Protein 8WW0 (pdb70)

Secondary structure (DSSP, 8-state):
--SSSSEEEEEEEESTTS-EEEEEEEE--TT-

B-factor: mean 1.14, std 0.85, range [0.27, 4.89]

Sequence (32 aa):
SCPGECNCHWELFCEEGRLCTGYRHCVCPPSCSCPGECNCHWELFCEEGRLCTGYRHCVCPPSCSCPGECNCHWELFCEEGRLCTGYRHCVCPPSCSCPGECNCHWELFCEEGRLCTGYRHCVCPPSCSCPGECNCHWELFCEEGRLCTGYRHCVCPPSCSCPGECNCHWELFCEEGRLCTGYRHCVCPPSCSCPGECNCHWELFCEEGRLCTGYRHCVCPPSCSCPGECNCHWELFCEEGRLCTGYRHCVCPPSCSCPGECNCHWELFCEEGRLCTGYRHCVCPPSCSCPGECNCHWELFCEEGRLCTGYRHCVCPPSCSCPGECNCHWELFCEEGRLCTGYRHCVCPPSCSCPGECNCHWELFCEEGRLCTGYRHCVCPPSCSCPGECNCHWELFCEEGRLCTGYRHCVCPPSCSCPGECNCHWELFCEEGRLCTGYRHCVCPPSCSCPGECNCHWELFCEEGRLCTGYRHCVCPPSC

Radius of gyration: 12.52 Å; Cα contacts (8 Å, |Δi|>4): 42; chains: 1; bounding box: 36×13×9 Å

Nearest PDB structures (foldseek):
  8ww0-assembly1_A  TM=8.756E-01  e=5.572E-04  synthetic construct
  8ww0-assembly1_A  TM=8.059E-01  e=1.958E-04  synthetic construct
  2ivq-assembly1_D  TM=5.013E-01  e=7.683E+00  Escherichia coli
  2iu7-assembly1_I  TM=4.912E-01  e=8.215E+00  Escherichia coli
  8ww0-assembly1_A  TM=8.739E-01  e=7.885E-04  synthetic construct

Structure (mmCIF, N/CA/C/O backbone):
data_8WW0
#
_entry.id   8WW0
#
loop_
_atom_site.group_PDB
_atom_site.id
_atom_site.type_symbol
_atom_site.label_atom_id
_atom_site.label_alt_id
_atom_site.label_comp_id
_atom_site.label_asym_id
_atom_site.label_entity_id
_atom_site.label_seq_id
_atom_site.pdbx_PDB_ins_code
_atom_site.Cartn_x
_atom_site.Cartn_y
_atom_site.Cartn_z
_atom_site.occupancy
_atom_site.B_iso_or_equiv
_atom_site.auth_seq_id
_atom_site.auth_comp_id
_atom_site.auth_asym_id
_atom_site.auth_atom_id
_atom_site.pdbx_PDB_model_num
ATOM 1 N N . SER A 1 1 ? -17.179 2.407 4.814 1.00 2.56 1 SER A N 1
ATOM 2 C CA . SER A 1 1 ? -16.175 1.605 5.543 1.00 1.77 1 SER A CA 1
ATOM 3 C C . SER A 1 1 ? -14.815 1.647 4.842 1.00 1.47 1 SER A C 1
ATOM 4 O O . SER A 1 1 ? -13.796 1.260 5.416 1.00 2.09 1 SER A O 1
ATOM 14 N N . CYS A 1 2 ? -14.797 2.120 3.602 1.00 1.18 2 CYS A N 1
ATOM 15 C CA . CYS A 1 2 ? -13.566 2.170 2.827 1.00 0.90 2 CYS A CA 1
ATOM 16 C C . CYS A 1 2 ? -13.150 3.620 2.573 1.00 0.90 2 CYS A C 1
ATOM 17 O O . CYS A 1 2 ? -14.011 4.498 2.480 1.00 1.08 2 CYS A O 1
ATOM 24 N N . PRO A 1 3 ? -11.835 3.903 2.490 1.00 0.83 3 PRO A N 1
ATOM 25 C CA . PRO A 1 3 ? -11.338 5.249 2.184 1.00 0.91 3 PRO A CA 1
ATOM 26 C C . PRO A 1 3 ? -11.935 5.774 0.881 1.00 0.87 3 PRO A C 1
ATOM 27 O O . PRO A 1 3 ? -12.540 6.851 0.843 1.00 1.04 3 PRO A O 1
ATOM 38 N N . GLY A 1 4 ? -11.767 4.995 -0.177 1.00 0.76 4 GLY A N 1
ATOM 39 C CA . GLY A 1 4 ? -12.429 5.271 -1.431 1.00 0.91 4 GLY A CA 1
ATOM 40 C C . GLY A 1 4 ? -13.377 4.149 -1.777 1.00 0.98 4 GLY A C 1
ATOM 41 O O . GLY A 1 4 ? -13.993 3.567 -0.885 1.00 1.87 4 GLY A O 1
ATOM 45 N N . GLU A 1 5 ? -13.494 3.824 -3.051 1.00 0.85 5 GLU A N 1
ATOM 46 C CA . GLU A 1 5 ? -14.290 2.678 -3.458 1.00 0.78 5 GLU A CA 1
ATOM 47 C C . GLU A 1 5 ? -13.570 1.403 -3.051 1.00 0.60 5 GLU A C 1
ATOM 48 O O . GLU A 1 5 ? -14.173 0.450 -2.559 1.00 0.58 5 GLU A O 1
ATOM 60 N N . CYS A 1 6 ? -12.269 1.403 -3.268 1.00 0.51 6 CYS A N 1
ATOM 61 C CA . CYS A 1 6 ? -11.414 0.313 -2.846 1.00 0.37 6 CYS A CA 1
ATOM 62 C C . CYS A 1 6 ? -10.686 0.692 -1.561 1.00 0.33 6 CYS A C 1
ATOM 63 O O . CYS A 1 6 ? -10.714 1.852 -1.139 1.00 0.43 6 CYS A O 1
ATOM 70 N N . ASN A 1 7 ? -10.038 -0.280 -0.944 1.00 0.28 7 ASN A N 1
ATOM 71 C CA . ASN A 1 7 ? -9.230 -0.016 0.240 1.00 0.29 7 ASN A CA 1
ATOM 72 C C . ASN A 1 7 ? -7.802 0.252 -0.178 1.00 0.27 7 ASN A C 1
ATOM 73 O O . ASN A 1 7 ? -7.126 -0.635 -0.694 1.00 0.32 7 ASN A O 1
ATOM 84 N N . CYS A 1 8 ? -7.333 1.461 0.036 1.00 0.28 8 CYS A N 1
ATOM 85 C CA . CYS A 1 8 ? -5.982 1.795 -0.356 1.00 0.32 8 CYS A CA 1
ATOM 86 C C . CYS A 1 8 ? -5.146 2.140 0.855 1.00 0.33 8 CYS A C 1
ATOM 87 O O . CYS A 1 8 ? -5.631 2.736 1.817 1.00 0.36 8 CYS A O 1
ATOM 94 N N . HIS A 1 9 ? -3.893 1.739 0.801 1.00 0.38 9 HIS A N 1
ATOM 95 C CA . HIS A 1 9 ? -2.982 1.894 1.921 1.00 0.50 9 HIS A CA 1
ATOM 96 C C . HIS A 1 9 ? -1.609 2.322 1.426 1.00 0.42 9 HIS A C 1
ATOM 97 O O . HIS A 1 9 ? -1.232 2.042 0.284 1.00 0.39 9 HIS A O 1
ATOM 112 N N . TRP A 1 10 ? -0.871 3.003 2.283 1.00 0.47 10 TRP A N 1
ATOM 113 C CA . TRP A 1 10 ? 0.485 3.403 1.965 1.00 0.46 10 TRP A CA 1
ATOM 114 C C . TRP A 1 10 ? 1.437 2.323 2.430 1.00 0.48 10 TRP A C 1
ATOM 115 O O . TRP A 1 10 ? 1.569 2.072 3.630 1.00 0.55 10 TRP A O 1
ATOM 136 N N . GLU A 1 11 ? 2.092 1.683 1.487 1.00 0.46 11 GLU A N 1
ATOM 137 C CA . GLU A 1 11 ? 2.981 0.587 1.807 1.00 0.51 11 GLU A CA 1
ATOM 138 C C . GLU A 1 11 ? 4.419 1.074 1.859 1.00 0.41 11 GLU A C 1
ATOM 139 O O . GLU A 1 11 ? 4.973 1.510 0.849 1.00 0.47 11 GLU A O 1
ATOM 151 N N . LEU A 1 12 ? 5.005 1.015 3.042 1.00 0.37 12 LEU A N 1
ATOM 152 C CA . LEU A 1 12 ? 6.399 1.372 3.222 1.00 0.38 12 LEU A CA 1
ATOM 153 C C . LEU A 1 12 ? 7.247 0.135 2.976 1.00 0.42 12 LEU A C 1
ATOM 154 O O . LEU A 1 12 ? 7.120 -0.867 3.680 1.00 0.58 12 LEU A O 1
ATOM 170 N N . PHE A 1 13 ? 8.089 0.201 1.969 1.00 0.38 13 PHE A N 1
ATOM 171 C CA . PHE A 1 13 ? 8.886 -0.941 1.563 1.00 0.47 13 PHE A CA 1
ATOM 172 C C . PHE A 1 13 ? 10.368 -0.610 1.658 1.00 0.38 13 PHE A C 1
ATOM 173 O O . PHE A 1 13 ? 10.792 0.466 1.246 1.00 0.33 13 PHE A O 1
ATOM 190 N N . CYS A 1 14 ? 11.149 -1.528 2.203 1.00 0.48 14 CYS A N 1
ATOM 191 C CA . CYS A 1 14 ? 12.581 -1.321 2.333 1.00 0.44 14 CYS A CA 1
ATOM 192 C C . CYS A 1 14 ? 13.347 -2.389 1.565 1.00 0.60 14 CYS A C 1
ATOM 193 O O . CYS A 1 14 ? 12.986 -3.564 1.587 1.00 0.80 14 CYS A O 1
ATOM 200 N N . GLU A 1 15 ? 14.402 -1.969 0.882 1.00 0.64 15 GLU A N 1
ATOM 201 C CA . GLU A 1 15 ? 15.184 -2.868 0.043 1.00 0.90 15 GLU A CA 1
ATOM 202 C C . GLU A 1 15 ? 16.204 -3.667 0.855 1.00 0.98 15 GLU A C 1
ATOM 203 O O . GLU A 1 15 ? 17.411 -3.544 0.645 1.00 1.00 15 GLU A O 1
ATOM 215 N N . GLU A 1 16 ? 15.705 -4.483 1.781 1.00 1.13 16 GLU A N 1
ATOM 216 C CA . GLU A 1 16 ? 16.547 -5.380 2.575 1.00 1.35 16 GLU A CA 1
ATOM 217 C C . GLU A 1 16 ? 17.630 -4.600 3.328 1.00 1.23 16 GLU A C 1
ATOM 218 O O . GLU A 1 16 ? 18.827 -4.843 3.157 1.00 1.32 16 GLU A O 1
ATOM 230 N N . GLY A 1 17 ? 17.202 -3.636 4.131 1.00 1.12 17 GLY A N 1
ATOM 231 C CA . GLY A 1 17 ? 18.132 -2.844 4.916 1.00 1.14 17 GLY A CA 1
ATOM 232 C C . GLY A 1 17 ? 18.635 -1.623 4.173 1.00 0.96 17 GLY A C 1
ATOM 233 O O . GLY A 1 17 ? 19.231 -0.725 4.768 1.00 1.07 17 GLY A O 1
ATOM 237 N N . ARG A 1 18 ? 18.378 -1.585 2.873 1.00 0.79 18 ARG A N 1
ATOM 238 C CA . ARG A 1 18 ? 18.723 -0.434 2.051 1.00 0.74 18 ARG A CA 1
ATOM 239 C C . ARG A 1 18 ? 17.627 0.620 2.147 1.00 0.69 18 ARG A C 1
ATOM 240 O O . ARG A 1 18 ? 16.726 0.504 2.982 1.00 0.70 18 ARG A O 1
ATOM 261 N N . LEU A 1 19 ? 17.697 1.635 1.298 1.00 0.76 19 LEU A N 1
ATOM 262 C CA . LEU A 1 19 ? 16.773 2.755 1.367 1.00 0.81 19 LEU A CA 1
ATOM 263 C C . LEU A 1 19 ? 15.343 2.283 1.141 1.00 0.61 19 LEU A C 1
ATOM 264 O O . LEU A 1 19 ? 15.095 1.297 0.441 1.00 0.54 19 LEU A O 1
ATOM 280 N N . CYS A 1 20 ? 14.413 2.983 1.758 1.00 0.61 20 CYS A N 1
ATOM 281 C CA . CYS A 1 20 ? 13.018 2.588 1.732 1.00 0.47 20 CYS A CA 1
ATOM 282 C C . CYS A 1 20 ? 12.213 3.508 0.824 1.00 0.49 20 CYS A C 1
ATOM 283 O O . CYS A 1 20 ? 12.618 4.638 0.546 1.00 0.77 20 CYS A O 1
ATOM 290 N N . THR A 1 21 ? 11.082 3.013 0.355 1.00 0.31 21 THR A N 1
ATOM 291 C CA . THR A 1 21 ? 10.219 3.769 -0.529 1.00 0.39 21 THR A CA 1
ATOM 292 C C . THR A 1 21 ? 8.758 3.475 -0.199 1.00 0.36 21 THR A C 1
ATOM 293 O O . THR A 1 21 ? 8.454 2.499 0.490 1.00 0.31 21 THR A O 1
ATOM 304 N N . GLY A 1 22 ? 7.864 4.326 -0.673 1.00 0.49 22 GLY A N 1
ATOM 305 C CA . GLY A 1 22 ? 6.453 4.135 -0.426 1.00 0.47 22 GLY A CA 1
ATOM 306 C C . GLY A 1 22 ? 5.633 4.343 -1.676 1.00 0.45 22 GLY A C 1
ATOM 307 O O . GLY A 1 22 ? 5.964 5.189 -2.510 1.00 0.51 22 GLY A O 1
ATOM 311 N N . TYR A 1 23 ? 4.562 3.583 -1.812 1.00 0.41 23 TYR A N 1
ATOM 312 C CA . TYR A 1 23 ? 3.703 3.687 -2.980 1.00 0.43 23 TYR A CA 1
ATOM 313 C C . TYR A 1 23 ? 2.252 3.488 -2.580 1.00 0.41 23 TYR A C 1
ATOM 314 O O . TYR A 1 23 ? 1.961 2.995 -1.485 1.00 0.40 23 TYR A O 1
ATOM 332 N N . ARG A 1 24 ? 1.351 3.875 -3.466 1.00 0.47 24 ARG A N 1
ATOM 333 C CA . ARG A 1 24 ? -0.070 3.791 -3.193 1.00 0.48 24 ARG A CA 1
ATOM 334 C C . ARG A 1 24 ? -0.586 2.428 -3.619 1.00 0.46 24 ARG A C 1
ATOM 335 O O . ARG A 1 24 ? -0.706 2.145 -4.812 1.00 0.56 24 ARG A O 1
ATOM 356 N N . HIS A 1 25 ? -0.864 1.579 -2.648 1.00 0.42 25 HIS A N 1
ATOM 357 C CA . HIS A 1 25 ? -1.337 0.240 -2.935 1.00 0.45 25 HIS A CA 1
ATOM 358 C C . HIS A 1 25 ? -2.814 0.125 -2.591 1.00 0.39 25 HIS A C 1
ATOM 359 O O . HIS A 1 25 ? -3.192 0.077 -1.419 1.00 0.41 25 HIS A O 1
ATOM 374 N N . CYS A 1 26 ? -3.644 0.083 -3.619 1.00 0.43 26 CYS A N 1
ATOM 375 C CA . CYS A 1 26 ? -5.082 0.055 -3.435 1.00 0.39 26 CYS A CA 1
ATOM 376 C C . CYS A 1 26 ? -5.652 -1.302 -3.836 1.00 0.47 26 CYS A C 1
ATOM 377 O O . CYS A 1 26 ? -5.458 -1.761 -4.961 1.00 0.61 26 CYS A O 1
ATOM 384 N N . VAL A 1 27 ? -6.343 -1.941 -2.905 1.00 0.43 27 VAL A N 1
ATOM 385 C CA . VAL A 1 27 ? -6.964 -3.234 -3.150 1.00 0.53 27 VAL A CA 1
ATOM 386 C C . VAL A 1 27 ? -8.472 -3.112 -2.984 1.00 0.42 27 VAL A C 1
ATOM 387 O O . VAL A 1 27 ? -8.947 -2.514 -2.021 1.00 0.34 27 VAL A O 1
ATOM 400 N N . CYS A 1 28 ? -9.224 -3.658 -3.920 1.00 0.50 28 CYS A N 1
ATOM 401 C CA . CYS A 1 28 ? -10.671 -3.549 -3.876 1.00 0.46 28 CYS A CA 1
ATOM 402 C C . CYS A 1 28 ? -11.286 -4.810 -3.276 1.00 0.51 28 CYS A C 1
ATOM 403 O O . CYS A 1 28 ? -11.236 -5.881 -3.881 1.00 0.62 28 CYS A O 1
ATOM 410 N N . PRO A 1 29 ? -11.853 -4.703 -2.068 1.00 0.49 29 PRO A N 1
ATOM 411 C CA . PRO A 1 29 ? -12.498 -5.828 -1.402 1.00 0.60 29 PRO A CA 1
ATOM 412 C C . PRO A 1 29 ? -13.944 -6.013 -1.860 1.00 0.64 29 PRO A C 1
ATOM 413 O O . PRO A 1 29 ? -14.677 -5.038 -2.044 1.00 0.66 29 PRO A O 1
ATOM 424 N N . PRO A 1 30 ? -14.377 -7.269 -2.047 1.00 0.79 30 PRO A N 1
ATOM 425 C CA . PRO A 1 30 ? -15.723 -7.582 -2.543 1.00 0.94 30 PRO A CA 1
ATOM 426 C C . PRO A 1 30 ? -16.820 -7.265 -1.529 1.00 0.98 30 PRO A C 1
ATOM 427 O O . PRO A 1 30 ? -18.004 -7.293 -1.858 1.00 1.14 30 PRO A O 1
ATOM 438 N N . SER A 1 31 ? -16.428 -6.967 -0.297 1.00 0.97 31 SER A N 1
ATOM 439 C CA . SER A 1 31 ? -17.388 -6.629 0.744 1.00 1.14 31 SER A CA 1
ATOM 440 C C . SER A 1 31 ? -17.539 -5.110 0.856 1.00 1.04 31 SER A C 1
ATOM 441 O O . SER A 1 31 ? -18.093 -4.597 1.828 1.00 1.09 31 SER A O 1
ATOM 449 N N . CYS A 1 32 ? -17.055 -4.399 -0.152 1.00 0.99 32 CYS A N 1
ATOM 450 C CA . CYS A 1 32 ? -17.118 -2.946 -0.167 1.00 0.99 32 CYS A CA 1
ATOM 451 C C . CYS A 1 32 ? -17.804 -2.469 -1.442 1.00 1.20 32 CYS A C 1
ATOM 452 O O . CYS A 1 32 ? -18.959 -1.998 -1.363 1.00 1.94 32 CYS A O 1
ATOM 460 N N . SER A 1 1 ? -13.303 0.119 5.745 1.00 2.56 1 SER A N 2
ATOM 461 C CA . SER A 1 1 ? -12.532 1.337 5.438 1.00 1.77 1 SER A CA 2
ATOM 462 C C . SER A 1 1 ? -12.059 1.333 3.988 1.00 1.47 1 SER A C 2
ATOM 463 O O . SER A 1 1 ? -11.237 0.506 3.595 1.00 2.09 1 SER A O 2
ATOM 473 N N . CYS A 1 2 ? -12.597 2.246 3.193 1.00 1.18 2 CYS A N 2
ATOM 474 C CA . CYS A 1 2 ? -12.200 2.394 1.800 1.00 0.90 2 CYS A CA 2
ATOM 475 C C . CYS A 1 2 ? -12.172 3.876 1.427 1.00 0.90 2 CYS A C 2
ATOM 476 O O . CYS A 1 2 ? -13.223 4.498 1.294 1.00 1.08 2 CYS A O 2
ATOM 483 N N . PRO A 1 3 ? -10.970 4.470 1.281 1.00 0.83 3 PRO A N 2
ATOM 484 C CA . PRO A 1 3 ? -10.824 5.887 0.915 1.00 0.91 3 PRO A CA 2
ATOM 485 C C . PRO A 1 3 ? -11.465 6.203 -0.432 1.00 0.87 3 PRO A C 2
ATOM 486 O O . PRO A 1 3 ? -11.979 7.301 -0.650 1.00 1.04 3 PRO A O 2
ATOM 497 N N . GLY A 1 4 ? -11.419 5.239 -1.337 1.00 0.76 4 GLY A N 2
ATOM 498 C CA . GLY A 1 4 ? -12.121 5.368 -2.595 1.00 0.91 4 GLY A CA 2
ATOM 499 C C . GLY A 1 4 ? -13.211 4.329 -2.715 1.00 0.98 4 GLY A C 2
ATOM 500 O O . GLY A 1 4 ? -13.979 4.117 -1.775 1.00 1.87 4 GLY A O 2
ATOM 504 N N . GLU A 1 5 ? -13.288 3.679 -3.863 1.00 0.85 5 GLU A N 2
ATOM 505 C CA . GLU A 1 5 ? -14.199 2.560 -4.040 1.00 0.78 5 GLU A CA 2
ATOM 506 C C . GLU A 1 5 ? -13.510 1.296 -3.558 1.00 0.60 5 GLU A C 2
ATOM 507 O O . GLU A 1 5 ? -14.110 0.439 -2.910 1.00 0.58 5 GLU A O 2
ATOM 519 N N . CYS A 1 6 ? -12.235 1.206 -3.886 1.00 0.51 6 CYS A N 2
ATOM 520 C CA . CYS A 1 6 ? -11.372 0.162 -3.383 1.00 0.37 6 CYS A CA 2
ATOM 521 C C . CYS A 1 6 ? -10.556 0.722 -2.229 1.00 0.33 6 CYS A C 2
ATOM 522 O O . CYS A 1 6 ? -10.564 1.932 -1.986 1.00 0.43 6 CYS A O 2
ATOM 529 N N . ASN A 1 7 ? -9.862 -0.137 -1.509 1.00 0.28 7 ASN A N 2
ATOM 530 C CA . ASN A 1 7 ? -9.122 0.310 -0.338 1.00 0.29 7 ASN A CA 2
ATOM 531 C C . ASN A 1 7 ? -7.658 0.534 -0.667 1.00 0.27 7 ASN A C 2
ATOM 532 O O . ASN A 1 7 ? -6.998 -0.322 -1.251 1.00 0.32 7 ASN A O 2
ATOM 543 N N . CYS A 1 8 ? -7.165 1.685 -0.276 1.00 0.28 8 CYS A N 2
ATOM 544 C CA . CYS A 1 8 ? -5.764 2.023 -0.456 1.00 0.32 8 CYS A CA 2
ATOM 545 C C . CYS A 1 8 ? -5.099 2.210 0.898 1.00 0.33 8 CYS A C 2
ATOM 546 O O . CYS A 1 8 ? -5.684 2.793 1.812 1.00 0.36 8 CYS A O 2
ATOM 553 N N . HIS A 1 9 ? -3.887 1.699 1.027 1.00 0.38 9 HIS A N 2
ATOM 554 C CA . HIS A 1 9 ? -3.147 1.796 2.273 1.00 0.50 9 HIS A CA 2
ATOM 555 C C . HIS A 1 9 ? -1.704 2.181 1.980 1.00 0.42 9 HIS A C 2
ATOM 556 O O . HIS A 1 9 ? -1.122 1.725 0.994 1.00 0.39 9 HIS A O 2
ATOM 571 N N . TRP A 1 10 ? -1.140 3.022 2.829 1.00 0.47 10 TRP A N 2
ATOM 572 C CA . TRP A 1 10 ? 0.225 3.483 2.645 1.00 0.46 10 TRP A CA 2
ATOM 573 C C . TRP A 1 10 ? 1.200 2.406 3.089 1.00 0.48 10 TRP A C 2
ATOM 574 O O . TRP A 1 10 ? 1.257 2.048 4.268 1.00 0.55 10 TRP A O 2
ATOM 595 N N . GLU A 1 11 ? 1.951 1.889 2.135 1.00 0.46 11 GLU A N 2
ATOM 596 C CA . GLU A 1 11 ? 2.892 0.819 2.396 1.00 0.51 11 GLU A CA 2
ATOM 597 C C . GLU A 1 11 ? 4.312 1.352 2.343 1.00 0.41 11 GLU A C 2
ATOM 598 O O . GLU A 1 11 ? 4.692 2.038 1.390 1.00 0.47 11 GLU A O 2
ATOM 610 N N . LEU A 1 12 ? 5.089 1.050 3.368 1.00 0.37 12 LEU A N 2
ATOM 611 C CA . LEU A 1 12 ? 6.480 1.449 3.402 1.00 0.38 12 LEU A CA 2
ATOM 612 C C . LEU A 1 12 ? 7.322 0.288 2.895 1.00 0.42 12 LEU A C 2
ATOM 613 O O . LEU A 1 12 ? 7.500 -0.718 3.586 1.00 0.58 12 LEU A O 2
ATOM 629 N N . PHE A 1 13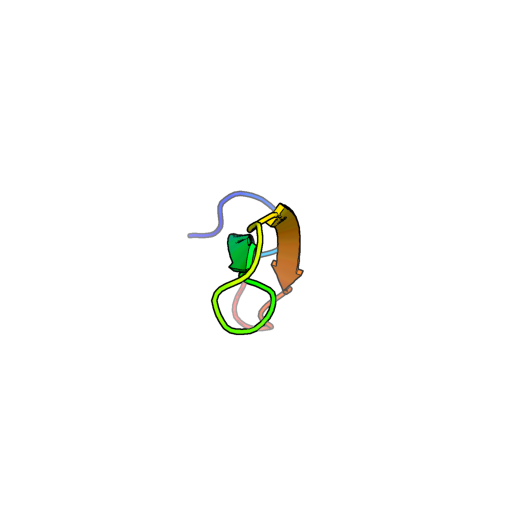 ? 7.822 0.424 1.683 1.00 0.38 13 PHE A N 2
ATOM 630 C CA . PHE A 1 13 ? 8.521 -0.662 1.029 1.00 0.47 13 PHE A CA 2
ATOM 631 C C . PHE A 1 13 ? 10.026 -0.506 1.174 1.00 0.38 13 PHE A C 2
ATOM 632 O O . PHE A 1 13 ? 10.599 0.514 0.793 1.00 0.33 13 PHE A O 2
ATOM 649 N N . CYS A 1 14 ? 10.649 -1.524 1.734 1.00 0.48 14 CYS A N 2
ATOM 650 C CA . CYS A 1 14 ? 12.094 -1.561 1.887 1.00 0.44 14 CYS A CA 2
ATOM 651 C C . CYS A 1 14 ? 12.640 -2.816 1.230 1.00 0.60 14 CYS A C 2
ATOM 652 O O . CYS A 1 14 ? 12.051 -3.890 1.359 1.00 0.80 14 CYS A O 2
ATOM 659 N N . GLU A 1 15 ? 13.753 -2.694 0.525 1.00 0.64 15 GLU A N 2
ATOM 660 C CA . GLU A 1 15 ? 14.339 -3.846 -0.140 1.00 0.90 15 GLU A CA 2
ATOM 661 C C . GLU A 1 15 ? 15.562 -4.342 0.613 1.00 0.98 15 GLU A C 2
ATOM 662 O O . GLU A 1 15 ? 16.640 -3.797 0.452 1.00 1.00 15 GLU A O 2
ATOM 674 N N . GLU A 1 16 ? 15.383 -5.353 1.456 1.00 1.13 16 GLU A N 2
ATOM 675 C CA . GLU A 1 16 ? 16.511 -6.022 2.107 1.00 1.35 16 GLU A CA 2
ATOM 676 C C . GLU A 1 16 ? 17.312 -5.047 2.989 1.00 1.23 16 GLU A C 2
ATOM 677 O O . GLU A 1 16 ? 18.533 -5.143 3.103 1.00 1.32 16 GLU A O 2
ATOM 689 N N . GLY A 1 17 ? 16.612 -4.103 3.607 1.00 1.12 17 GLY A N 2
ATOM 690 C CA . GLY A 1 17 ? 17.271 -3.125 4.464 1.00 1.14 17 GLY A CA 2
ATOM 691 C C . GLY A 1 17 ? 17.815 -1.937 3.691 1.00 0.96 17 GLY A C 2
ATOM 692 O O . GLY A 1 17 ? 18.328 -0.983 4.281 1.00 1.07 17 GLY A O 2
ATOM 696 N N . ARG A 1 18 ? 17.701 -2.003 2.372 1.00 0.79 18 ARG A N 2
ATOM 697 C CA . ARG A 1 18 ? 18.159 -0.941 1.484 1.00 0.74 18 ARG A CA 2
ATOM 698 C C . ARG A 1 18 ? 17.150 0.205 1.456 1.00 0.69 18 ARG A C 2
ATOM 699 O O . ARG A 1 18 ? 16.251 0.263 2.300 1.00 0.70 18 ARG A O 2
ATOM 720 N N . LEU A 1 19 ? 17.302 1.114 0.504 1.00 0.76 19 LEU A N 2
ATOM 721 C CA . LEU A 1 19 ? 16.529 2.348 0.488 1.00 0.81 19 LEU A CA 2
ATOM 722 C C . LEU A 1 19 ? 15.042 2.045 0.363 1.00 0.61 19 LEU A C 2
ATOM 723 O O . LEU A 1 19 ? 14.627 1.163 -0.394 1.00 0.54 19 LEU A O 2
ATOM 739 N N . CYS A 1 20 ? 14.255 2.776 1.131 1.00 0.61 20 CYS A N 2
ATOM 740 C CA . CYS A 1 20 ? 12.830 2.522 1.242 1.00 0.47 20 CYS A CA 2
ATOM 741 C C . CYS A 1 20 ? 12.027 3.581 0.503 1.00 0.49 20 CYS A C 2
ATOM 742 O O . CYS A 1 20 ? 12.532 4.664 0.200 1.00 0.77 20 CYS A O 2
ATOM 749 N N . THR A 1 21 ? 10.780 3.257 0.209 1.00 0.31 21 THR A N 2
ATOM 750 C CA . THR A 1 21 ? 9.873 4.199 -0.421 1.00 0.39 21 THR A CA 2
ATOM 751 C C . THR A 1 21 ? 8.441 3.918 0.026 1.00 0.36 21 THR A C 2
ATOM 752 O O . THR A 1 21 ? 8.104 2.788 0.386 1.00 0.31 21 THR A O 2
ATOM 763 N N . GLY A 1 22 ? 7.616 4.950 0.033 1.00 0.49 22 GLY A N 2
ATOM 764 C CA . GLY A 1 22 ? 6.226 4.782 0.385 1.00 0.47 22 GLY A CA 2
ATOM 765 C C . GLY A 1 22 ? 5.331 4.888 -0.823 1.00 0.45 22 GLY A C 2
ATOM 766 O O . GLY A 1 22 ? 5.563 5.717 -1.703 1.00 0.51 22 GLY A O 2
ATOM 770 N N . TYR A 1 23 ? 4.314 4.054 -0.872 1.00 0.41 23 TYR A N 2
ATOM 771 C CA . TYR A 1 23 ? 3.361 4.087 -1.966 1.00 0.43 23 TYR A CA 2
ATOM 772 C C . TYR A 1 23 ? 1.991 3.676 -1.460 1.00 0.41 23 TYR A C 2
ATOM 773 O O . TYR A 1 23 ? 1.872 3.062 -0.396 1.00 0.40 23 TYR A O 2
ATOM 791 N N . ARG A 1 24 ? 0.961 4.012 -2.210 1.00 0.47 24 ARG A N 2
ATOM 792 C CA . ARG A 1 24 ? -0.389 3.676 -1.815 1.00 0.48 24 ARG A CA 2
ATOM 793 C C . ARG A 1 24 ? -0.839 2.402 -2.520 1.00 0.46 24 ARG A C 2
ATOM 794 O O . ARG A 1 24 ? -1.156 2.402 -3.710 1.00 0.56 24 ARG A O 2
ATOM 815 N N . HIS A 1 25 ? -0.842 1.311 -1.773 1.00 0.42 25 HIS A N 2
ATOM 816 C CA . HIS A 1 25 ? -1.243 0.020 -2.305 1.00 0.45 25 HIS A CA 2
ATOM 817 C C . HIS A 1 25 ? -2.757 -0.090 -2.262 1.00 0.39 25 HIS A C 2
ATOM 818 O O . HIS A 1 25 ? -3.358 -0.033 -1.188 1.00 0.41 25 HIS A O 2
ATOM 833 N N . CYS A 1 26 ? -3.372 -0.225 -3.423 1.00 0.43 26 CYS A N 2
ATOM 834 C CA . CYS A 1 26 ? -4.820 -0.266 -3.502 1.00 0.39 26 CYS A CA 2
ATOM 835 C C . CYS A 1 26 ? -5.312 -1.649 -3.885 1.00 0.47 26 CYS A C 2
ATOM 836 O O . CYS A 1 26 ? -4.881 -2.233 -4.879 1.00 0.61 26 CYS A O 2
ATOM 843 N N . VAL A 1 27 ? -6.205 -2.164 -3.070 1.00 0.43 27 VAL A N 2
ATOM 844 C CA . VAL A 1 27 ? -6.844 -3.439 -3.317 1.00 0.53 27 VAL A CA 2
ATOM 845 C C . VAL A 1 27 ? -8.348 -3.265 -3.157 1.00 0.42 27 VAL A C 2
ATOM 846 O O . VAL A 1 27 ? -8.795 -2.471 -2.331 1.00 0.34 27 VAL A O 2
ATOM 859 N N . CYS A 1 28 ? -9.126 -3.961 -3.955 1.00 0.50 28 CYS A N 2
ATOM 860 C CA . CYS A 1 28 ? -10.569 -3.845 -3.869 1.00 0.46 28 CYS A CA 2
ATOM 861 C C . CYS A 1 28 ? -11.135 -4.964 -2.998 1.00 0.51 28 CYS A C 2
ATOM 862 O O . CYS A 1 28 ? -11.184 -6.120 -3.418 1.00 0.62 28 CYS A O 2
ATOM 869 N N . PRO A 1 29 ? -11.546 -4.639 -1.761 1.00 0.49 29 PRO A N 2
ATOM 870 C CA . PRO A 1 29 ? -12.090 -5.624 -0.825 1.00 0.60 29 PRO A CA 2
ATOM 871 C C . PRO A 1 29 ? -13.477 -6.097 -1.247 1.00 0.64 29 PRO A C 2
ATOM 872 O O . PRO A 1 29 ? -14.344 -5.287 -1.575 1.00 0.66 29 PRO A O 2
ATOM 883 N N . PRO A 1 30 ? -13.703 -7.420 -1.242 1.00 0.79 30 PRO A N 2
ATOM 884 C CA . PRO A 1 30 ? -14.976 -8.016 -1.669 1.00 0.94 30 PRO A CA 2
ATOM 885 C C . PRO A 1 30 ? -16.148 -7.626 -0.769 1.00 0.98 30 PRO A C 2
ATOM 886 O O . PRO A 1 30 ? -17.305 -7.708 -1.177 1.00 1.14 30 PRO A O 2
ATOM 897 N N . SER A 1 31 ? -15.846 -7.203 0.452 1.00 0.97 31 SER A N 2
ATOM 898 C CA . SER A 1 31 ? -16.882 -6.760 1.377 1.00 1.14 31 SER A CA 2
ATOM 899 C C . SER A 1 31 ? -17.003 -5.237 1.363 1.00 1.04 31 SER A C 2
ATOM 900 O O . SER A 1 31 ? -17.689 -4.649 2.198 1.00 1.09 31 SER A O 2
ATOM 908 N N . CYS A 1 32 ? -16.332 -4.603 0.414 1.00 0.99 32 CYS A N 2
ATOM 909 C CA . CYS A 1 32 ? -16.417 -3.162 0.255 1.00 0.99 32 CYS A CA 2
ATOM 910 C C . CYS A 1 32 ? -17.060 -2.843 -1.088 1.00 1.20 32 CYS A C 2
ATOM 911 O O . CYS A 1 32 ? -16.343 -2.838 -2.112 1.00 1.94 32 CYS A O 2
ATOM 919 N N . SER A 1 1 ? -11.351 -0.453 6.158 1.00 2.56 1 SER A N 3
ATOM 920 C CA . SER A 1 1 ? -11.054 0.920 5.705 1.00 1.77 1 SER A CA 3
ATOM 921 C C . SER A 1 1 ? -10.979 0.983 4.180 1.00 1.47 1 SER A C 3
ATOM 922 O O . SER A 1 1 ? -10.061 0.441 3.566 1.00 2.09 1 SER A O 3
ATOM 932 N N . CYS A 1 2 ? -11.961 1.628 3.570 1.00 1.18 2 CYS A N 3
ATOM 933 C CA . CYS A 1 2 ? -11.988 1.801 2.125 1.00 0.90 2 CYS A CA 3
ATOM 934 C C . CYS A 1 2 ? -12.222 3.267 1.776 1.00 0.90 2 CYS A C 3
ATOM 935 O O . CYS A 1 2 ? -13.356 3.680 1.530 1.00 1.08 2 CYS A O 3
ATOM 942 N N . PRO A 1 3 ? -11.143 4.071 1.760 1.00 0.83 3 PRO A N 3
ATOM 943 C CA . PRO A 1 3 ? -11.218 5.519 1.513 1.00 0.91 3 PRO A CA 3
ATOM 944 C C . PRO A 1 3 ? -11.940 5.864 0.215 1.00 0.87 3 PRO A C 3
ATOM 945 O O . PRO A 1 3 ? -12.704 6.825 0.155 1.00 1.04 3 PRO A O 3
ATOM 956 N N . GLY A 1 4 ? -11.695 5.076 -0.819 1.00 0.76 4 GLY A N 3
ATOM 957 C CA . GLY A 1 4 ? -12.321 5.326 -2.098 1.00 0.91 4 GLY A CA 3
ATOM 958 C C . GLY A 1 4 ? -13.006 4.096 -2.639 1.00 0.98 4 GLY A C 3
ATOM 959 O O . GLY A 1 4 ? -12.644 3.610 -3.713 1.00 1.87 4 GLY A O 3
ATOM 963 N N . GLU A 1 5 ? -13.984 3.587 -1.880 1.00 0.85 5 GLU A N 3
ATOM 964 C CA . GLU A 1 5 ? -14.725 2.367 -2.223 1.00 0.78 5 GLU A CA 3
ATOM 965 C C . GLU A 1 5 ? -13.840 1.130 -2.090 1.00 0.60 5 GLU A C 3
ATOM 966 O O . GLU A 1 5 ? -14.207 0.152 -1.437 1.00 0.58 5 GLU A O 3
ATOM 978 N N . CYS A 1 6 ? -12.684 1.182 -2.718 1.00 0.51 6 CYS A N 3
ATOM 979 C CA . CYS A 1 6 ? -11.675 0.156 -2.580 1.00 0.37 6 CYS A CA 3
ATOM 980 C C . CYS A 1 6 ? -10.729 0.547 -1.454 1.00 0.33 6 CYS A C 3
ATOM 981 O O . CYS A 1 6 ? -10.768 1.682 -0.969 1.00 0.43 6 CYS A O 3
ATOM 988 N N . ASN A 1 7 ? -9.885 -0.377 -1.035 1.00 0.28 7 ASN A N 3
ATOM 989 C CA . ASN A 1 7 ? -8.977 -0.108 0.071 1.00 0.29 7 ASN A CA 3
ATOM 990 C C . ASN A 1 7 ? -7.666 0.451 -0.427 1.00 0.27 7 ASN A C 3
ATOM 991 O O . ASN A 1 7 ? -6.903 -0.219 -1.119 1.00 0.32 7 ASN A O 3
ATOM 1002 N N . CYS A 1 8 ? -7.420 1.689 -0.059 1.00 0.28 8 CYS A N 3
ATOM 1003 C CA . CYS A 1 8 ? -6.215 2.388 -0.464 1.00 0.32 8 CYS A CA 3
ATOM 1004 C C . CYS A 1 8 ? -5.364 2.665 0.764 1.00 0.33 8 CYS A C 3
ATOM 1005 O O . CYS A 1 8 ? -5.865 3.191 1.760 1.00 0.36 8 CYS A O 3
ATOM 1012 N N . HIS A 1 9 ? -4.090 2.316 0.701 1.00 0.38 9 HIS A N 3
ATOM 1013 C CA . HIS A 1 9 ? -3.209 2.473 1.846 1.00 0.50 9 HIS A CA 3
ATOM 1014 C C . HIS A 1 9 ? -1.781 2.759 1.393 1.00 0.42 9 HIS A C 3
ATOM 1015 O O . HIS A 1 9 ? -1.317 2.225 0.384 1.00 0.39 9 HIS A O 3
ATOM 1030 N N . TRP A 1 10 ? -1.102 3.618 2.136 1.00 0.47 10 TRP A N 3
ATOM 1031 C CA . TRP A 1 10 ? 0.288 3.944 1.860 1.00 0.46 10 TRP A CA 3
ATOM 1032 C C . TRP A 1 10 ? 1.177 2.817 2.346 1.00 0.48 10 TRP A C 3
ATOM 1033 O O . TRP A 1 10 ? 1.257 2.539 3.545 1.00 0.55 10 TRP A O 3
ATOM 1054 N N . GLU A 1 11 ? 1.830 2.165 1.412 1.00 0.46 11 GLU A N 3
ATOM 1055 C CA . GLU A 1 11 ? 2.667 1.033 1.733 1.00 0.51 11 GLU A CA 3
ATOM 1056 C C . GLU A 1 11 ? 4.131 1.437 1.756 1.00 0.41 11 GLU A C 3
ATOM 1057 O O . GLU A 1 11 ? 4.686 1.861 0.743 1.00 0.47 11 GLU A O 3
ATOM 1069 N N . LEU A 1 12 ? 4.738 1.330 2.927 1.00 0.37 12 LEU A N 3
ATOM 1070 C CA . LEU A 1 12 ? 6.151 1.611 3.084 1.00 0.38 12 LEU A CA 3
ATOM 1071 C C . LEU A 1 12 ? 6.929 0.319 2.875 1.00 0.42 12 LEU A C 3
ATOM 1072 O O . LEU A 1 12 ? 6.788 -0.638 3.638 1.00 0.58 12 LEU A O 3
ATOM 1088 N N . PHE A 1 13 ? 7.731 0.292 1.831 1.00 0.38 13 PHE A N 3
ATOM 1089 C CA . PHE A 1 13 ? 8.434 -0.916 1.435 1.00 0.47 13 PHE A CA 3
ATOM 1090 C C . PHE A 1 13 ? 9.936 -0.754 1.612 1.00 0.38 13 PHE A C 3
ATOM 1091 O O . PHE A 1 13 ? 10.546 0.153 1.050 1.00 0.33 13 PHE A O 3
ATOM 1108 N N . CYS A 1 14 ? 10.519 -1.641 2.395 1.00 0.48 14 CYS A N 3
ATOM 1109 C CA . CYS A 1 14 ? 11.954 -1.643 2.627 1.00 0.44 14 CYS A CA 3
ATOM 1110 C C . CYS A 1 14 ? 12.579 -2.853 1.948 1.00 0.60 14 CYS A C 3
ATOM 1111 O O . CYS A 1 14 ? 12.119 -3.981 2.129 1.00 0.80 14 CYS A O 3
ATOM 1118 N N . GLU A 1 15 ? 13.619 -2.624 1.162 1.00 0.64 15 GLU A N 3
ATOM 1119 C CA . GLU A 1 15 ? 14.221 -3.696 0.384 1.00 0.90 15 GLU A CA 3
ATOM 1120 C C . GLU A 1 15 ? 15.249 -4.477 1.196 1.00 0.98 15 GLU A C 3
ATOM 1121 O O . GLU A 1 15 ? 16.457 -4.340 0.995 1.00 1.00 15 GLU A O 3
ATOM 1133 N N . GLU A 1 16 ? 14.736 -5.286 2.123 1.00 1.13 16 GLU A N 3
ATOM 1134 C CA . GLU A 1 16 ? 15.532 -6.228 2.901 1.00 1.35 16 GLU A CA 3
ATOM 1135 C C . GLU A 1 16 ? 16.764 -5.575 3.523 1.00 1.23 16 GLU A C 3
ATOM 1136 O O . GLU A 1 16 ? 17.897 -5.994 3.281 1.00 1.32 16 GLU A O 3
ATOM 1148 N N . GLY A 1 17 ? 16.536 -4.532 4.306 1.00 1.12 17 GLY A N 3
ATOM 1149 C CA . GLY A 1 17 ? 17.622 -3.870 5.001 1.00 1.14 17 GLY A CA 3
ATOM 1150 C C . GLY A 1 17 ? 18.116 -2.640 4.271 1.00 0.96 17 GLY A C 3
ATOM 1151 O O . GLY A 1 17 ? 18.880 -1.843 4.820 1.00 1.07 17 GLY A O 3
ATOM 1155 N N . ARG A 1 18 ? 17.680 -2.479 3.033 1.00 0.79 18 ARG A N 3
ATOM 1156 C CA . ARG A 1 18 ? 18.054 -1.321 2.237 1.00 0.74 18 ARG A CA 3
ATOM 1157 C C . ARG A 1 18 ? 17.008 -0.220 2.361 1.00 0.69 18 ARG A C 3
ATOM 1158 O O . ARG A 1 18 ? 16.080 -0.329 3.167 1.00 0.70 18 ARG A O 3
ATOM 1179 N N . LEU A 1 19 ? 17.153 0.823 1.559 1.00 0.76 19 LEU A N 3
ATOM 1180 C CA . LEU A 1 19 ? 16.312 2.003 1.664 1.00 0.81 19 LEU A CA 3
ATOM 1181 C C . LEU A 1 19 ? 14.849 1.676 1.388 1.00 0.61 19 LEU A C 3
ATOM 1182 O O . LEU A 1 19 ? 14.523 0.721 0.674 1.00 0.54 19 LEU A O 3
ATOM 1198 N N . CYS A 1 20 ? 13.980 2.455 1.997 1.00 0.61 20 CYS A N 3
ATOM 1199 C CA . CYS A 1 20 ? 12.552 2.210 1.932 1.00 0.47 20 CYS A CA 3
ATOM 1200 C C . CYS A 1 20 ? 11.871 3.232 1.030 1.00 0.49 20 CYS A C 3
ATOM 1201 O O . CYS A 1 20 ? 12.235 4.407 1.021 1.00 0.77 20 CYS A O 3
ATOM 1208 N N . THR A 1 21 ? 10.895 2.772 0.267 1.00 0.31 21 THR A N 3
ATOM 1209 C CA . THR A 1 21 ? 10.133 3.640 -0.608 1.00 0.39 21 THR A CA 3
ATOM 1210 C C . THR A 1 21 ? 8.644 3.503 -0.298 1.00 0.36 21 THR A C 3
ATOM 1211 O O . THR A 1 21 ? 8.236 2.564 0.390 1.00 0.31 21 THR A O 3
ATOM 1222 N N . GLY A 1 22 ? 7.843 4.436 -0.785 1.00 0.49 22 GLY A N 3
ATOM 1223 C CA . GLY A 1 22 ? 6.422 4.394 -0.529 1.00 0.47 22 GLY A CA 3
ATOM 1224 C C . GLY A 1 22 ? 5.613 4.601 -1.788 1.00 0.45 22 GLY A C 3
ATOM 1225 O O . GLY A 1 22 ? 6.008 5.372 -2.665 1.00 0.51 22 GLY A O 3
ATOM 1229 N N . TYR A 1 23 ? 4.482 3.923 -1.877 1.00 0.41 23 TYR A N 3
ATOM 1230 C CA . TYR A 1 23 ? 3.621 4.019 -3.046 1.00 0.43 23 TYR A CA 3
ATOM 1231 C C . TYR A 1 23 ? 2.160 3.897 -2.634 1.00 0.41 23 TYR A C 3
ATOM 1232 O O . TYR A 1 23 ? 1.840 3.246 -1.634 1.00 0.40 23 TYR A O 3
ATOM 1250 N N . ARG A 1 24 ? 1.282 4.542 -3.392 1.00 0.47 24 ARG A N 3
ATOM 1251 C CA . ARG A 1 24 ? -0.144 4.476 -3.122 1.00 0.48 24 ARG A CA 3
ATOM 1252 C C . ARG A 1 24 ? -0.700 3.152 -3.616 1.00 0.46 24 ARG A C 3
ATOM 1253 O O . ARG A 1 24 ? -0.880 2.943 -4.815 1.00 0.56 24 ARG A O 3
ATOM 1274 N N . HIS A 1 25 ? -0.953 2.257 -2.681 1.00 0.42 25 HIS A N 3
ATOM 1275 C CA . HIS A 1 25 ? -1.417 0.922 -3.002 1.00 0.45 25 HIS A CA 3
ATOM 1276 C C . HIS A 1 25 ? -2.893 0.791 -2.665 1.00 0.39 25 HIS A C 3
ATOM 1277 O O . HIS A 1 25 ? -3.266 0.744 -1.494 1.00 0.41 25 HIS A O 3
ATOM 1292 N N . CYS A 1 26 ? -3.733 0.748 -3.688 1.00 0.43 26 CYS A N 3
ATOM 1293 C CA . CYS A 1 26 ? -5.163 0.630 -3.473 1.00 0.39 26 CYS A CA 3
ATOM 1294 C C . CYS A 1 26 ? -5.733 -0.562 -4.227 1.00 0.47 26 CYS A C 3
ATOM 1295 O O . CYS A 1 26 ? -5.604 -0.673 -5.447 1.00 0.61 26 CYS A O 3
ATOM 1302 N N . VAL A 1 27 ? -6.365 -1.443 -3.476 1.00 0.43 27 VAL A N 3
ATOM 1303 C CA . VAL A 1 27 ? -6.944 -2.666 -4.008 1.00 0.53 27 VAL A CA 3
ATOM 1304 C C . VAL A 1 27 ? -8.394 -2.778 -3.558 1.00 0.42 27 VAL A C 3
ATOM 1305 O O . VAL A 1 27 ? -8.728 -2.409 -2.435 1.00 0.34 27 VAL A O 3
ATOM 1318 N N . CYS A 1 28 ? -9.256 -3.264 -4.432 1.00 0.50 28 CYS A N 3
ATOM 1319 C CA . CYS A 1 28 ? -10.657 -3.434 -4.094 1.00 0.46 28 CYS A CA 3
ATOM 1320 C C . CYS A 1 28 ? -10.879 -4.811 -3.471 1.00 0.51 28 CYS A C 3
ATOM 1321 O O . CYS A 1 28 ? -10.804 -5.831 -4.159 1.00 0.62 28 CYS A O 3
ATOM 1328 N N . PRO A 1 29 ? -11.125 -4.865 -2.152 1.00 0.49 29 PRO A N 3
ATOM 1329 C CA . PRO A 1 29 ? -11.340 -6.116 -1.438 1.00 0.60 29 PRO A CA 3
ATOM 1330 C C . PRO A 1 29 ? -12.784 -6.597 -1.546 1.00 0.64 29 PRO A C 3
ATOM 1331 O O . PRO A 1 29 ? -13.721 -5.803 -1.456 1.00 0.66 29 PRO A O 3
ATOM 1342 N N . PRO A 1 30 ? -12.979 -7.913 -1.732 1.00 0.79 30 PRO A N 3
ATOM 1343 C CA . PRO A 1 30 ? -14.315 -8.509 -1.871 1.00 0.94 30 PRO A CA 3
ATOM 1344 C C . PRO A 1 30 ? -15.128 -8.439 -0.580 1.00 0.98 30 PRO A C 3
ATOM 1345 O O . PRO A 1 30 ? -16.344 -8.626 -0.592 1.00 1.14 30 PRO A O 3
ATOM 1356 N N . SER A 1 31 ? -14.453 -8.169 0.530 1.00 0.97 31 SER A N 3
ATOM 1357 C CA . SER A 1 31 ? -15.116 -8.087 1.822 1.00 1.14 31 SER A CA 3
ATOM 1358 C C . SER A 1 31 ? -15.542 -6.650 2.126 1.00 1.04 31 SER A C 3
ATOM 1359 O O . SER A 1 31 ? -16.173 -6.385 3.149 1.00 1.09 31 SER A O 3
ATOM 1367 N N . CYS A 1 32 ? -15.203 -5.729 1.236 1.00 0.99 32 CYS A N 3
ATOM 1368 C CA . CYS A 1 32 ? -15.542 -4.329 1.433 1.00 0.99 32 CYS A CA 3
ATOM 1369 C C . CYS A 1 32 ? -16.753 -3.956 0.586 1.00 1.20 32 CYS A C 3
ATOM 1370 O O . CYS A 1 32 ? -16.582 -3.708 -0.628 1.00 1.94 32 CYS A O 3
ATOM 1378 N N . SER A 1 1 ? -12.459 -2.444 5.211 1.00 2.56 1 SER A N 4
ATOM 1379 C CA . SER A 1 1 ? -12.961 -1.080 4.949 1.00 1.77 1 SER A CA 4
ATOM 1380 C C . SER A 1 1 ? -12.628 -0.657 3.521 1.00 1.47 1 SER A C 4
ATOM 1381 O O . SER A 1 1 ? -11.935 -1.376 2.802 1.00 2.09 1 SER A O 4
ATOM 1391 N N . CYS A 1 2 ? -13.124 0.500 3.107 1.00 1.18 2 CYS A N 4
ATOM 1392 C CA . CYS A 1 2 ? -12.876 1.003 1.763 1.00 0.90 2 CYS A CA 4
ATOM 1393 C C . CYS A 1 2 ? -13.056 2.519 1.708 1.00 0.90 2 CYS A C 4
ATOM 1394 O O . CYS A 1 2 ? -14.109 3.016 1.306 1.00 1.08 2 CYS A O 4
ATOM 1401 N N . PRO A 1 3 ? -12.024 3.276 2.121 1.00 0.83 3 PRO A N 4
ATOM 1402 C CA . PRO A 1 3 ? -12.077 4.744 2.167 1.00 0.91 3 PRO A CA 4
ATOM 1403 C C . PRO A 1 3 ? -12.346 5.369 0.800 1.00 0.87 3 PRO A C 4
ATOM 1404 O O . PRO A 1 3 ? -13.169 6.279 0.673 1.00 1.04 3 PRO A O 4
ATOM 1415 N N . GLY A 1 4 ? -11.655 4.881 -0.221 1.00 0.76 4 GLY A N 4
ATOM 1416 C CA . GLY A 1 4 ? -11.842 5.410 -1.558 1.00 0.91 4 GLY A CA 4
ATOM 1417 C C . GLY A 1 4 ? -12.423 4.383 -2.505 1.00 0.98 4 GLY A C 4
ATOM 1418 O O . GLY A 1 4 ? -11.812 4.071 -3.531 1.00 1.87 4 GLY A O 4
ATOM 1422 N N . GLU A 1 5 ? -13.606 3.864 -2.154 1.00 0.85 5 GLU A N 4
ATOM 1423 C CA . GLU A 1 5 ? -14.281 2.797 -2.905 1.00 0.78 5 GLU A CA 4
ATOM 1424 C C . GLU A 1 5 ? -13.521 1.477 -2.775 1.00 0.60 5 GLU A C 4
ATOM 1425 O O . GLU A 1 5 ? -14.097 0.448 -2.422 1.00 0.58 5 GLU A O 4
ATOM 1437 N N . CYS A 1 6 ? -12.239 1.517 -3.074 1.00 0.51 6 CYS A N 4
ATOM 1438 C CA . CYS A 1 6 ? -11.341 0.423 -2.778 1.00 0.37 6 CYS A CA 4
ATOM 1439 C C . CYS A 1 6 ? -10.589 0.757 -1.501 1.00 0.33 6 CYS A C 4
ATOM 1440 O O . CYS A 1 6 ? -10.682 1.877 -0.998 1.00 0.43 6 CYS A O 4
ATOM 1447 N N . ASN A 1 7 ? -9.871 -0.206 -0.961 1.00 0.28 7 ASN A N 4
ATOM 1448 C CA . ASN A 1 7 ? -9.070 0.041 0.229 1.00 0.29 7 ASN A CA 4
ATOM 1449 C C . ASN A 1 7 ? -7.623 0.234 -0.161 1.00 0.27 7 ASN A C 4
ATOM 1450 O O . ASN A 1 7 ? -6.975 -0.678 -0.660 1.00 0.32 7 ASN A O 4
ATOM 1461 N N . CYS A 1 8 ? -7.123 1.413 0.072 1.00 0.28 8 CYS A N 4
ATOM 1462 C CA . CYS A 1 8 ? -5.754 1.728 -0.283 1.00 0.32 8 CYS A CA 4
ATOM 1463 C C . CYS A 1 8 ? -5.040 2.360 0.895 1.00 0.33 8 CYS A C 4
ATOM 1464 O O . CYS A 1 8 ? -5.659 3.031 1.725 1.00 0.36 8 CYS A O 4
ATOM 1471 N N . HIS A 1 9 ? -3.743 2.134 0.971 1.00 0.38 9 HIS A N 4
ATOM 1472 C CA . HIS A 1 9 ? -2.941 2.649 2.065 1.00 0.50 9 HIS A CA 4
ATOM 1473 C C . HIS A 1 9 ? -1.510 2.875 1.600 1.00 0.42 9 HIS A C 4
ATOM 1474 O O . HIS A 1 9 ? -1.019 2.174 0.711 1.00 0.39 9 HIS A O 4
ATOM 1489 N N . TRP A 1 10 ? -0.860 3.874 2.182 1.00 0.47 10 TRP A N 4
ATOM 1490 C CA . TRP A 1 10 ? 0.531 4.158 1.879 1.00 0.46 10 TRP A CA 4
ATOM 1491 C C . TRP A 1 10 ? 1.420 3.116 2.533 1.00 0.48 10 TRP A C 4
ATOM 1492 O O . TRP A 1 10 ? 1.525 3.053 3.760 1.00 0.55 10 TRP A O 4
ATOM 1513 N N . GLU A 1 11 ? 2.063 2.314 1.709 1.00 0.46 11 GLU A N 4
ATOM 1514 C CA . GLU A 1 11 ? 2.911 1.244 2.194 1.00 0.51 11 GLU A CA 4
ATOM 1515 C C . GLU A 1 11 ? 4.361 1.551 1.857 1.00 0.41 11 GLU A C 4
ATOM 1516 O O . GLU A 1 11 ? 4.650 2.119 0.803 1.00 0.47 11 GLU A O 4
ATOM 1528 N N . LEU A 1 12 ? 5.262 1.209 2.761 1.00 0.37 12 LEU A N 4
ATOM 1529 C CA . LEU A 1 12 ? 6.679 1.407 2.521 1.00 0.38 12 LEU A CA 4
ATOM 1530 C C . LEU A 1 12 ? 7.328 0.112 2.069 1.00 0.42 12 LEU A C 4
ATOM 1531 O O . LEU A 1 12 ? 7.131 -0.943 2.675 1.00 0.58 12 LEU A O 4
ATOM 1547 N N . PHE A 1 13 ? 8.087 0.199 0.996 1.00 0.38 13 PHE A N 4
ATOM 1548 C CA . PHE A 1 13 ? 8.823 -0.938 0.481 1.00 0.47 13 PHE A CA 4
ATOM 1549 C C . PHE A 1 13 ? 10.299 -0.769 0.797 1.00 0.38 13 PHE A C 4
ATOM 1550 O O . PHE A 1 13 ? 10.946 0.169 0.328 1.00 0.33 13 PHE A O 4
ATOM 1567 N N . CYS A 1 14 ? 10.813 -1.669 1.605 1.00 0.48 14 CYS A N 4
ATOM 1568 C CA . CYS A 1 14 ? 12.194 -1.598 2.054 1.00 0.44 14 CYS A CA 4
ATOM 1569 C C . CYS A 1 14 ? 13.048 -2.608 1.304 1.00 0.60 14 CYS A C 4
ATOM 1570 O O . CYS A 1 14 ? 12.715 -3.792 1.247 1.00 0.80 14 CYS A O 4
ATOM 1577 N N . GLU A 1 15 ? 14.147 -2.140 0.728 1.00 0.64 15 GLU A N 4
ATOM 1578 C CA . GLU A 1 15 ? 15.003 -3.000 -0.074 1.00 0.90 15 GLU A CA 4
ATOM 1579 C C . GLU A 1 15 ? 16.035 -3.717 0.790 1.00 0.98 15 GLU A C 4
ATOM 1580 O O . GLU A 1 15 ? 17.213 -3.367 0.789 1.00 1.00 15 GLU A O 4
ATOM 1592 N N . GLU A 1 16 ? 15.561 -4.711 1.540 1.00 1.13 16 GLU A N 4
ATOM 1593 C CA . GLU A 1 16 ? 16.416 -5.594 2.323 1.00 1.35 16 GLU A CA 4
ATOM 1594 C C . GLU A 1 16 ? 17.396 -4.826 3.212 1.00 1.23 16 GLU A C 4
ATOM 1595 O O . GLU A 1 16 ? 18.610 -5.003 3.116 1.00 1.32 16 GLU A O 4
ATOM 1607 N N . GLY A 1 17 ? 16.863 -3.958 4.060 1.00 1.12 17 GLY A N 4
ATOM 1608 C CA . GLY A 1 17 ? 17.697 -3.226 4.996 1.00 1.14 17 GLY A CA 4
ATOM 1609 C C . GLY A 1 17 ? 18.073 -1.848 4.494 1.00 0.96 17 GLY A C 4
ATOM 1610 O O . GLY A 1 17 ? 18.588 -1.022 5.247 1.00 1.07 17 GLY A O 4
ATOM 1614 N N . ARG A 1 18 ? 17.815 -1.596 3.223 1.00 0.79 18 ARG A N 4
ATOM 1615 C CA . ARG A 1 18 ? 18.103 -0.299 2.627 1.00 0.74 18 ARG A CA 4
ATOM 1616 C C . ARG A 1 18 ? 16.918 0.643 2.816 1.00 0.69 18 ARG A C 4
ATOM 1617 O O . ARG A 1 18 ? 15.971 0.315 3.536 1.00 0.70 18 ARG A O 4
ATOM 1638 N N . LEU A 1 19 ? 16.968 1.804 2.178 1.00 0.76 19 LEU A N 4
ATOM 1639 C CA . LEU A 1 19 ? 15.944 2.820 2.353 1.00 0.81 19 LEU A CA 4
ATOM 1640 C C . LEU A 1 19 ? 14.604 2.310 1.847 1.00 0.61 19 LEU A C 4
ATOM 1641 O O . LEU A 1 19 ? 14.540 1.464 0.951 1.00 0.54 19 LEU A O 4
ATOM 1657 N N . CYS A 1 20 ? 13.542 2.811 2.439 1.00 0.61 20 CYS A N 4
ATOM 1658 C CA . CYS A 1 20 ? 12.210 2.373 2.087 1.00 0.47 20 CYS A CA 4
ATOM 1659 C C . CYS A 1 20 ? 11.506 3.439 1.266 1.00 0.49 20 CYS A C 4
ATOM 1660 O O . CYS A 1 20 ? 11.566 4.629 1.581 1.00 0.77 20 CYS A O 4
ATOM 1667 N N . THR A 1 21 ? 10.853 3.007 0.207 1.00 0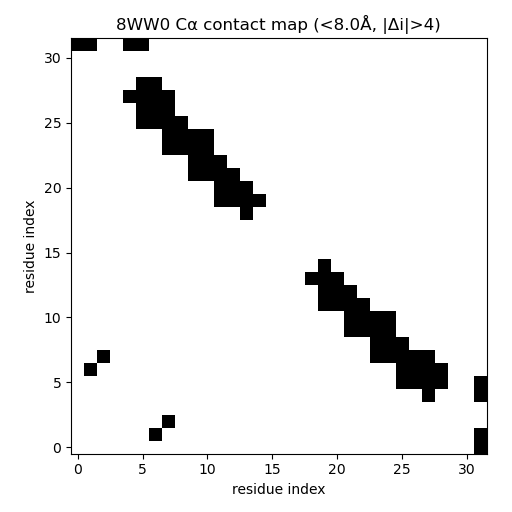.31 21 THR A N 4
ATOM 1668 C CA . THR A 1 21 ? 10.127 3.908 -0.663 1.00 0.39 21 THR A CA 4
ATOM 1669 C C . THR A 1 21 ? 8.632 3.671 -0.505 1.00 0.36 21 THR A C 4
ATOM 1670 O O . THR A 1 21 ? 8.196 2.548 -0.252 1.00 0.31 21 THR A O 4
ATOM 1681 N N . GLY A 1 22 ? 7.853 4.727 -0.623 1.00 0.49 22 GLY A N 4
ATOM 1682 C CA . GLY A 1 22 ? 6.429 4.615 -0.423 1.00 0.47 22 GLY A CA 4
ATOM 1683 C C . GLY A 1 22 ? 5.683 4.469 -1.727 1.00 0.45 22 GLY A C 4
ATOM 1684 O O . GLY A 1 22 ? 6.094 5.021 -2.749 1.00 0.51 22 GLY A O 4
ATOM 1688 N N . TYR A 1 23 ? 4.596 3.722 -1.696 1.00 0.41 23 TYR A N 4
ATOM 1689 C CA . TYR A 1 23 ? 3.767 3.536 -2.872 1.00 0.43 23 TYR A CA 4
ATOM 1690 C C . TYR A 1 23 ? 2.320 3.325 -2.453 1.00 0.41 23 TYR A C 4
ATOM 1691 O O . TYR A 1 23 ? 2.048 2.861 -1.341 1.00 0.40 23 TYR A O 4
ATOM 1709 N N . ARG A 1 24 ? 1.400 3.686 -3.329 1.00 0.47 24 ARG A N 4
ATOM 1710 C CA . ARG A 1 24 ? -0.013 3.498 -3.055 1.00 0.48 24 ARG A CA 4
ATOM 1711 C C . ARG A 1 24 ? -0.415 2.060 -3.348 1.00 0.46 24 ARG A C 4
ATOM 1712 O O . ARG A 1 24 ? -0.546 1.662 -4.506 1.00 0.56 24 ARG A O 4
ATOM 1733 N N . HIS A 1 25 ? -0.581 1.285 -2.292 1.00 0.42 25 HIS A N 4
ATOM 1734 C CA . HIS A 1 25 ? -0.996 -0.102 -2.413 1.00 0.45 25 HIS A CA 4
ATOM 1735 C C . HIS A 1 25 ? -2.495 -0.196 -2.168 1.00 0.39 25 HIS A C 4
ATOM 1736 O O . HIS A 1 25 ? -2.958 -0.055 -1.035 1.00 0.41 25 HIS A O 4
ATOM 1751 N N . CYS A 1 26 ? -3.248 -0.421 -3.232 1.00 0.43 26 CYS A N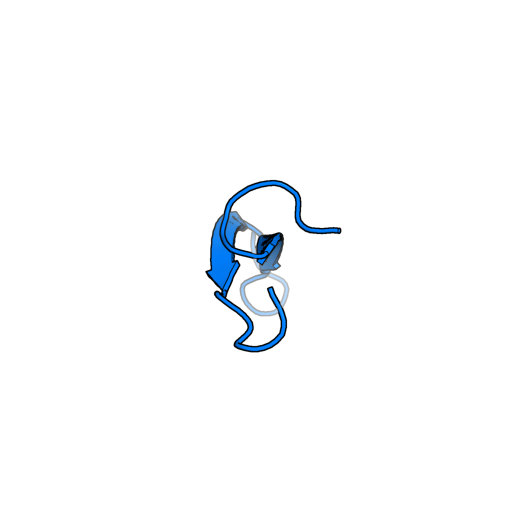 4
ATOM 1752 C CA . CYS A 1 26 ? -4.698 -0.397 -3.150 1.00 0.39 26 CYS A CA 4
ATOM 1753 C C . CYS A 1 26 ? -5.294 -1.764 -3.480 1.00 0.47 26 CYS A C 4
ATOM 1754 O O . CYS A 1 26 ? -4.938 -2.383 -4.483 1.00 0.61 26 CYS A O 4
ATOM 1761 N N . VAL A 1 27 ? -6.189 -2.227 -2.618 1.00 0.43 27 VAL A N 4
ATOM 1762 C CA . VAL A 1 27 ? -6.915 -3.473 -2.824 1.00 0.53 27 VAL A CA 4
ATOM 1763 C C . VAL A 1 27 ? -8.416 -3.192 -2.815 1.00 0.42 27 VAL A C 4
ATOM 1764 O O . VAL A 1 27 ? -8.925 -2.568 -1.887 1.00 0.34 27 VAL A O 4
ATOM 1777 N N . CYS A 1 28 ? -9.121 -3.626 -3.843 1.00 0.50 28 CYS A N 4
ATOM 1778 C CA . CYS A 1 28 ? -10.555 -3.384 -3.920 1.00 0.46 28 CYS A CA 4
ATOM 1779 C C . CYS A 1 28 ? -11.330 -4.546 -3.301 1.00 0.51 28 CYS A C 4
ATOM 1780 O O . CYS A 1 28 ? -11.333 -5.656 -3.835 1.00 0.62 28 CYS A O 4
ATOM 1787 N N . PRO A 1 29 ? -11.984 -4.309 -2.153 1.00 0.49 29 PRO A N 4
ATOM 1788 C CA . PRO A 1 29 ? -12.745 -5.339 -1.457 1.00 0.60 29 PRO A CA 4
ATOM 1789 C C . PRO A 1 29 ? -14.167 -5.478 -2.001 1.00 0.64 29 PRO A C 4
ATOM 1790 O O . PRO A 1 29 ? -14.873 -4.484 -2.185 1.00 0.66 29 PRO A O 4
ATOM 1801 N N . PRO A 1 30 ? -14.609 -6.719 -2.262 1.00 0.79 30 PRO A N 4
ATOM 1802 C CA . PRO A 1 30 ? -15.954 -6.991 -2.783 1.00 0.94 30 PRO A CA 4
ATOM 1803 C C . PRO A 1 30 ? -17.029 -6.857 -1.706 1.00 0.98 30 PRO A C 4
ATOM 1804 O O . PRO A 1 30 ? -18.219 -7.040 -1.965 1.00 1.14 30 PRO A O 4
ATOM 1815 N N . SER A 1 31 ? -16.596 -6.546 -0.496 1.00 0.97 31 SER A N 4
ATOM 1816 C CA . SER A 1 31 ? -17.502 -6.365 0.623 1.00 1.14 31 SER A CA 4
ATOM 1817 C C . SER A 1 31 ? -17.503 -4.909 1.084 1.00 1.04 31 SER A C 4
ATOM 1818 O O . SER A 1 31 ? -17.762 -4.617 2.253 1.00 1.09 31 SER A O 4
ATOM 1826 N N . CYS A 1 32 ? -17.187 -4.002 0.163 1.00 0.99 32 CYS A N 4
ATOM 1827 C CA . CYS A 1 32 ? -17.177 -2.577 0.462 1.00 0.99 32 CYS A CA 4
ATOM 1828 C C . CYS A 1 32 ? -18.580 -2.105 0.815 1.00 1.20 32 CYS A C 4
ATOM 1829 O O . CYS A 1 32 ? -18.827 -1.809 2.003 1.00 1.94 32 CYS A O 4
ATOM 1837 N N . SER A 1 1 ? -15.760 1.444 5.748 1.00 2.56 1 SER A N 5
ATOM 1838 C CA . SER A 1 1 ? -14.652 0.470 5.669 1.00 1.77 1 SER A CA 5
ATOM 1839 C C . SER A 1 1 ? -13.778 0.745 4.450 1.00 1.47 1 SER A C 5
ATOM 1840 O O . SER A 1 1 ? -12.577 0.475 4.463 1.00 2.09 1 SER A O 5
ATOM 1850 N N . CYS A 1 2 ? -14.381 1.293 3.403 1.00 1.18 2 CYS A N 5
ATOM 1851 C CA . CYS A 1 2 ? -13.669 1.558 2.165 1.00 0.90 2 CYS A CA 5
ATOM 1852 C C . CYS A 1 2 ? -13.521 3.063 1.951 1.00 0.90 2 CYS A C 5
ATOM 1853 O O . CYS A 1 2 ? -14.466 3.732 1.528 1.00 1.08 2 CYS A O 5
ATOM 1860 N N . PRO A 1 3 ? -12.329 3.614 2.248 1.00 0.83 3 PRO A N 5
ATOM 1861 C CA . PRO A 1 3 ? -12.067 5.058 2.163 1.00 0.91 3 PRO A CA 5
ATOM 1862 C C . PRO A 1 3 ? -12.348 5.635 0.777 1.00 0.87 3 PRO A C 5
ATOM 1863 O O . PRO A 1 3 ? -12.887 6.735 0.655 1.00 1.04 3 PRO A O 5
ATOM 1874 N N . GLY A 1 4 ? -11.978 4.899 -0.263 1.00 0.76 4 GLY A N 5
ATOM 1875 C CA . GLY A 1 4 ? -12.244 5.350 -1.616 1.00 0.91 4 GLY A CA 5
ATOM 1876 C C . GLY A 1 4 ? -12.834 4.255 -2.477 1.00 0.98 4 GLY A C 5
ATOM 1877 O O . GLY A 1 4 ? -12.275 3.918 -3.523 1.00 1.87 4 GLY A O 5
ATOM 1881 N N . GLU A 1 5 ? -13.972 3.708 -2.028 1.00 0.85 5 GLU A N 5
ATOM 1882 C CA . GLU A 1 5 ? -14.635 2.564 -2.671 1.00 0.78 5 GLU A CA 5
ATOM 1883 C C . GLU A 1 5 ? -13.798 1.295 -2.530 1.00 0.60 5 GLU A C 5
ATOM 1884 O O . GLU A 1 5 ? -14.293 0.252 -2.110 1.00 0.58 5 GLU A O 5
ATOM 1896 N N . CYS A 1 6 ? -12.542 1.390 -2.905 1.00 0.51 6 CYS A N 5
ATOM 1897 C CA . CYS A 1 6 ? -11.577 0.352 -2.635 1.00 0.37 6 CYS A CA 5
ATOM 1898 C C . CYS A 1 6 ? -10.830 0.713 -1.366 1.00 0.33 6 CYS A C 5
ATOM 1899 O O . CYS A 1 6 ? -10.985 1.820 -0.846 1.00 0.43 6 CYS A O 5
ATOM 1906 N N . ASN A 1 7 ? -10.047 -0.211 -0.857 1.00 0.28 7 ASN A N 5
ATOM 1907 C CA . ASN A 1 7 ? -9.246 0.066 0.321 1.00 0.29 7 ASN A CA 5
ATOM 1908 C C . ASN A 1 7 ? -7.815 0.346 -0.091 1.00 0.27 7 ASN A C 5
ATOM 1909 O O . ASN A 1 7 ? -7.111 -0.542 -0.566 1.00 0.32 7 ASN A O 5
ATOM 1920 N N . CYS A 1 8 ? -7.383 1.577 0.088 1.00 0.28 8 CYS A N 5
ATOM 1921 C CA . CYS A 1 8 ? -6.038 1.958 -0.289 1.00 0.32 8 CYS A CA 5
ATOM 1922 C C . CYS A 1 8 ? -5.326 2.609 0.879 1.00 0.33 8 CYS A C 5
ATOM 1923 O O . CYS A 1 8 ? -5.952 3.255 1.719 1.00 0.36 8 CYS A O 5
ATOM 1930 N N . HIS A 1 9 ? -4.019 2.430 0.924 1.00 0.38 9 HIS A N 5
ATOM 1931 C CA . HIS A 1 9 ? -3.204 2.975 1.998 1.00 0.50 9 HIS A CA 5
ATOM 1932 C C . HIS A 1 9 ? -1.736 2.983 1.592 1.00 0.42 9 HIS A C 5
ATOM 1933 O O . HIS A 1 9 ? -1.312 2.211 0.726 1.00 0.39 9 HIS A O 5
ATOM 1948 N N . TRP A 1 10 ? -0.978 3.871 2.212 1.00 0.47 10 TRP A N 5
ATOM 1949 C CA . TRP A 1 10 ? 0.437 4.028 1.923 1.00 0.46 10 TRP A CA 5
ATOM 1950 C C . TRP A 1 10 ? 1.227 2.846 2.456 1.00 0.48 10 TRP A C 5
ATOM 1951 O O . TRP A 1 10 ? 1.074 2.458 3.616 1.00 0.55 10 TRP A O 5
ATOM 1972 N N . GLU A 1 11 ? 2.057 2.276 1.605 1.00 0.46 11 GLU A N 5
ATOM 1973 C CA . GLU A 1 11 ? 2.910 1.171 1.995 1.00 0.51 11 GLU A CA 5
ATOM 1974 C C . GLU A 1 11 ? 4.366 1.600 1.937 1.00 0.41 11 GLU A C 5
ATOM 1975 O O . GLU A 1 11 ? 4.823 2.133 0.925 1.00 0.47 11 GLU A O 5
ATOM 1987 N N . LEU A 1 12 ? 5.081 1.387 3.028 1.00 0.37 12 LEU A N 5
ATOM 1988 C CA . LEU A 1 12 ? 6.490 1.728 3.091 1.00 0.38 12 LEU A CA 5
ATOM 1989 C C . LEU A 1 12 ? 7.306 0.446 3.034 1.00 0.42 12 LEU A C 5
ATOM 1990 O O . LEU A 1 12 ? 7.345 -0.324 3.997 1.00 0.58 12 LEU A O 5
ATOM 2006 N N . PHE A 1 13 ? 7.949 0.217 1.909 1.00 0.38 13 PHE A N 5
ATOM 2007 C CA . PHE A 1 13 ? 8.684 -1.012 1.696 1.00 0.47 13 PHE A CA 5
ATOM 2008 C C . PHE A 1 13 ? 10.172 -0.726 1.626 1.00 0.38 13 PHE A C 5
ATOM 2009 O O . PHE A 1 13 ? 10.619 0.142 0.876 1.00 0.33 13 PHE A O 5
ATOM 2026 N N . CYS A 1 14 ? 10.931 -1.446 2.422 1.00 0.48 14 CYS A N 5
ATOM 2027 C CA . CYS A 1 14 ? 12.366 -1.293 2.438 1.00 0.44 14 CYS A CA 5
ATOM 2028 C C . CYS A 1 14 ? 13.014 -2.638 2.155 1.00 0.60 14 CYS A C 5
ATOM 2029 O O . CYS A 1 14 ? 12.563 -3.666 2.662 1.00 0.80 14 CYS A O 5
ATOM 2036 N N . GLU A 1 15 ? 14.056 -2.636 1.337 1.00 0.64 15 GLU A N 5
ATOM 2037 C CA . GLU A 1 15 ? 14.644 -3.881 0.871 1.00 0.90 15 GLU A CA 5
ATOM 2038 C C . GLU A 1 15 ? 15.844 -4.291 1.717 1.00 0.98 15 GLU A C 5
ATOM 2039 O O . GLU A 1 15 ? 16.983 -4.016 1.359 1.00 1.00 15 GLU A O 5
ATOM 2051 N N . GLU A 1 16 ? 15.555 -4.936 2.849 1.00 1.13 16 GLU A N 5
ATOM 2052 C CA . GLU A 1 16 ? 16.563 -5.514 3.752 1.00 1.35 16 GLU A CA 5
ATOM 2053 C C . GLU A 1 16 ? 17.804 -4.629 3.936 1.00 1.23 16 GLU A C 5
ATOM 2054 O O . GLU A 1 16 ? 18.933 -5.048 3.679 1.00 1.32 16 GLU A O 5
ATOM 2066 N N . GLY A 1 17 ? 17.585 -3.401 4.376 1.00 1.12 17 GLY A N 5
ATOM 2067 C CA . GLY A 1 17 ? 18.693 -2.519 4.685 1.00 1.14 17 GLY A CA 5
ATOM 2068 C C . GLY A 1 17 ? 19.030 -1.586 3.547 1.00 0.96 17 GLY A C 5
ATOM 2069 O O . GLY A 1 17 ? 19.785 -0.632 3.721 1.00 1.07 17 GLY A O 5
ATOM 2073 N N . ARG A 1 18 ? 18.464 -1.858 2.385 1.00 0.79 18 ARG A N 5
ATOM 2074 C CA . ARG A 1 18 ? 18.631 -0.998 1.225 1.00 0.74 18 ARG A CA 5
ATOM 2075 C C . ARG A 1 18 ? 17.672 0.180 1.323 1.00 0.69 18 ARG A C 5
ATOM 2076 O O . ARG A 1 18 ? 17.057 0.391 2.366 1.00 0.70 18 ARG A O 5
ATOM 2097 N N . LEU A 1 19 ? 17.563 0.965 0.265 1.00 0.76 19 LEU A N 5
ATOM 2098 C CA . LEU A 1 19 ? 16.716 2.142 0.292 1.00 0.81 19 LEU A CA 5
ATOM 2099 C C . LEU A 1 19 ? 15.253 1.745 0.446 1.00 0.61 19 LEU A C 5
ATOM 2100 O O . LEU A 1 19 ? 14.804 0.729 -0.094 1.00 0.54 19 LEU A O 5
ATOM 2116 N N . CYS A 1 20 ? 14.522 2.552 1.188 1.00 0.61 20 CYS A N 5
ATOM 2117 C CA . CYS A 1 20 ? 13.123 2.283 1.464 1.00 0.47 20 CYS A CA 5
ATOM 2118 C C . CYS A 1 20 ? 12.259 3.225 0.637 1.00 0.49 20 CYS A C 5
ATOM 2119 O O . CYS A 1 20 ? 12.572 4.408 0.504 1.00 0.77 20 CYS A O 5
ATOM 2126 N N . THR A 1 21 ? 11.185 2.703 0.072 1.00 0.31 21 THR A N 5
ATOM 2127 C CA . THR A 1 21 ? 10.330 3.492 -0.794 1.00 0.39 21 THR A CA 5
ATOM 2128 C C . THR A 1 21 ? 8.866 3.341 -0.391 1.00 0.36 21 THR A C 5
ATOM 2129 O O . THR A 1 21 ? 8.496 2.382 0.292 1.00 0.31 21 THR A O 5
ATOM 2140 N N . GLY A 1 22 ? 8.045 4.300 -0.793 1.00 0.49 22 GLY A N 5
ATOM 2141 C CA . GLY A 1 22 ? 6.630 4.243 -0.499 1.00 0.47 22 GLY A CA 5
ATOM 2142 C C . GLY A 1 22 ? 5.794 4.296 -1.757 1.00 0.45 22 GLY A C 5
ATOM 2143 O O . GLY A 1 22 ? 6.237 4.822 -2.779 1.00 0.51 22 GLY A O 5
ATOM 2147 N N . TYR A 1 23 ? 4.590 3.755 -1.687 1.00 0.41 23 TYR A N 5
ATOM 2148 C CA . TYR A 1 23 ? 3.676 3.772 -2.818 1.00 0.43 23 TYR A CA 5
ATOM 2149 C C . TYR A 1 23 ? 2.248 3.588 -2.335 1.00 0.41 23 TYR A C 5
ATOM 2150 O O . TYR A 1 23 ? 2.013 3.058 -1.244 1.00 0.40 23 TYR A O 5
ATOM 2168 N N . ARG A 1 24 ? 1.302 4.048 -3.135 1.00 0.47 24 ARG A N 5
ATOM 2169 C CA . ARG A 1 24 ? -0.101 3.916 -2.800 1.00 0.48 24 ARG A CA 5
ATOM 2170 C C . ARG A 1 24 ? -0.605 2.556 -3.251 1.00 0.46 24 ARG A C 5
ATOM 2171 O O . ARG A 1 24 ? -0.844 2.333 -4.437 1.00 0.56 24 ARG A O 5
ATOM 2192 N N . HIS A 1 25 ? -0.759 1.652 -2.302 1.00 0.42 25 HIS A N 5
ATOM 2193 C CA . HIS A 1 25 ? -1.193 0.300 -2.609 1.00 0.45 25 HIS A CA 5
ATOM 2194 C C . HIS A 1 25 ? -2.676 0.158 -2.318 1.00 0.39 25 HIS A C 5
ATOM 2195 O O . HIS A 1 25 ? -3.095 0.135 -1.157 1.00 0.41 25 HIS A O 5
ATOM 2210 N N . CYS A 1 26 ? -3.464 0.079 -3.373 1.00 0.43 26 CYS A N 5
ATOM 2211 C CA . CYS A 1 26 ? -4.907 0.036 -3.243 1.00 0.39 26 CYS A CA 5
ATOM 2212 C C . CYS A 1 26 ? -5.435 -1.357 -3.559 1.00 0.47 26 CYS A C 5
ATOM 2213 O O . CYS A 1 26 ? -5.103 -1.938 -4.593 1.00 0.61 26 CYS A O 5
ATOM 2220 N N . VAL A 1 27 ? -6.244 -1.888 -2.659 1.00 0.43 27 VAL A N 5
ATOM 2221 C CA . VAL A 1 27 ? -6.870 -3.186 -2.846 1.00 0.53 27 VAL A CA 5
ATOM 2222 C C . VAL A 1 27 ? -8.386 -3.037 -2.781 1.00 0.42 27 VAL A C 5
ATOM 2223 O O . VAL A 1 27 ? -8.921 -2.525 -1.803 1.00 0.34 27 VAL A O 5
ATOM 2236 N N . CYS A 1 28 ? -9.074 -3.458 -3.824 1.00 0.50 28 CYS A N 5
ATOM 2237 C CA . CYS A 1 28 ? -10.527 -3.362 -3.855 1.00 0.46 28 CYS A CA 5
ATOM 2238 C C . CYS A 1 28 ? -11.157 -4.627 -3.276 1.00 0.51 28 CYS A C 5
ATOM 2239 O O . CYS A 1 28 ? -11.090 -5.695 -3.892 1.00 0.62 28 CYS A O 5
ATOM 2246 N N . PRO A 1 29 ? -11.761 -4.539 -2.080 1.00 0.49 29 PRO A N 5
ATOM 2247 C CA . PRO A 1 29 ? -12.401 -5.687 -1.441 1.00 0.60 29 PRO A CA 5
ATOM 2248 C C . PRO A 1 29 ? -13.670 -6.112 -2.177 1.00 0.64 29 PRO A C 5
ATOM 2249 O O . PRO A 1 29 ? -14.522 -5.281 -2.498 1.00 0.66 29 PRO A O 5
ATOM 2260 N N . PRO A 1 30 ? -13.807 -7.420 -2.451 1.00 0.79 30 PRO A N 5
ATOM 2261 C CA . PRO A 1 30 ? -14.972 -7.971 -3.150 1.00 0.94 30 PRO A CA 5
ATOM 2262 C C . PRO A 1 30 ? -16.266 -7.790 -2.365 1.00 0.98 30 PRO A C 5
ATOM 2263 O O . PRO A 1 30 ? -17.350 -7.770 -2.940 1.00 1.14 30 PRO A O 5
ATOM 2274 N N . SER A 1 31 ? -16.144 -7.645 -1.054 1.00 0.97 31 SER A N 5
ATOM 2275 C CA . SER A 1 31 ? -17.306 -7.472 -0.195 1.00 1.14 31 SER A CA 5
ATOM 2276 C C . SER A 1 31 ? -17.609 -5.987 0.006 1.00 1.04 31 SER A C 5
ATOM 2277 O O . SER A 1 31 ? -18.242 -5.594 0.986 1.00 1.09 31 SER A O 5
ATOM 2285 N N . CYS A 1 32 ? -17.147 -5.171 -0.925 1.00 0.99 32 CYS A N 5
ATOM 2286 C CA . CYS A 1 32 ? -17.353 -3.738 -0.858 1.00 0.99 32 CYS A CA 5
ATOM 2287 C C . CYS A 1 32 ? -17.779 -3.215 -2.222 1.00 1.20 32 CYS A C 5
ATOM 2288 O O . CYS A 1 32 ? -18.998 -3.076 -2.458 1.00 1.94 32 CYS A O 5
ATOM 2296 N N . SER A 1 1 ? -12.262 0.882 6.623 1.00 2.56 1 SER A N 6
ATOM 2297 C CA . SER A 1 1 ? -11.057 1.506 6.043 1.00 1.77 1 SER A CA 6
ATOM 2298 C C . SER A 1 1 ? -11.176 1.618 4.522 1.00 1.47 1 SER A C 6
ATOM 2299 O O . SER A 1 1 ? -10.241 1.289 3.788 1.00 2.09 1 SER A O 6
ATOM 2309 N N . CYS A 1 2 ? -12.326 2.089 4.056 1.00 1.18 2 CYS A N 6
ATOM 2310 C CA . CYS A 1 2 ? -12.560 2.271 2.629 1.00 0.90 2 CYS A CA 6
ATOM 2311 C C . CYS A 1 2 ? -12.520 3.756 2.267 1.00 0.90 2 CYS A C 6
ATOM 2312 O O . CYS A 1 2 ? -13.486 4.483 2.513 1.00 1.08 2 CYS A O 6
ATOM 2319 N N . PRO A 1 3 ? -11.392 4.235 1.703 1.00 0.83 3 PRO A N 6
ATOM 2320 C CA . PRO A 1 3 ? -11.283 5.610 1.201 1.00 0.91 3 PRO A CA 6
ATOM 2321 C C . PRO A 1 3 ? -12.276 5.847 0.074 1.00 0.87 3 PRO A C 6
ATOM 2322 O O . PRO A 1 3 ? -13.019 6.831 0.069 1.00 1.04 3 PRO A O 6
ATOM 2333 N N . GLY A 1 4 ? -12.277 4.926 -0.878 1.00 0.76 4 GLY A N 6
ATOM 2334 C CA . GLY A 1 4 ? -13.289 4.917 -1.908 1.00 0.91 4 GLY A CA 6
ATOM 2335 C C . GLY A 1 4 ? -14.089 3.636 -1.847 1.00 0.98 4 GLY A C 6
ATOM 2336 O O . GLY A 1 4 ? -14.404 3.154 -0.757 1.00 1.87 4 GLY A O 6
ATOM 2340 N N . GLU A 1 5 ? -14.413 3.070 -2.997 1.00 0.85 5 GLU A N 6
ATOM 2341 C CA . GLU A 1 5 ? -15.066 1.771 -3.032 1.00 0.78 5 GLU A CA 6
ATOM 2342 C C . GLU A 1 5 ? -14.029 0.673 -2.822 1.00 0.60 5 GLU A C 6
ATOM 2343 O O . GLU A 1 5 ? -14.339 -0.416 -2.344 1.00 0.58 5 GLU A O 6
ATOM 2355 N N . CYS A 1 6 ? -12.794 0.980 -3.185 1.00 0.51 6 CYS A N 6
ATOM 2356 C CA . CYS A 1 6 ? -11.677 0.086 -2.951 1.00 0.37 6 CYS A CA 6
ATOM 2357 C C . CYS A 1 6 ? -10.901 0.540 -1.720 1.00 0.33 6 CYS A C 6
ATOM 2358 O O . CYS A 1 6 ? -11.145 1.621 -1.182 1.00 0.43 6 CYS A O 6
ATOM 2365 N N . ASN A 1 7 ? -9.984 -0.291 -1.257 1.00 0.28 7 ASN A N 6
ATOM 2366 C CA . ASN A 1 7 ? -9.170 0.057 -0.098 1.00 0.29 7 ASN A CA 6
ATOM 2367 C C . ASN A 1 7 ? -7.780 0.482 -0.540 1.00 0.27 7 ASN A C 6
ATOM 2368 O O . ASN A 1 7 ? -7.005 -0.328 -1.053 1.00 0.32 7 ASN A O 6
ATOM 2379 N N . CYS A 1 8 ? -7.465 1.750 -0.330 1.00 0.28 8 CYS A N 6
ATOM 2380 C CA . CYS A 1 8 ? -6.144 2.260 -0.666 1.00 0.32 8 CYS A CA 6
ATOM 2381 C C . CYS A 1 8 ? -5.333 2.463 0.605 1.00 0.33 8 CYS A C 6
ATOM 2382 O O . CYS A 1 8 ? -5.811 3.068 1.566 1.00 0.36 8 CYS A O 6
ATOM 2389 N N . HIS A 1 9 ? -4.112 1.947 0.616 1.00 0.38 9 HIS A N 6
ATOM 2390 C CA . HIS A 1 9 ? -3.263 2.051 1.790 1.00 0.50 9 HIS A CA 6
ATOM 2391 C C . HIS A 1 9 ? -1.841 2.421 1.395 1.00 0.42 9 HIS A C 6
ATOM 2392 O O . HIS A 1 9 ? -1.306 1.926 0.401 1.00 0.39 9 HIS A O 6
ATOM 2407 N N . TRP A 1 10 ? -1.246 3.300 2.178 1.00 0.47 10 TRP A N 6
ATOM 2408 C CA . TRP A 1 10 ? 0.130 3.713 1.975 1.00 0.46 10 TRP A CA 6
ATOM 2409 C C . TRP A 1 10 ? 1.064 2.616 2.443 1.00 0.48 10 TRP A C 6
ATOM 2410 O O . TRP A 1 10 ? 1.108 2.282 3.627 1.00 0.55 10 TRP A O 6
ATOM 2431 N N . GLU A 1 11 ? 1.797 2.051 1.511 1.00 0.46 11 GLU A N 6
ATOM 2432 C CA . GLU A 1 11 ? 2.681 0.949 1.810 1.00 0.51 11 GLU A CA 6
ATOM 2433 C C . GLU A 1 11 ? 4.121 1.415 1.845 1.00 0.41 11 GLU A C 6
ATOM 2434 O O . GLU A 1 11 ? 4.572 2.133 0.951 1.00 0.47 11 GLU A O 6
ATOM 2446 N N . LEU A 1 12 ? 4.831 1.022 2.885 1.00 0.37 12 LEU A N 6
ATOM 2447 C CA . LEU A 1 12 ? 6.238 1.337 3.002 1.00 0.38 12 LEU A CA 6
ATOM 2448 C C . LEU A 1 12 ? 7.045 0.094 2.657 1.00 0.42 12 LEU A C 6
ATOM 2449 O O . LEU A 1 12 ? 7.084 -0.867 3.429 1.00 0.58 12 LEU A O 6
ATOM 2465 N N . PHE A 1 13 ? 7.672 0.104 1.497 1.00 0.38 13 PHE A N 6
ATOM 2466 C CA . PHE A 1 13 ? 8.422 -1.045 1.036 1.00 0.47 13 PHE A CA 6
ATOM 2467 C C . PHE A 1 13 ? 9.905 -0.772 1.177 1.00 0.38 13 PHE A C 6
ATOM 2468 O O . PHE A 1 13 ? 10.400 0.258 0.725 1.00 0.33 13 PHE A O 6
ATOM 2485 N N . CYS A 1 14 ? 10.609 -1.681 1.813 1.00 0.48 14 CYS A N 6
ATOM 2486 C CA . CYS A 1 14 ? 12.034 -1.526 1.991 1.00 0.44 14 CYS A CA 6
ATOM 2487 C C . CYS A 1 14 ? 12.737 -2.826 1.637 1.00 0.60 14 CYS A C 6
ATOM 2488 O O . CYS A 1 14 ? 12.223 -3.911 1.906 1.00 0.80 14 CYS A O 6
ATOM 2495 N N . GLU A 1 15 ? 13.899 -2.721 1.014 1.00 0.64 15 GLU A N 6
ATOM 2496 C CA . GLU A 1 15 ? 14.607 -3.896 0.540 1.00 0.90 15 GLU A CA 6
ATOM 2497 C C . GLU A 1 15 ? 15.607 -4.417 1.568 1.00 0.98 15 GLU A C 6
ATOM 2498 O O . GLU A 1 15 ? 16.811 -4.407 1.330 1.00 1.00 15 GLU A O 6
ATOM 2510 N N . GLU A 1 16 ? 15.088 -4.856 2.714 1.00 1.13 16 GLU A N 6
ATOM 2511 C CA . GLU A 1 16 ? 15.877 -5.554 3.723 1.00 1.35 16 GLU A CA 6
ATOM 2512 C C . GLU A 1 16 ? 17.161 -4.807 4.101 1.00 1.23 16 GLU A C 6
ATOM 2513 O O . GLU A 1 16 ? 18.263 -5.339 3.980 1.00 1.32 16 GLU A O 6
ATOM 2525 N N . GLY A 1 17 ? 17.010 -3.570 4.550 1.00 1.12 17 GLY A N 6
ATOM 2526 C CA . GLY A 1 17 ? 18.155 -2.788 4.985 1.00 1.14 17 GLY A CA 6
ATOM 2527 C C . GLY A 1 17 ? 18.646 -1.832 3.921 1.00 0.96 17 GLY A C 6
ATOM 2528 O O . GLY A 1 17 ? 19.434 -0.927 4.198 1.00 1.07 17 GLY A O 6
ATOM 2532 N N . ARG A 1 18 ? 18.166 -2.025 2.706 1.00 0.79 18 ARG A N 6
ATOM 2533 C CA . ARG A 1 18 ? 18.414 -1.084 1.626 1.00 0.74 18 ARG A CA 6
ATOM 2534 C C . ARG A 1 18 ? 17.440 0.081 1.750 1.00 0.69 18 ARG A C 6
ATOM 2535 O O . ARG A 1 18 ? 16.766 0.208 2.768 1.00 0.70 18 ARG A O 6
ATOM 2556 N N . LEU A 1 19 ? 17.377 0.939 0.747 1.00 0.76 19 LEU A N 6
ATOM 2557 C CA . LEU A 1 19 ? 16.507 2.104 0.815 1.00 0.81 19 LEU A CA 6
ATOM 2558 C C . LEU A 1 19 ? 15.035 1.703 0.882 1.00 0.61 19 LEU A C 6
ATOM 2559 O O . LEU A 1 19 ? 14.600 0.735 0.251 1.00 0.54 19 LEU A O 6
ATOM 2575 N N . CYS A 1 20 ? 14.284 2.454 1.669 1.00 0.61 20 CYS A N 6
ATOM 2576 C CA . CYS A 1 20 ? 12.863 2.208 1.855 1.00 0.47 20 CYS A CA 6
ATOM 2577 C C . CYS A 1 20 ? 12.063 3.277 1.120 1.00 0.49 20 CYS A C 6
ATOM 2578 O O . CYS A 1 20 ? 12.446 4.446 1.112 1.00 0.77 20 CYS A O 6
ATOM 2585 N N . THR A 1 21 ? 10.964 2.885 0.497 1.00 0.31 21 THR A N 6
ATOM 2586 C CA . THR A 1 21 ? 10.145 3.829 -0.242 1.00 0.39 21 THR A CA 6
ATOM 2587 C C . THR A 1 21 ? 8.665 3.627 0.077 1.00 0.36 21 THR A C 6
ATOM 2588 O O . THR A 1 21 ? 8.248 2.540 0.480 1.00 0.31 21 THR A O 6
ATOM 2599 N N . GLY A 1 22 ? 7.883 4.681 -0.083 1.00 0.49 22 GLY A N 6
ATOM 2600 C CA . GLY A 1 22 ? 6.460 4.594 0.157 1.00 0.47 22 GLY A CA 6
ATOM 2601 C C . GLY A 1 22 ? 5.667 4.753 -1.116 1.00 0.45 22 GLY A C 6
ATOM 2602 O O . GLY A 1 22 ? 6.002 5.584 -1.962 1.00 0.51 22 GLY A O 6
ATOM 2606 N N . TYR A 1 23 ? 4.615 3.968 -1.250 1.00 0.41 23 TYR A N 6
ATOM 2607 C CA . TYR A 1 23 ? 3.763 4.031 -2.423 1.00 0.43 23 TYR A CA 6
ATOM 2608 C C . TYR A 1 23 ? 2.329 3.702 -2.044 1.00 0.41 23 TYR A C 6
ATOM 2609 O O . TYR A 1 23 ? 2.079 2.898 -1.142 1.00 0.40 23 TYR A O 6
ATOM 2627 N N . ARG A 1 24 ? 1.391 4.344 -2.717 1.00 0.47 24 ARG A N 6
ATOM 2628 C CA . ARG A 1 24 ? -0.017 4.127 -2.446 1.00 0.48 24 ARG A CA 6
ATOM 2629 C C . ARG A 1 24 ? -0.501 2.863 -3.148 1.00 0.46 24 ARG A C 6
ATOM 2630 O O . ARG A 1 24 ? -0.692 2.832 -4.362 1.00 0.56 24 ARG A O 6
ATOM 2651 N N . HIS A 1 25 ? -0.673 1.814 -2.371 1.00 0.42 25 HIS A N 6
ATOM 2652 C CA . HIS A 1 25 ? -1.096 0.528 -2.896 1.00 0.45 25 HIS A CA 6
ATOM 2653 C C . HIS A 1 25 ? -2.581 0.334 -2.619 1.00 0.39 25 HIS A C 6
ATOM 2654 O O . HIS A 1 25 ? -2.996 0.205 -1.467 1.00 0.41 25 HIS A O 6
ATOM 2669 N N . CYS A 1 26 ? -3.382 0.334 -3.670 1.00 0.43 26 CYS A N 6
ATOM 2670 C CA . CYS A 1 26 ? -4.824 0.283 -3.513 1.00 0.39 26 CYS A CA 6
ATOM 2671 C C . CYS A 1 26 ? -5.413 -0.943 -4.194 1.00 0.47 26 CYS A C 6
ATOM 2672 O O . CYS A 1 26 ? -5.199 -1.179 -5.384 1.00 0.61 26 CYS A O 6
ATOM 2679 N N . VAL A 1 27 ? -6.169 -1.704 -3.425 1.00 0.43 27 VAL A N 6
ATOM 2680 C CA . VAL A 1 27 ? -6.792 -2.928 -3.901 1.00 0.53 27 VAL A CA 6
ATOM 2681 C C . VAL A 1 27 ? -8.284 -2.888 -3.581 1.00 0.42 27 VAL A C 6
ATOM 2682 O O . VAL A 1 27 ? -8.696 -2.251 -2.612 1.00 0.34 27 VAL A O 6
ATOM 2695 N N . CYS A 1 28 ? -9.096 -3.540 -4.392 1.00 0.50 28 CYS A N 6
ATOM 2696 C CA . CYS A 1 28 ? -10.532 -3.534 -4.171 1.00 0.46 28 CYS A CA 6
ATOM 2697 C C . CYS A 1 28 ? -10.973 -4.842 -3.520 1.00 0.51 28 CYS A C 6
ATOM 2698 O O . CYS A 1 28 ? -11.030 -5.879 -4.177 1.00 0.62 28 CYS A O 6
ATOM 2705 N N . PRO A 1 29 ? -11.273 -4.817 -2.214 1.00 0.49 29 PRO A N 6
ATOM 2706 C CA . PRO A 1 29 ? -11.732 -5.986 -1.487 1.00 0.60 29 PRO A CA 6
ATOM 2707 C C . PRO A 1 29 ? -13.254 -6.127 -1.520 1.00 0.64 29 PRO A C 6
ATOM 2708 O O . PRO A 1 29 ? -13.981 -5.157 -1.289 1.00 0.66 29 PRO A O 6
ATOM 2719 N N . PRO A 1 30 ? -13.755 -7.341 -1.806 1.00 0.79 30 PRO A N 6
ATOM 2720 C CA . PRO A 1 30 ? -15.197 -7.618 -1.857 1.00 0.94 30 PRO A CA 6
ATOM 2721 C C . PRO A 1 30 ? -15.886 -7.391 -0.512 1.00 0.98 30 PRO A C 6
ATOM 2722 O O . PRO A 1 30 ? -17.106 -7.239 -0.445 1.00 1.14 30 PRO A O 6
ATOM 2733 N N . SER A 1 31 ? -15.096 -7.359 0.558 1.00 0.97 31 SER A N 6
ATOM 2734 C CA . SER A 1 31 ? -15.624 -7.136 1.897 1.00 1.14 31 SER A CA 6
ATOM 2735 C C . SER A 1 31 ? -16.055 -5.680 2.079 1.00 1.04 31 SER A C 6
ATOM 2736 O O . SER A 1 31 ? -16.771 -5.348 3.025 1.00 1.09 31 SER A O 6
ATOM 2744 N N . CYS A 1 32 ? -15.621 -4.816 1.172 1.00 0.99 32 CYS A N 6
ATOM 2745 C CA . CYS A 1 32 ? -16.033 -3.425 1.198 1.00 0.99 32 CYS A CA 6
ATOM 2746 C C . CYS A 1 32 ? -17.232 -3.242 0.277 1.00 1.20 32 CYS A C 6
ATOM 2747 O O . CYS A 1 32 ? -18.371 -3.201 0.784 1.00 1.94 32 CYS A O 6
ATOM 2755 N N . SER A 1 1 ? -14.172 3.055 5.650 1.00 2.56 1 SER A N 7
ATOM 2756 C CA . SER A 1 1 ? -13.576 1.989 4.821 1.00 1.77 1 SER A CA 7
ATOM 2757 C C . SER A 1 1 ? -13.857 2.240 3.344 1.00 1.47 1 SER A C 7
ATOM 2758 O O . SER A 1 1 ? -14.902 2.793 2.990 1.00 2.09 1 SER A O 7
ATOM 2768 N N . CYS A 1 2 ? -12.918 1.831 2.496 1.00 1.18 2 CYS A N 7
ATOM 2769 C CA . CYS A 1 2 ? -13.024 2.004 1.049 1.00 0.90 2 CYS A CA 7
ATOM 2770 C C . CYS A 1 2 ? -13.231 3.472 0.677 1.00 0.90 2 CYS A C 7
ATOM 2771 O O . CYS A 1 2 ? -14.339 3.885 0.327 1.00 1.08 2 CYS A O 7
ATOM 2778 N N . PRO A 1 3 ? -12.163 4.283 0.769 1.00 0.83 3 PRO A N 7
ATOM 2779 C CA . PRO A 1 3 ? -12.212 5.702 0.408 1.00 0.91 3 PRO A CA 7
ATOM 2780 C C . PRO A 1 3 ? -12.443 5.891 -1.085 1.00 0.87 3 PRO A C 7
ATOM 2781 O O . PRO A 1 3 ? -13.298 6.674 -1.503 1.00 1.04 3 PRO A O 7
ATOM 2792 N N . GLY A 1 4 ? -11.675 5.164 -1.887 1.00 0.76 4 GLY A N 7
ATOM 2793 C CA . GLY A 1 4 ? -11.831 5.235 -3.323 1.00 0.91 4 GLY A CA 7
ATOM 2794 C C . GLY A 1 4 ? -12.239 3.904 -3.909 1.00 0.98 4 GLY A C 7
ATOM 2795 O O . GLY A 1 4 ? -11.447 3.271 -4.613 1.00 1.87 4 GLY A O 7
ATOM 2799 N N . GLU A 1 5 ? -13.473 3.488 -3.606 1.00 0.85 5 GLU A N 7
ATOM 2800 C CA . GLU A 1 5 ? -14.026 2.200 -4.035 1.00 0.78 5 GLU A CA 7
ATOM 2801 C C . GLU A 1 5 ? -13.337 1.040 -3.318 1.00 0.60 5 GLU A C 7
ATOM 2802 O O . GLU A 1 5 ? -13.975 0.265 -2.604 1.00 0.58 5 GLU A O 7
ATOM 2814 N N . CYS A 1 6 ? -12.039 0.934 -3.519 1.00 0.51 6 CYS A N 7
ATOM 2815 C CA . CYS A 1 6 ? -11.225 -0.077 -2.872 1.00 0.37 6 CYS A CA 7
ATOM 2816 C C . CYS A 1 6 ? -10.499 0.526 -1.678 1.00 0.33 6 CYS A C 7
ATOM 2817 O O . CYS A 1 6 ? -10.522 1.741 -1.477 1.00 0.43 6 CYS A O 7
ATOM 2824 N N . ASN A 1 7 ? -9.871 -0.323 -0.883 1.00 0.28 7 ASN A N 7
ATOM 2825 C CA . ASN A 1 7 ? -9.120 0.137 0.278 1.00 0.29 7 ASN A CA 7
ATOM 2826 C C . ASN A 1 7 ? -7.695 0.486 -0.116 1.00 0.27 7 ASN A C 7
ATOM 2827 O O . ASN A 1 7 ? -6.910 -0.389 -0.482 1.00 0.32 7 ASN A O 7
ATOM 2838 N N . CYS A 1 8 ? -7.349 1.756 -0.035 1.00 0.28 8 CYS A N 7
ATOM 2839 C CA . CYS A 1 8 ? -5.985 2.164 -0.310 1.00 0.32 8 CYS A CA 7
ATOM 2840 C C . CYS A 1 8 ? -5.332 2.708 0.951 1.00 0.33 8 CYS A C 7
ATOM 2841 O O . CYS A 1 8 ? -5.993 3.317 1.795 1.00 0.36 8 CYS A O 7
ATOM 2848 N N . HIS A 1 9 ? -4.039 2.478 1.075 1.00 0.38 9 HIS A N 7
ATOM 2849 C CA . HIS A 1 9 ? -3.307 2.820 2.286 1.00 0.50 9 HIS A CA 7
ATOM 2850 C C . HIS A 1 9 ? -1.851 3.097 1.944 1.00 0.42 9 HIS A C 7
ATOM 2851 O O . HIS A 1 9 ? -1.304 2.505 1.011 1.00 0.39 9 HIS A O 7
ATOM 2866 N N . TRP A 1 10 ? -1.238 4.006 2.687 1.00 0.47 10 TRP A N 7
ATOM 2867 C CA . TRP A 1 10 ? 0.163 4.329 2.489 1.00 0.46 10 TRP A CA 7
ATOM 2868 C C . TRP A 1 10 ? 1.021 3.178 2.981 1.00 0.48 10 TRP A C 7
ATOM 2869 O O . TRP A 1 10 ? 1.070 2.892 4.178 1.00 0.55 10 TRP A O 7
ATOM 2890 N N . GLU A 1 11 ? 1.692 2.527 2.053 1.00 0.46 11 GLU A N 7
ATOM 2891 C CA . GLU A 1 11 ? 2.512 1.377 2.374 1.00 0.51 11 GLU A CA 7
ATOM 2892 C C . GLU A 1 11 ? 3.973 1.712 2.147 1.00 0.41 11 GLU A C 7
ATOM 2893 O O . GLU A 1 11 ? 4.301 2.549 1.302 1.00 0.47 11 GLU A O 7
ATOM 2905 N N . LEU A 1 12 ? 4.846 1.074 2.904 1.00 0.37 12 LEU A N 7
ATOM 2906 C CA . LEU A 1 12 ? 6.269 1.263 2.726 1.00 0.38 12 LEU A CA 7
ATOM 2907 C C . LEU A 1 12 ? 6.876 0.039 2.063 1.00 0.42 12 LEU A C 7
ATOM 2908 O O . LEU A 1 12 ? 6.614 -1.094 2.468 1.00 0.58 12 LEU A O 7
ATOM 2924 N N . PHE A 1 13 ? 7.664 0.274 1.033 1.00 0.38 13 PHE A N 7
ATOM 2925 C CA . PHE A 1 13 ? 8.325 -0.799 0.314 1.00 0.47 13 PHE A CA 7
ATOM 2926 C C . PHE A 1 13 ? 9.821 -0.740 0.582 1.00 0.38 13 PHE A C 7
ATOM 2927 O O . PHE A 1 13 ? 10.420 0.335 0.545 1.00 0.33 13 PHE A O 7
ATOM 2944 N N . CYS A 1 14 ? 10.419 -1.886 0.862 1.00 0.48 14 CYS A N 7
ATOM 2945 C CA . CYS A 1 14 ? 11.831 -1.943 1.204 1.00 0.44 14 CYS A CA 7
ATOM 2946 C C . CYS A 1 14 ? 12.560 -2.935 0.309 1.00 0.60 14 CYS A C 7
ATOM 2947 O O . CYS A 1 14 ? 12.078 -4.042 0.075 1.00 0.80 14 CYS A O 7
ATOM 2954 N N . GLU A 1 15 ? 13.723 -2.541 -0.189 1.00 0.64 15 GLU A N 7
ATOM 2955 C CA . GLU A 1 15 ? 14.502 -3.401 -1.070 1.00 0.90 15 GLU A CA 7
ATOM 2956 C C . GLU A 1 15 ? 15.33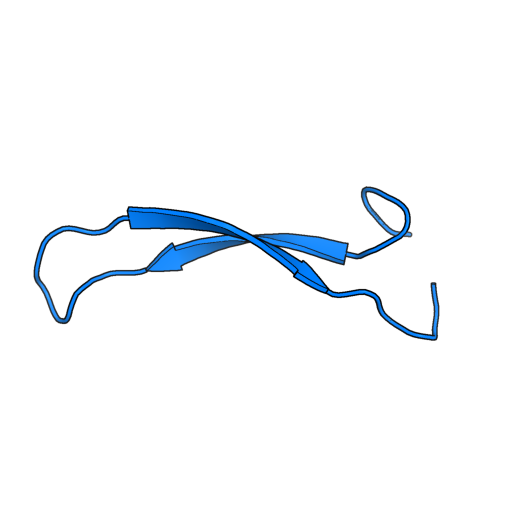9 -4.401 -0.276 1.00 0.98 15 GLU A C 7
ATOM 2957 O O . GLU A 1 15 ? 16.564 -4.303 -0.235 1.00 1.00 15 GLU A O 7
ATOM 2969 N N . GLU A 1 16 ? 14.656 -5.349 0.368 1.00 1.13 16 GLU A N 7
ATOM 2970 C CA . GLU A 1 16 ? 15.302 -6.455 1.070 1.00 1.35 16 GLU A CA 7
ATOM 2971 C C . GLU A 1 16 ? 16.402 -5.979 2.021 1.00 1.23 16 GLU A C 7
ATOM 2972 O O . GLU A 1 16 ? 17.558 -6.384 1.907 1.00 1.32 16 GLU A O 7
ATOM 2984 N N . GLY A 1 17 ? 16.037 -5.104 2.944 1.00 1.12 17 GLY A N 7
ATOM 2985 C CA . GLY A 1 17 ? 16.982 -4.627 3.935 1.00 1.14 17 GLY A CA 7
ATOM 2986 C C . GLY A 1 17 ? 17.590 -3.289 3.567 1.00 0.96 17 GLY A C 7
ATOM 2987 O O . GLY A 1 17 ? 18.222 -2.640 4.397 1.00 1.07 17 GLY A O 7
ATOM 2991 N N . ARG A 1 18 ? 17.388 -2.871 2.326 1.00 0.79 18 ARG A N 7
ATOM 2992 C CA . ARG A 1 18 ? 17.863 -1.571 1.868 1.00 0.74 18 ARG A CA 7
ATOM 2993 C C . ARG A 1 18 ? 16.864 -0.479 2.234 1.00 0.69 18 ARG A C 7
ATOM 2994 O O . ARG A 1 18 ? 15.899 -0.732 2.961 1.00 0.70 18 ARG A O 7
ATOM 3015 N N . LEU A 1 19 ? 17.090 0.726 1.726 1.00 0.76 19 LEU A N 7
ATOM 3016 C CA . LEU A 1 19 ? 16.270 1.876 2.076 1.00 0.81 19 LEU A CA 7
ATOM 3017 C C . LEU A 1 19 ? 14.835 1.666 1.607 1.00 0.61 19 LEU A C 7
ATOM 3018 O O . LEU A 1 19 ? 14.580 0.976 0.616 1.00 0.54 19 LEU A O 7
ATOM 3034 N N . CYS A 1 20 ? 13.905 2.253 2.332 1.00 0.61 20 CYS A N 7
ATOM 3035 C CA . CYS A 1 20 ? 12.491 2.049 2.070 1.00 0.47 20 CYS A CA 7
ATOM 3036 C C . CYS A 1 20 ? 11.863 3.285 1.444 1.00 0.49 20 CYS A C 7
ATOM 3037 O O . CYS A 1 20 ? 12.383 4.394 1.573 1.00 0.77 20 CYS A O 7
ATOM 3044 N N . THR A 1 21 ? 10.755 3.082 0.750 1.00 0.31 21 THR A N 7
ATOM 3045 C CA . THR A 1 21 ? 10.033 4.165 0.110 1.00 0.39 21 THR A CA 7
ATOM 3046 C C . THR A 1 21 ? 8.532 3.979 0.310 1.00 0.36 21 THR A C 7
ATOM 3047 O O . THR A 1 21 ? 8.057 2.855 0.475 1.00 0.31 21 THR A O 7
ATOM 3058 N N . GLY A 1 22 ? 7.794 5.077 0.320 1.00 0.49 22 GLY A N 7
ATOM 3059 C CA . GLY A 1 22 ? 6.359 4.999 0.477 1.00 0.47 22 GLY A CA 7
ATOM 3060 C C . GLY A 1 22 ? 5.644 5.101 -0.849 1.00 0.45 22 GLY A C 7
ATOM 3061 O O . GLY A 1 22 ? 6.026 5.897 -1.709 1.00 0.51 22 GLY A O 7
ATOM 3065 N N . TYR A 1 23 ? 4.604 4.309 -1.020 1.00 0.41 23 TYR A N 7
ATOM 3066 C CA . TYR A 1 23 ? 3.874 4.287 -2.273 1.00 0.43 23 TYR A CA 7
ATOM 3067 C C . TYR A 1 23 ? 2.397 4.054 -2.017 1.00 0.41 23 TYR A C 7
ATOM 3068 O O . TYR A 1 23 ? 2.015 3.516 -0.976 1.00 0.40 23 TYR A O 7
ATOM 3086 N N . ARG A 1 24 ? 1.570 4.479 -2.958 1.00 0.47 24 ARG A N 7
ATOM 3087 C CA . ARG A 1 24 ? 0.135 4.340 -2.817 1.00 0.48 24 ARG A CA 7
ATOM 3088 C C . ARG A 1 24 ? -0.291 2.962 -3.299 1.00 0.46 24 ARG A C 7
ATOM 3089 O O . ARG A 1 24 ? -0.360 2.709 -4.503 1.00 0.56 24 ARG A O 7
ATOM 3110 N N . HIS A 1 25 ? -0.567 2.075 -2.361 1.00 0.42 25 HIS A N 7
ATOM 3111 C CA . HIS A 1 25 ? -0.931 0.707 -2.694 1.00 0.45 25 HIS A CA 7
ATOM 3112 C C . HIS A 1 25 ? -2.395 0.457 -2.363 1.00 0.39 25 HIS A C 7
ATOM 3113 O O . HIS A 1 25 ? -2.772 0.349 -1.192 1.00 0.41 25 HIS A O 7
ATOM 3128 N N . CYS A 1 26 ? -3.211 0.359 -3.398 1.00 0.43 26 CYS A N 7
ATOM 3129 C CA . CYS A 1 26 ? -4.645 0.212 -3.233 1.00 0.39 26 CYS A CA 7
ATOM 3130 C C . CYS A 1 26 ? -5.077 -1.224 -3.520 1.00 0.47 26 CYS A C 7
ATOM 3131 O O . CYS A 1 26 ? -4.759 -1.779 -4.572 1.00 0.61 26 CYS A O 7
ATOM 3138 N N . VAL A 1 27 ? -5.789 -1.820 -2.575 1.00 0.43 27 VAL A N 7
ATOM 3139 C CA . VAL A 1 27 ? -6.294 -3.180 -2.723 1.00 0.53 27 VAL A CA 7
ATOM 3140 C C . VAL A 1 27 ? -7.810 -3.192 -2.590 1.00 0.42 27 VAL A C 7
ATOM 3141 O O . VAL A 1 27 ? -8.384 -2.340 -1.920 1.00 0.34 27 VAL A O 7
ATOM 3154 N N . CYS A 1 28 ? -8.461 -4.138 -3.235 1.00 0.50 28 CYS A N 7
ATOM 3155 C CA . CYS A 1 28 ? -9.912 -4.194 -3.208 1.00 0.46 28 CYS A CA 7
ATOM 3156 C C . CYS A 1 28 ? -10.390 -5.403 -2.417 1.00 0.51 28 CYS A C 7
ATOM 3157 O O . CYS A 1 28 ? -10.158 -6.544 -2.815 1.00 0.62 28 CYS A O 7
ATOM 3164 N N . PRO A 1 29 ? -11.052 -5.171 -1.279 1.00 0.49 29 PRO A N 7
ATOM 3165 C CA . PRO A 1 29 ? -11.621 -6.242 -0.474 1.00 0.60 29 PRO A CA 7
ATOM 3166 C C . PRO A 1 29 ? -12.977 -6.697 -1.016 1.00 0.64 29 PRO A C 7
ATOM 3167 O O . PRO A 1 29 ? -13.844 -5.875 -1.321 1.00 0.66 29 PRO A O 7
ATOM 3178 N N . PRO A 1 30 ? -13.177 -8.015 -1.148 1.00 0.79 30 PRO A N 7
ATOM 3179 C CA . PRO A 1 30 ? -14.411 -8.581 -1.704 1.00 0.94 30 PRO A CA 7
ATOM 3180 C C . PRO A 1 30 ? -15.625 -8.336 -0.813 1.00 0.98 30 PRO A C 7
ATOM 3181 O O . PRO A 1 30 ? -16.766 -8.470 -1.253 1.00 1.14 30 PRO A O 7
ATOM 3192 N N . SER A 1 31 ? -15.377 -7.965 0.434 1.00 0.97 31 SER A N 7
ATOM 3193 C CA . SER A 1 31 ? -16.450 -7.735 1.387 1.00 1.14 31 SER A CA 7
ATOM 3194 C C . SER A 1 31 ? -16.799 -6.251 1.472 1.00 1.04 31 SER A C 7
ATOM 3195 O O . SER A 1 31 ? -17.403 -5.798 2.443 1.00 1.09 31 SER A O 7
ATOM 3203 N N . CYS A 1 32 ? -16.412 -5.500 0.453 1.00 0.99 32 CYS A N 7
ATOM 3204 C CA . CYS A 1 32 ? -16.728 -4.084 0.382 1.00 0.99 32 CYS A CA 7
ATOM 3205 C C . CYS A 1 32 ? -17.322 -3.766 -0.980 1.00 1.20 32 CYS A C 7
ATOM 3206 O O . CYS A 1 32 ? -16.547 -3.627 -1.949 1.00 1.94 32 CYS A O 7
ATOM 3214 N N . SER A 1 1 ? -11.128 2.647 6.332 1.00 2.56 1 SER A N 8
ATOM 3215 C CA . SER A 1 1 ? -11.866 1.480 5.812 1.00 1.77 1 SER A CA 8
ATOM 3216 C C . SER A 1 1 ? -12.489 1.803 4.456 1.00 1.47 1 SER A C 8
ATOM 3217 O O . SER A 1 1 ? -13.614 2.300 4.385 1.00 2.09 1 SER A O 8
ATOM 3227 N N . CYS A 1 2 ? -11.737 1.526 3.389 1.00 1.18 2 CYS A N 8
ATOM 3228 C CA . CYS A 1 2 ? -12.166 1.820 2.019 1.00 0.90 2 CYS A CA 8
ATOM 3229 C C . CYS A 1 2 ? -12.356 3.321 1.808 1.00 0.90 2 CYS A C 8
ATOM 3230 O O . CYS A 1 2 ? -13.446 3.852 2.019 1.00 1.08 2 CYS A O 8
ATOM 3237 N N . PRO A 1 3 ? -11.295 4.028 1.393 1.00 0.83 3 PRO A N 8
ATOM 3238 C CA . PRO A 1 3 ? -11.371 5.458 1.081 1.00 0.91 3 PRO A CA 8
ATOM 3239 C C . PRO A 1 3 ? -12.279 5.701 -0.115 1.00 0.87 3 PRO A C 8
ATOM 3240 O O . PRO A 1 3 ? -13.035 6.673 -0.161 1.00 1.04 3 PRO A O 8
ATOM 3251 N N . GLY A 1 4 ? -12.192 4.802 -1.081 1.00 0.76 4 GLY A N 8
ATOM 3252 C CA . GLY A 1 4 ? -13.090 4.831 -2.213 1.00 0.91 4 GLY A CA 8
ATOM 3253 C C . GLY A 1 4 ? -13.908 3.562 -2.285 1.00 0.98 4 GLY A C 8
ATOM 3254 O O . GLY A 1 4 ? -14.471 3.124 -1.279 1.00 1.87 4 GLY A O 8
ATOM 3258 N N . GLU A 1 5 ? -13.971 2.959 -3.462 1.00 0.85 5 GLU A N 8
ATOM 3259 C CA . GLU A 1 5 ? -14.622 1.666 -3.616 1.00 0.78 5 GLU A CA 8
ATOM 3260 C C . GLU A 1 5 ? -13.653 0.573 -3.202 1.00 0.60 5 GLU A C 8
ATOM 3261 O O . GLU A 1 5 ? -14.043 -0.461 -2.666 1.00 0.58 5 GLU A O 8
ATOM 3273 N N . CYS A 1 6 ? -12.385 0.818 -3.474 1.00 0.51 6 CYS A N 8
ATOM 3274 C CA . CYS A 1 6 ? -11.319 -0.075 -3.061 1.00 0.37 6 CYS A CA 8
ATOM 3275 C C . CYS A 1 6 ? -10.663 0.467 -1.802 1.00 0.33 6 CYS A C 8
ATOM 3276 O O . CYS A 1 6 ? -10.918 1.606 -1.398 1.00 0.43 6 CYS A O 8
ATOM 3283 N N . ASN A 1 7 ? -9.821 -0.337 -1.180 1.00 0.28 7 ASN A N 8
ATOM 3284 C CA . ASN A 1 7 ? -9.142 0.094 0.028 1.00 0.29 7 ASN A CA 8
ATOM 3285 C C . ASN A 1 7 ? -7.707 0.466 -0.296 1.00 0.27 7 ASN A C 8
ATOM 3286 O O . ASN A 1 7 ? -6.890 -0.388 -0.639 1.00 0.32 7 ASN A O 8
ATOM 3297 N N . CYS A 1 8 ? -7.406 1.737 -0.159 1.00 0.28 8 CYS A N 8
ATOM 3298 C CA . CYS A 1 8 ? -6.086 2.249 -0.490 1.00 0.32 8 CYS A CA 8
ATOM 3299 C C . CYS A 1 8 ? -5.350 2.689 0.770 1.00 0.33 8 CYS A C 8
ATOM 3300 O O . CYS A 1 8 ? -5.940 3.305 1.659 1.00 0.36 8 CYS A O 8
ATOM 3307 N N . HIS A 1 9 ? -4.070 2.350 0.853 1.00 0.38 9 HIS A N 8
ATOM 3308 C CA . HIS A 1 9 ? -3.240 2.735 1.987 1.00 0.50 9 HIS A CA 8
ATOM 3309 C C . HIS A 1 9 ? -1.888 3.253 1.517 1.00 0.42 9 HIS A C 8
ATOM 3310 O O . HIS A 1 9 ? -1.393 2.860 0.460 1.00 0.39 9 HIS A O 8
ATOM 3325 N N . TRP A 1 10 ? -1.298 4.141 2.302 1.00 0.47 10 TRP A N 8
ATOM 3326 C CA . TRP A 1 10 ? 0.052 4.609 2.043 1.00 0.46 10 TRP A CA 8
ATOM 3327 C C . TRP A 1 10 ? 1.033 3.711 2.768 1.00 0.48 10 TRP A C 8
ATOM 3328 O O . TRP A 1 10 ? 1.054 3.661 4.000 1.00 0.55 10 TRP A O 8
ATOM 3349 N N . GLU A 1 11 ? 1.838 2.999 2.008 1.00 0.46 11 GLU A N 8
ATOM 3350 C CA . GLU A 1 11 ? 2.724 2.008 2.579 1.00 0.51 11 GLU A CA 8
ATOM 3351 C C . GLU A 1 11 ? 4.153 2.218 2.111 1.00 0.41 11 GLU A C 8
ATOM 3352 O O . GLU A 1 11 ? 4.395 2.785 1.045 1.00 0.47 11 GLU A O 8
ATOM 3364 N N . LEU A 1 12 ? 5.093 1.779 2.929 1.00 0.37 12 LEU A N 8
ATOM 3365 C CA . LEU A 1 12 ? 6.500 1.878 2.595 1.00 0.38 12 LEU A CA 8
ATOM 3366 C C . LEU A 1 12 ? 7.036 0.506 2.224 1.00 0.42 12 LEU A C 8
ATOM 3367 O O . LEU A 1 12 ? 6.715 -0.493 2.872 1.00 0.58 12 LEU A O 8
ATOM 3383 N N . PHE A 1 13 ? 7.834 0.458 1.176 1.00 0.38 13 PHE A N 8
ATOM 3384 C CA . PHE A 1 13 ? 8.451 -0.788 0.755 1.00 0.47 13 PHE A CA 8
ATOM 3385 C C . PHE A 1 13 ? 9.962 -0.691 0.869 1.00 0.38 13 PHE A C 8
ATOM 3386 O O . PHE A 1 13 ? 10.581 0.199 0.285 1.00 0.33 13 PHE A O 8
ATOM 3403 N N . CYS A 1 14 ? 10.542 -1.592 1.637 1.00 0.48 14 CYS A N 8
ATOM 3404 C CA . CYS A 1 14 ? 11.989 -1.658 1.788 1.00 0.44 14 CYS A CA 8
ATOM 3405 C C . CYS A 1 14 ? 12.573 -2.638 0.792 1.00 0.60 14 CYS A C 8
ATOM 3406 O O . CYS A 1 14 ? 12.029 -3.724 0.581 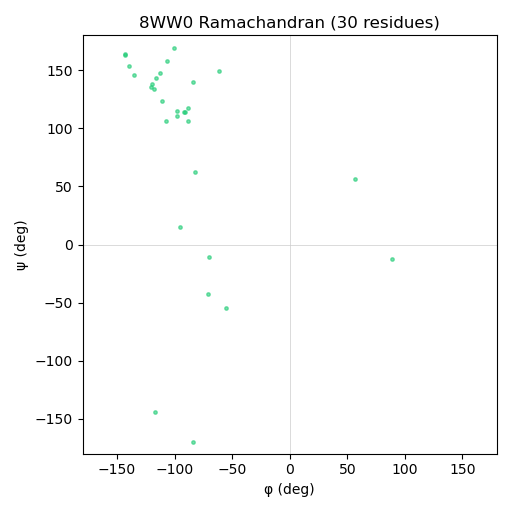1.00 0.80 14 CYS A O 8
ATOM 3413 N N . GLU A 1 15 ? 13.674 -2.244 0.177 1.00 0.64 15 GLU A N 8
ATOM 3414 C CA . GLU A 1 15 ? 14.322 -3.053 -0.843 1.00 0.90 15 GLU A CA 8
ATOM 3415 C C . GLU A 1 15 ? 15.087 -4.224 -0.215 1.00 0.98 15 GLU A C 8
ATOM 3416 O O . GLU A 1 15 ? 16.321 -4.260 -0.236 1.00 1.00 15 GLU A O 8
ATOM 3428 N N . GLU A 1 16 ? 14.332 -5.167 0.356 1.00 1.13 16 GLU A N 8
ATOM 3429 C CA . GLU A 1 16 ? 14.875 -6.391 0.933 1.00 1.35 16 GLU A CA 8
ATOM 3430 C C . GLU A 1 16 ? 15.960 -6.118 1.976 1.00 1.23 16 GLU A C 8
ATOM 3431 O O . GLU A 1 16 ? 17.092 -6.589 1.857 1.00 1.32 16 GLU A O 8
ATOM 3443 N N . GLY A 1 17 ? 15.601 -5.353 3.000 1.00 1.12 17 GLY A N 8
ATOM 3444 C CA . GLY A 1 17 ? 16.536 -5.040 4.067 1.00 1.14 17 GLY A CA 8
ATOM 3445 C C . GLY A 1 17 ? 17.182 -3.687 3.876 1.00 0.96 17 GLY A C 8
ATOM 3446 O O . GLY A 1 17 ? 17.832 -3.159 4.778 1.00 1.07 17 GLY A O 8
ATOM 3450 N N . ARG A 1 18 ? 16.993 -3.127 2.698 1.00 0.79 18 ARG A N 8
ATOM 3451 C CA . ARG A 1 18 ? 17.509 -1.809 2.374 1.00 0.74 18 ARG A CA 8
ATOM 3452 C C . ARG A 1 18 ? 16.452 -0.739 2.633 1.00 0.69 18 ARG A C 8
ATOM 3453 O O . ARG A 1 18 ? 15.418 -1.022 3.241 1.00 0.70 18 ARG A O 8
ATOM 3474 N N . LEU A 1 19 ? 16.717 0.477 2.176 1.00 0.76 19 LEU A N 8
ATOM 3475 C CA . LEU A 1 19 ? 15.877 1.633 2.464 1.00 0.81 19 LEU A CA 8
ATOM 3476 C C . LEU A 1 19 ? 14.456 1.445 1.940 1.00 0.61 19 LEU A C 8
ATOM 3477 O O . LEU A 1 19 ? 14.209 0.663 1.016 1.00 0.54 19 LEU A O 8
ATOM 3493 N N . CYS A 1 20 ? 13.527 2.147 2.567 1.00 0.61 20 CYS A N 8
ATOM 3494 C CA . CYS A 1 20 ? 12.119 2.056 2.220 1.00 0.47 20 CYS A CA 8
ATOM 3495 C C . CYS A 1 20 ? 11.690 3.250 1.394 1.00 0.49 20 CYS A C 8
ATOM 3496 O O . CYS A 1 20 ? 12.167 4.371 1.581 1.00 0.77 20 CYS A O 8
ATOM 3503 N N . THR A 1 21 ? 10.783 2.984 0.489 1.00 0.31 21 THR A N 8
ATOM 3504 C CA . THR A 1 21 ? 10.212 3.997 -0.367 1.00 0.39 21 THR A CA 8
ATOM 3505 C C . THR A 1 21 ? 8.692 3.914 -0.280 1.00 0.36 21 THR A C 8
ATOM 3506 O O . THR A 1 21 ? 8.131 2.825 -0.134 1.00 0.31 21 THR A O 8
ATOM 3517 N N . GLY A 1 22 ? 8.033 5.056 -0.339 1.00 0.49 22 GLY A N 8
ATOM 3518 C CA . GLY A 1 22 ? 6.603 5.086 -0.134 1.00 0.47 22 GLY A CA 8
ATOM 3519 C C . GLY A 1 22 ? 5.826 5.021 -1.424 1.00 0.45 22 GLY A C 8
ATOM 3520 O O . GLY A 1 22 ? 6.183 5.669 -2.412 1.00 0.51 22 GLY A O 8
ATOM 3524 N N . TYR A 1 23 ? 4.756 4.246 -1.414 1.00 0.41 23 TYR A N 8
ATOM 3525 C CA . TYR A 1 23 ? 3.918 4.087 -2.585 1.00 0.43 23 TYR A CA 8
ATOM 3526 C C . TYR A 1 23 ? 2.476 3.855 -2.166 1.00 0.41 23 TYR A C 8
ATOM 3527 O O . TYR A 1 23 ? 2.207 3.381 -1.059 1.00 0.40 23 TYR A O 8
ATOM 3545 N N . ARG A 1 24 ? 1.556 4.215 -3.042 1.00 0.47 24 ARG A N 8
ATOM 3546 C CA . ARG A 1 24 ? 0.146 4.006 -2.786 1.00 0.48 24 ARG A CA 8
ATOM 3547 C C . ARG A 1 24 ? -0.214 2.552 -3.042 1.00 0.46 24 ARG A C 8
ATOM 3548 O O . ARG A 1 24 ? -0.269 2.108 -4.190 1.00 0.56 24 ARG A O 8
ATOM 3569 N N . HIS A 1 25 ? -0.435 1.813 -1.969 1.00 0.42 25 HIS A N 8
ATOM 3570 C CA . HIS A 1 25 ? -0.790 0.409 -2.066 1.00 0.45 25 HIS A CA 8
ATOM 3571 C C . HIS A 1 25 ? -2.288 0.255 -1.843 1.00 0.39 25 HIS A C 8
ATOM 3572 O O . HIS A 1 25 ? -2.783 0.418 -0.727 1.00 0.41 25 HIS A O 8
ATOM 3587 N N . CYS A 1 26 ? -3.012 -0.040 -2.907 1.00 0.43 26 CYS A N 8
ATOM 3588 C CA . CYS A 1 26 ? -4.458 -0.111 -2.834 1.00 0.39 26 CYS A CA 8
ATOM 3589 C C . CYS A 1 26 ? -4.965 -1.441 -3.366 1.00 0.47 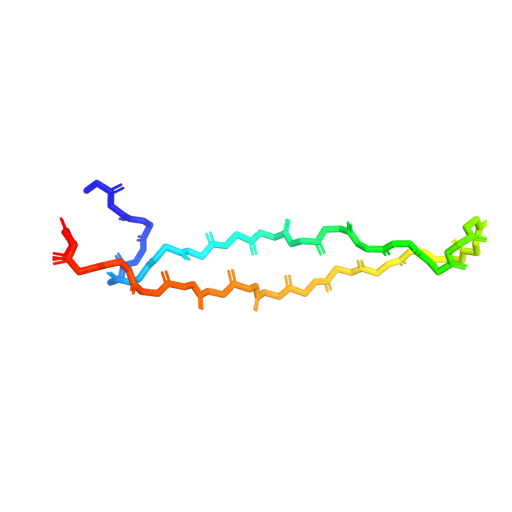26 CYS A C 8
ATOM 3590 O O . CYS A 1 26 ? -4.566 -1.889 -4.441 1.00 0.61 26 CYS A O 8
ATOM 3597 N N . VAL A 1 27 ? -5.842 -2.065 -2.600 1.00 0.43 27 VAL A N 8
ATOM 3598 C CA . VAL A 1 27 ? -6.444 -3.330 -2.983 1.00 0.53 27 VAL A CA 8
ATOM 3599 C C . VAL A 1 27 ? -7.960 -3.222 -2.911 1.00 0.42 27 VAL A C 8
ATOM 3600 O O . VAL A 1 27 ? -8.502 -2.544 -2.039 1.00 0.34 27 VAL A O 8
ATOM 3613 N N . CYS A 1 28 ? -8.640 -3.864 -3.836 1.00 0.50 28 CYS A N 8
ATOM 3614 C CA . CYS A 1 28 ? -10.089 -3.835 -3.861 1.00 0.46 28 CYS A CA 8
ATOM 3615 C C . CYS A 1 28 ? -10.638 -5.099 -3.205 1.00 0.51 28 CYS A C 8
ATOM 3616 O O . CYS A 1 28 ? -10.574 -6.182 -3.787 1.00 0.62 28 CYS A O 8
ATOM 3623 N N . PRO A 1 29 ? -11.152 -4.990 -1.973 1.00 0.49 29 PRO A N 8
ATOM 3624 C CA . PRO A 1 29 ? -11.678 -6.132 -1.234 1.00 0.60 29 PRO A CA 8
ATOM 3625 C C . PRO A 1 29 ? -13.111 -6.476 -1.639 1.00 0.64 29 PRO A C 8
ATOM 3626 O O . PRO A 1 29 ? -13.971 -5.598 -1.724 1.00 0.66 29 PRO A O 8
ATOM 3637 N N . PRO A 1 30 ? -13.386 -7.766 -1.898 1.00 0.79 30 PRO A N 8
ATOM 3638 C CA . PRO A 1 30 ? -14.742 -8.250 -2.195 1.00 0.94 30 PRO A CA 8
ATOM 3639 C C . PRO A 1 30 ? -15.708 -8.012 -1.035 1.00 0.98 30 PRO A C 8
ATOM 3640 O O . PRO A 1 30 ? -16.924 -8.055 -1.209 1.00 1.14 30 PRO A O 8
ATOM 3651 N N . SER A 1 31 ? -15.156 -7.760 0.148 1.00 0.97 31 SER A N 8
ATOM 3652 C CA . SER A 1 31 ? -15.962 -7.443 1.319 1.00 1.14 31 SER A CA 8
ATOM 3653 C C . SER A 1 31 ? -16.151 -5.932 1.453 1.00 1.04 31 SER A C 8
ATOM 3654 O O . SER A 1 31 ? -16.457 -5.423 2.533 1.00 1.09 31 SER A O 8
ATOM 3662 N N . CYS A 1 32 ? -15.956 -5.220 0.355 1.00 0.99 32 CYS A N 8
ATOM 3663 C CA . CYS A 1 32 ? -16.135 -3.781 0.335 1.00 0.99 32 CYS A CA 8
ATOM 3664 C C . CYS A 1 32 ? -16.991 -3.384 -0.864 1.00 1.20 32 CYS A C 8
ATOM 3665 O O . CYS A 1 32 ? -18.223 -3.258 -0.696 1.00 1.94 32 CYS A O 8
ATOM 3673 N N . SER A 1 1 ? -11.741 -0.407 5.937 1.00 2.56 1 SER A N 9
ATOM 3674 C CA . SER A 1 1 ? -11.751 1.061 5.794 1.00 1.77 1 SER A CA 9
ATOM 3675 C C . SER A 1 1 ? -12.280 1.477 4.423 1.00 1.47 1 SER A C 9
ATOM 3676 O O . SER A 1 1 ? -13.415 1.944 4.306 1.00 2.09 1 SER A O 9
ATOM 3686 N N . CYS A 1 2 ? -11.453 1.294 3.392 1.00 1.18 2 CYS A N 9
ATOM 3687 C CA . CYS A 1 2 ? -11.811 1.653 2.018 1.00 0.90 2 CYS A CA 9
ATOM 3688 C C . CYS A 1 2 ? -12.060 3.155 1.891 1.00 0.90 2 CYS A C 9
ATOM 3689 O O . CYS A 1 2 ? -13.193 3.617 2.021 1.00 1.08 2 CYS A O 9
ATOM 3696 N N . PRO A 1 3 ? -10.993 3.937 1.651 1.00 0.83 3 PRO A N 9
ATOM 3697 C CA . PRO A 1 3 ? -11.089 5.395 1.490 1.00 0.91 3 PRO A CA 9
ATOM 3698 C C . PRO A 1 3 ? -11.923 5.783 0.273 1.00 0.87 3 PRO A C 9
ATOM 3699 O O . PRO A 1 3 ? -12.503 6.866 0.224 1.00 1.04 3 PRO A O 9
ATOM 3710 N N . GLY A 1 4 ? -11.964 4.893 -0.708 1.00 0.76 4 GLY A N 9
ATOM 3711 C CA . GLY A 1 4 ? -12.798 5.102 -1.873 1.00 0.91 4 GLY A CA 9
ATOM 3712 C C . GLY A 1 4 ? -13.710 3.919 -2.107 1.00 0.98 4 GLY A C 9
ATOM 3713 O O . GLY A 1 4 ? -14.257 3.361 -1.151 1.00 1.87 4 GLY A O 9
ATOM 3717 N N . GLU A 1 5 ? -13.875 3.531 -3.364 1.00 0.85 5 GLU A N 9
ATOM 3718 C CA . GLU A 1 5 ? -14.626 2.327 -3.692 1.00 0.78 5 GLU A CA 9
ATOM 3719 C C . GLU A 1 5 ? -13.811 1.102 -3.296 1.00 0.60 5 GLU A C 9
ATOM 3720 O O . GLU A 1 5 ? -14.322 0.158 -2.697 1.00 0.58 5 GLU A O 9
ATOM 3732 N N . CYS A 1 6 ? -12.536 1.134 -3.644 1.00 0.51 6 CYS A N 9
ATOM 3733 C CA . CYS A 1 6 ? -11.600 0.100 -3.242 1.00 0.37 6 CYS A CA 9
ATOM 3734 C C . CYS A 1 6 ? -10.785 0.590 -2.054 1.00 0.33 6 CYS A C 9
ATOM 3735 O O . CYS A 1 6 ? -10.845 1.771 -1.691 1.00 0.43 6 CYS A O 9
ATOM 3742 N N . ASN A 1 7 ? -10.036 -0.306 -1.438 1.00 0.28 7 ASN A N 9
ATOM 3743 C CA . ASN A 1 7 ? -9.256 0.057 -0.269 1.00 0.29 7 ASN A CA 9
ATOM 3744 C C . ASN A 1 7 ? -7.805 0.271 -0.623 1.00 0.27 7 ASN A C 9
ATOM 3745 O O . ASN A 1 7 ? -7.088 -0.653 -1.015 1.00 0.32 7 ASN A O 9
ATOM 3756 N N . CYS A 1 8 ? -7.389 1.501 -0.458 1.00 0.28 8 CYS A N 9
ATOM 3757 C CA . CYS A 1 8 ? -6.035 1.907 -0.780 1.00 0.32 8 CYS A CA 9
ATOM 3758 C C . CYS A 1 8 ? -5.306 2.307 0.499 1.00 0.33 8 CYS A C 9
ATOM 3759 O O . CYS A 1 8 ? -5.889 2.948 1.376 1.00 0.36 8 CYS A O 9
ATOM 3766 N N . HIS A 1 9 ? -4.044 1.920 0.609 1.00 0.38 9 HIS A N 9
ATOM 3767 C CA . HIS A 1 9 ? -3.255 2.216 1.795 1.00 0.50 9 HIS A CA 9
ATOM 3768 C C . HIS A 1 9 ? -1.800 2.484 1.414 1.00 0.42 9 HIS A C 9
ATOM 3769 O O . HIS A 1 9 ? -1.305 1.975 0.407 1.00 0.39 9 HIS A O 9
ATOM 3784 N N . TRP A 1 10 ? -1.132 3.299 2.214 1.00 0.47 10 TRP A N 9
ATOM 3785 C CA . TRP A 1 10 ? 0.266 3.633 1.997 1.00 0.46 10 TRP A CA 9
ATOM 3786 C C . TRP A 1 10 ? 1.150 2.538 2.569 1.00 0.48 10 TRP A C 9
ATOM 3787 O O . TRP A 1 10 ? 1.168 2.312 3.779 1.00 0.55 10 TRP A O 9
ATOM 3808 N N . GLU A 1 11 ? 1.871 1.858 1.699 1.00 0.46 11 GLU A N 9
ATOM 3809 C CA . GLU A 1 11 ? 2.722 0.759 2.116 1.00 0.51 11 GLU A CA 9
ATOM 3810 C C . GLU A 1 11 ? 4.184 1.165 2.005 1.00 0.41 11 GLU A C 9
ATOM 3811 O O . GLU A 1 11 ? 4.571 1.860 1.067 1.00 0.47 11 GLU A O 9
ATOM 3823 N N . LEU A 1 12 ? 4.985 0.747 2.971 1.00 0.37 12 LEU A N 9
ATOM 3824 C CA . LEU A 1 12 ? 6.403 1.063 2.970 1.00 0.38 12 LEU A CA 9
ATOM 3825 C C . LEU A 1 12 ? 7.211 -0.146 2.510 1.00 0.42 12 LEU A C 9
ATOM 3826 O O . LEU A 1 12 ? 7.111 -1.226 3.094 1.00 0.58 12 LEU A O 9
ATOM 3842 N N . PHE A 1 13 ? 8.007 0.040 1.472 1.00 0.38 13 PHE A N 9
ATOM 3843 C CA . PHE A 1 13 ? 8.790 -1.048 0.904 1.00 0.47 13 PHE A CA 9
ATOM 3844 C C . PHE A 1 13 ? 10.278 -0.776 1.087 1.00 0.38 13 PHE A C 9
ATOM 3845 O O . PHE A 1 13 ? 10.758 0.315 0.786 1.00 0.33 13 PHE A O 9
ATOM 3862 N N . CYS A 1 14 ? 11.002 -1.767 1.585 1.00 0.48 14 CYS A N 9
ATOM 3863 C CA . CYS A 1 14 ? 12.428 -1.618 1.839 1.00 0.44 14 CYS A CA 9
ATOM 3864 C C . CYS A 1 14 ? 13.252 -2.353 0.790 1.00 0.60 14 CYS A C 9
ATOM 3865 O O . CYS A 1 14 ? 12.905 -3.461 0.381 1.00 0.80 14 CYS A O 9
ATOM 3872 N N . GLU A 1 15 ? 14.347 -1.737 0.358 1.00 0.64 15 GLU A N 9
ATOM 3873 C CA . GLU A 1 15 ? 15.213 -2.341 -0.645 1.00 0.90 15 GLU A CA 9
ATOM 3874 C C . GLU A 1 15 ? 16.280 -3.218 -0.001 1.00 0.98 15 GLU A C 9
ATOM 3875 O O . GLU A 1 15 ? 17.451 -2.844 0.053 1.00 1.00 15 GLU A O 9
ATOM 3887 N N . GLU A 1 16 ? 15.859 -4.374 0.505 1.00 1.13 16 GLU A N 9
ATOM 3888 C CA . GLU A 1 16 ? 16.782 -5.380 1.033 1.00 1.35 16 GLU A CA 9
ATOM 3889 C C . GLU A 1 16 ? 17.652 -4.801 2.156 1.00 1.23 16 GLU A C 9
ATOM 3890 O O . GLU A 1 16 ? 18.867 -4.986 2.182 1.00 1.32 16 GLU A O 9
ATOM 3902 N N . GLY A 1 17 ? 17.026 -4.086 3.075 1.00 1.12 17 GLY A N 9
ATOM 3903 C CA . GLY A 1 17 ? 17.756 -3.512 4.192 1.00 1.14 17 GLY A CA 9
ATOM 3904 C C . GLY A 1 17 ? 18.205 -2.087 3.932 1.00 0.96 17 GLY A C 9
ATOM 3905 O O . GLY A 1 17 ? 18.623 -1.383 4.852 1.00 1.07 17 GLY A O 9
ATOM 3909 N N . ARG A 1 18 ? 18.112 -1.657 2.680 1.00 0.79 18 ARG A N 9
ATOM 3910 C CA . ARG A 1 18 ? 18.406 -0.276 2.315 1.00 0.74 18 ARG A CA 9
ATOM 3911 C C . ARG A 1 18 ? 17.212 0.613 2.643 1.00 0.69 18 ARG A C 9
ATOM 3912 O O . ARG A 1 18 ? 16.267 0.165 3.300 1.00 0.70 18 ARG A O 9
ATOM 3933 N N . LEU A 1 19 ? 17.247 1.859 2.193 1.00 0.76 19 LEU A N 9
ATOM 3934 C CA . LEU A 1 19 ? 16.208 2.815 2.533 1.00 0.81 19 LEU A CA 9
ATOM 3935 C C . LEU A 1 19 ? 14.866 2.355 1.984 1.00 0.61 19 LEU A C 9
ATOM 3936 O O . LEU A 1 19 ? 14.788 1.665 0.962 1.00 0.54 19 LEU A O 9
ATOM 3952 N N . CYS A 1 20 ? 13.817 2.726 2.682 1.00 0.61 20 CYS A N 9
ATOM 3953 C CA . CYS A 1 20 ? 12.487 2.250 2.372 1.00 0.47 20 CYS A CA 9
ATOM 3954 C C . CYS A 1 20 ? 11.640 3.378 1.800 1.00 0.49 20 CYS A C 9
ATOM 3955 O O . CYS A 1 20 ? 11.679 4.506 2.291 1.00 0.77 20 CYS A O 9
ATOM 3962 N N . THR A 1 21 ? 10.889 3.072 0.756 1.00 0.31 21 THR A N 9
ATOM 3963 C CA . THR A 1 21 ? 10.053 4.059 0.103 1.00 0.39 21 THR A CA 9
ATOM 3964 C C . THR A 1 21 ? 8.582 3.679 0.241 1.00 0.36 21 THR A C 9
ATOM 3965 O O . THR A 1 21 ? 8.240 2.499 0.336 1.00 0.31 21 THR A O 9
ATOM 3976 N N . GLY A 1 22 ? 7.726 4.680 0.287 1.00 0.49 22 GLY A N 9
ATOM 3977 C CA . GLY A 1 22 ? 6.306 4.436 0.376 1.00 0.47 22 GLY A CA 9
ATOM 3978 C C . GLY A 1 22 ? 5.646 4.493 -0.978 1.00 0.45 22 GLY A C 9
ATOM 3979 O O . GLY A 1 22 ? 6.050 5.282 -1.837 1.00 0.51 22 GLY A O 9
ATOM 3983 N N . TYR A 1 23 ? 4.636 3.668 -1.173 1.00 0.41 23 TYR A N 9
ATOM 3984 C CA . TYR A 1 23 ? 3.889 3.662 -2.418 1.00 0.43 23 TYR A CA 9
ATOM 3985 C C . TYR A 1 23 ? 2.414 3.445 -2.122 1.00 0.41 23 TYR A C 9
ATOM 3986 O O . TYR A 1 23 ? 2.054 2.922 -1.063 1.00 0.40 23 TYR A O 9
ATOM 4004 N N . ARG A 1 24 ? 1.565 3.858 -3.043 1.00 0.47 24 ARG A N 9
ATOM 4005 C CA . ARG A 1 24 ? 0.135 3.765 -2.839 1.00 0.48 24 ARG A CA 9
ATOM 4006 C C . ARG A 1 24 ? -0.378 2.425 -3.349 1.00 0.46 24 ARG A C 9
ATOM 4007 O O . ARG A 1 24 ? -0.531 2.222 -4.552 1.00 0.56 24 ARG A O 9
ATOM 4028 N N . HIS A 1 25 ? -0.641 1.515 -2.427 1.00 0.42 25 HIS A N 9
ATOM 4029 C CA . HIS A 1 25 ? -1.178 0.211 -2.777 1.00 0.45 25 HIS A CA 9
ATOM 4030 C C . HIS A 1 25 ? -2.686 0.240 -2.613 1.00 0.39 25 HIS A C 9
ATOM 4031 O O . HIS A 1 25 ? -3.187 0.797 -1.642 1.00 0.41 25 HIS A O 9
ATOM 4046 N N . CYS A 1 26 ? -3.411 -0.334 -3.553 1.00 0.43 26 CYS A N 9
ATOM 4047 C CA . CYS A 1 26 ? -4.857 -0.348 -3.459 1.00 0.39 26 CYS A CA 9
ATOM 4048 C C . CYS A 1 26 ? -5.430 -1.646 -4.006 1.00 0.47 26 CYS A C 9
ATOM 4049 O O . CYS A 1 26 ? -5.087 -2.081 -5.106 1.00 0.61 26 CYS A O 9
ATOM 4056 N N . VAL A 1 27 ? -6.290 -2.261 -3.213 1.00 0.43 27 VAL A N 9
ATOM 4057 C CA . VAL A 1 27 ? -6.975 -3.481 -3.599 1.00 0.53 27 VAL A CA 9
ATOM 4058 C C . VAL A 1 27 ? -8.467 -3.312 -3.334 1.00 0.42 27 VAL A C 9
ATOM 4059 O O . VAL A 1 27 ? -8.858 -2.581 -2.425 1.00 0.34 27 VAL A O 9
ATOM 4072 N N . CYS A 1 28 ? -9.300 -3.945 -4.138 1.00 0.50 28 CYS A N 9
ATOM 4073 C CA . CYS A 1 28 ? -10.738 -3.821 -3.973 1.00 0.46 28 CYS A CA 9
ATOM 4074 C C . CYS A 1 28 ? -11.294 -5.009 -3.191 1.00 0.51 28 CYS A C 9
ATOM 4075 O O . CYS A 1 28 ? -11.407 -6.114 -3.725 1.00 0.62 28 CYS A O 9
ATOM 4082 N N . PRO A 1 29 ? -11.622 -4.805 -1.905 1.00 0.49 29 PRO A N 9
ATOM 4083 C CA . PRO A 1 29 ? -12.235 -5.823 -1.076 1.00 0.60 29 PRO A CA 9
ATOM 4084 C C . PRO A 1 29 ? -13.760 -5.769 -1.151 1.00 0.64 29 PRO A C 9
ATOM 4085 O O . PRO A 1 29 ? -14.343 -4.687 -1.233 1.00 0.66 29 PRO A O 9
ATOM 4096 N N . PRO A 1 30 ? -14.430 -6.935 -1.118 1.00 0.79 30 PRO A N 9
ATOM 4097 C CA . PRO A 1 30 ? -15.898 -7.013 -1.140 1.00 0.94 30 PRO A CA 9
ATOM 4098 C C . PRO A 1 30 ? -16.532 -6.506 0.158 1.00 0.98 30 PRO A C 9
ATOM 4099 O O . PRO A 1 30 ? -17.749 -6.562 0.329 1.00 1.14 30 PRO A O 9
ATOM 4110 N N . SER A 1 31 ? -15.696 -6.016 1.063 1.00 0.97 31 SER A N 9
ATOM 4111 C CA . SER A 1 31 ? -16.150 -5.539 2.359 1.00 1.14 31 SER A CA 9
ATOM 4112 C C . SER A 1 31 ? -16.721 -4.123 2.265 1.00 1.04 31 SER A C 9
ATOM 4113 O O . SER A 1 31 ? -17.357 -3.639 3.202 1.00 1.09 31 SER A O 9
ATOM 4121 N N . CYS A 1 32 ? -16.490 -3.464 1.140 1.00 0.99 32 CYS A N 9
ATOM 4122 C CA . CYS A 1 32 ? -16.966 -2.104 0.945 1.00 0.99 32 CYS A CA 9
ATOM 4123 C C . CYS A 1 32 ? -17.635 -1.955 -0.416 1.00 1.20 32 CYS A C 9
ATOM 4124 O O . CYS A 1 32 ? -18.872 -2.105 -0.487 1.00 1.94 32 CYS A O 9
ATOM 4132 N N . SER A 1 1 ? -11.646 -0.912 7.026 1.00 2.56 1 SER A N 10
ATOM 4133 C CA . SER A 1 1 ? -11.687 0.558 6.876 1.00 1.77 1 SER A CA 10
ATOM 4134 C C . SER A 1 1 ? -11.477 0.937 5.416 1.00 1.47 1 SER A C 10
ATOM 4135 O O . SER A 1 1 ? -10.384 0.782 4.875 1.00 2.09 1 SER A O 10
ATOM 4145 N N . CYS A 1 2 ? -12.530 1.421 4.776 1.00 1.18 2 CYS A N 10
ATOM 4146 C CA . CYS A 1 2 ? -12.454 1.826 3.384 1.00 0.90 2 CYS A CA 10
ATOM 4147 C C . CYS A 1 2 ? -12.232 3.330 3.282 1.00 0.90 2 CYS A C 10
ATOM 4148 O O . CYS A 1 2 ? -13.092 4.119 3.672 1.00 1.08 2 CYS A O 10
ATOM 4155 N N . PRO A 1 3 ? -11.061 3.743 2.776 1.00 0.83 3 PRO A N 10
ATOM 4156 C CA . PRO A 1 3 ? -10.725 5.159 2.604 1.00 0.91 3 PRO A CA 10
ATOM 4157 C C . PRO A 1 3 ? -11.522 5.809 1.476 1.00 0.87 3 PRO A C 10
ATOM 4158 O O . PRO A 1 3 ? -11.874 6.989 1.543 1.00 1.04 3 PRO A O 10
ATOM 4169 N N . GLY A 1 4 ? -11.796 5.031 0.439 1.00 0.76 4 GLY A N 10
ATOM 4170 C CA . GLY A 1 4 ? -12.591 5.517 -0.667 1.00 0.91 4 GLY A CA 10
ATOM 4171 C C . GLY A 1 4 ? -13.469 4.427 -1.236 1.00 0.98 4 GLY A C 10
ATOM 4172 O O . GLY A 1 4 ? -14.044 3.641 -0.483 1.00 1.87 4 GLY A O 10
ATOM 4176 N N . GLU A 1 5 ? -13.567 4.371 -2.558 1.00 0.85 5 GLU A N 10
ATOM 4177 C CA . GLU A 1 5 ? -14.342 3.331 -3.227 1.00 0.78 5 GLU A CA 10
ATOM 4178 C C . GLU A 1 5 ? -13.704 1.972 -2.977 1.00 0.60 5 GLU A C 10
ATOM 4179 O O . GLU A 1 5 ? -14.303 1.086 -2.364 1.00 0.58 5 GLU A O 10
ATOM 4191 N N . CYS A 1 6 ? -12.479 1.821 -3.453 1.00 0.51 6 CYS A N 10
ATOM 4192 C CA . CYS A 1 6 ? -11.687 0.636 -3.171 1.00 0.37 6 CYS A CA 10
ATOM 4193 C C . CYS A 1 6 ? -10.816 0.902 -1.954 1.00 0.33 6 CYS A C 10
ATOM 4194 O O . CYS A 1 6 ? -10.721 2.040 -1.485 1.00 0.43 6 CYS A O 10
ATOM 4201 N N . ASN A 1 7 ? -10.182 -0.129 -1.429 1.00 0.28 7 ASN A N 10
ATOM 4202 C CA . ASN A 1 7 ? -9.370 0.044 -0.239 1.00 0.29 7 ASN A CA 10
ATOM 4203 C C . ASN A 1 7 ? -7.926 0.282 -0.632 1.00 0.27 7 ASN A C 10
ATOM 4204 O O . ASN A 1 7 ? -7.249 -0.611 -1.150 1.00 0.32 7 ASN A O 10
ATOM 4215 N N . CYS A 1 8 ? -7.457 1.478 -0.362 1.00 0.28 8 CYS A N 10
ATOM 4216 C CA . CYS A 1 8 ? -6.108 1.876 -0.728 1.00 0.32 8 CYS A CA 10
ATOM 4217 C C . CYS A 1 8 ? -5.260 2.034 0.524 1.00 0.33 8 CYS A C 10
ATOM 4218 O O . CYS A 1 8 ? -5.714 2.598 1.519 1.00 0.36 8 CYS A O 10
ATOM 4225 N N . HIS A 1 9 ? -4.042 1.523 0.484 1.00 0.38 9 HIS A N 10
ATOM 4226 C CA . HIS A 1 9 ? -3.145 1.604 1.625 1.00 0.50 9 HIS A CA 10
ATOM 4227 C C . HIS A 1 9 ? -1.800 2.178 1.214 1.00 0.42 9 HIS A C 10
ATOM 4228 O O . HIS A 1 9 ? -1.337 1.965 0.092 1.00 0.39 9 HIS A O 10
ATOM 4243 N N . TRP A 1 10 ? -1.183 2.909 2.123 1.00 0.47 10 TRP A N 10
ATOM 4244 C CA . TRP A 1 10 ? 0.161 3.409 1.913 1.00 0.46 10 TRP A CA 10
ATOM 4245 C C . TRP A 1 10 ? 1.137 2.425 2.529 1.00 0.48 10 TRP A C 10
ATOM 4246 O O . TRP A 1 10 ? 1.153 2.237 3.749 1.00 0.55 10 TRP A O 10
ATOM 4267 N N . GLU A 1 11 ? 1.934 1.787 1.698 1.00 0.46 11 GLU A N 10
ATOM 4268 C CA . GLU A 1 11 ? 2.822 0.748 2.173 1.00 0.51 11 GLU A CA 10
ATOM 4269 C C . GLU A 1 11 ? 4.273 1.149 1.989 1.00 0.41 11 GLU A C 10
ATOM 4270 O O . GLU A 1 11 ? 4.669 1.646 0.933 1.00 0.47 11 GLU A O 10
ATOM 4282 N N . LEU A 1 12 ? 5.053 0.945 3.036 1.00 0.37 12 LEU A N 10
ATOM 4283 C CA . LEU A 1 12 ? 6.450 1.330 3.041 1.00 0.38 12 LEU A CA 10
ATOM 4284 C C . LEU A 1 12 ? 7.313 0.147 2.613 1.00 0.42 12 LEU A C 10
ATOM 4285 O O . LEU A 1 12 ? 7.337 -0.892 3.275 1.00 0.58 12 LEU A O 10
ATOM 4301 N N . PHE A 1 13 ? 8.000 0.312 1.497 1.00 0.38 13 PHE A N 10
ATOM 4302 C CA . PHE A 1 13 ? 8.827 -0.739 0.927 1.00 0.47 13 PHE A CA 10
ATOM 4303 C C . PHE A 1 13 ? 10.288 -0.506 1.291 1.00 0.38 13 PHE A C 10
ATOM 4304 O O . PHE A 1 13 ? 10.825 0.573 1.051 1.00 0.33 13 PHE A O 10
ATOM 4321 N N . CYS A 1 14 ? 10.922 -1.512 1.871 1.00 0.48 14 CYS A N 10
ATOM 4322 C CA . CYS A 1 14 ? 12.317 -1.400 2.286 1.00 0.44 14 CYS A CA 10
ATOM 4323 C C . CYS A 1 14 ? 13.131 -2.580 1.776 1.00 0.60 14 CYS A C 10
ATOM 4324 O O . CYS A 1 14 ? 12.695 -3.728 1.848 1.00 0.80 14 CYS A O 10
ATOM 4331 N N . GLU A 1 15 ? 14.319 -2.294 1.262 1.00 0.64 15 GLU A N 10
ATOM 4332 C CA . GLU A 1 15 ? 15.183 -3.332 0.720 1.00 0.90 15 GLU A CA 10
ATOM 4333 C C . GLU A 1 15 ? 16.102 -3.909 1.794 1.00 0.98 15 GLU A C 10
ATOM 4334 O O . GLU A 1 15 ? 17.321 -3.745 1.735 1.00 1.00 15 GLU A O 10
ATOM 4346 N N . GLU A 1 16 ? 15.493 -4.572 2.776 1.00 1.13 16 GLU A N 10
ATOM 4347 C CA . GLU A 1 16 ? 16.215 -5.287 3.823 1.00 1.35 16 GLU A CA 10
ATOM 4348 C C . GLU A 1 16 ? 17.300 -4.428 4.475 1.00 1.23 16 GLU A C 10
ATOM 4349 O O . GLU A 1 16 ? 18.475 -4.794 4.501 1.00 1.32 16 GLU A O 10
ATOM 4361 N N . GLY A 1 17 ? 16.897 -3.278 4.994 1.00 1.12 17 GLY A N 10
ATOM 4362 C CA . GLY A 1 17 ? 17.830 -2.395 5.669 1.00 1.14 17 GLY A CA 10
ATOM 4363 C C . GLY A 1 17 ? 18.359 -1.304 4.762 1.00 0.96 17 GLY A C 10
ATOM 4364 O O . GLY A 1 17 ? 18.979 -0.349 5.227 1.00 1.07 17 GLY A O 10
ATOM 4368 N N . ARG A 1 18 ? 18.115 -1.444 3.468 1.00 0.79 18 ARG A N 10
ATOM 4369 C CA . ARG A 1 18 ? 18.515 -0.436 2.496 1.00 0.74 18 ARG A CA 10
ATOM 4370 C C . ARG A 1 18 ? 17.433 0.629 2.344 1.00 0.69 18 ARG A C 10
ATOM 4371 O O . ARG A 1 18 ? 16.470 0.648 3.112 1.00 0.70 18 ARG A O 10
ATOM 4392 N N . LEU A 1 19 ? 17.589 1.509 1.361 1.00 0.76 19 LEU A N 10
ATOM 4393 C CA . LEU A 1 19 ? 16.725 2.671 1.223 1.00 0.81 19 LEU A CA 10
ATOM 4394 C C . LEU A 1 19 ? 15.284 2.252 0.971 1.00 0.61 19 LEU A C 10
ATOM 4395 O O . LEU A 1 19 ? 15.012 1.277 0.263 1.00 0.54 19 LEU A O 10
ATOM 4411 N N . CYS A 1 20 ? 14.371 2.992 1.568 1.00 0.61 20 CYS A N 10
ATOM 4412 C CA . CYS A 1 20 ? 12.958 2.662 1.514 1.00 0.47 20 CYS A CA 10
ATOM 4413 C C . CYS A 1 20 ? 12.201 3.621 0.606 1.00 0.49 20 CYS A C 10
ATOM 4414 O O . CYS A 1 20 ? 12.710 4.680 0.241 1.00 0.77 20 CYS A O 10
ATOM 4421 N N . THR A 1 21 ? 10.987 3.238 0.245 1.00 0.31 21 THR A N 10
ATOM 4422 C CA . THR A 1 21 ? 10.125 4.076 -0.567 1.00 0.39 21 THR A CA 10
ATOM 4423 C C . THR A 1 21 ? 8.661 3.771 -0.256 1.00 0.36 21 THR A C 10
ATOM 4424 O O . THR A 1 21 ? 8.322 2.649 0.127 1.00 0.31 21 THR A O 10
ATOM 4435 N N . GLY A 1 22 ? 7.807 4.772 -0.390 1.00 0.49 22 GLY A N 10
ATOM 4436 C CA . GLY A 1 22 ? 6.395 4.573 -0.154 1.00 0.47 22 GLY A CA 10
ATOM 4437 C C . GLY A 1 22 ? 5.618 4.537 -1.446 1.00 0.45 22 GLY A C 10
ATOM 4438 O O . GLY A 1 22 ? 5.898 5.310 -2.366 1.00 0.51 22 GLY A O 10
ATOM 4442 N N . TYR A 1 23 ? 4.648 3.647 -1.529 1.00 0.41 23 TYR A N 10
ATOM 4443 C CA . TYR A 1 23 ? 3.833 3.536 -2.722 1.00 0.43 23 TYR A CA 10
ATOM 4444 C C . TYR A 1 23 ? 2.399 3.225 -2.337 1.00 0.41 23 TYR A C 10
ATOM 4445 O O . TYR A 1 23 ? 2.134 2.720 -1.241 1.00 0.40 23 TYR A O 10
ATOM 4463 N N . ARG A 1 24 ? 1.481 3.535 -3.231 1.00 0.47 24 ARG A N 10
ATOM 4464 C CA . ARG A 1 24 ? 0.069 3.385 -2.950 1.00 0.48 24 ARG A CA 10
ATOM 4465 C C . ARG A 1 24 ? -0.430 2.043 -3.464 1.00 0.46 24 ARG A C 10
ATOM 4466 O O . ARG A 1 24 ? -0.506 1.814 -4.671 1.00 0.56 24 ARG A O 10
ATOM 4487 N N . HIS A 1 25 ? -0.742 1.148 -2.541 1.00 0.42 25 HIS A N 10
ATOM 4488 C CA . HIS A 1 25 ? -1.244 -0.171 -2.894 1.00 0.45 25 HIS A CA 10
ATOM 4489 C C . HIS A 1 25 ? -2.740 -0.220 -2.627 1.00 0.39 25 HIS A C 10
ATOM 4490 O O . HIS A 1 25 ? -3.171 -0.128 -1.480 1.00 0.41 25 HIS A O 10
ATOM 4505 N N . CYS A 1 26 ? -3.534 -0.348 -3.673 1.00 0.43 26 CYS A N 10
ATOM 4506 C CA . CYS A 1 26 ? -4.976 -0.291 -3.521 1.00 0.39 26 CYS A CA 10
ATOM 4507 C C . CYS A 1 26 ? -5.656 -1.475 -4.192 1.00 0.47 26 CYS A C 10
ATOM 4508 O O . CYS A 1 26 ? -5.362 -1.813 -5.339 1.00 0.61 26 CYS A O 10
ATOM 4515 N N . VAL A 1 27 ? -6.555 -2.107 -3.453 1.00 0.43 27 VAL A N 10
ATOM 4516 C CA . VAL A 1 27 ? -7.336 -3.225 -3.957 1.00 0.53 27 VAL A CA 10
ATOM 4517 C C . VAL A 1 27 ? -8.811 -2.995 -3.658 1.00 0.42 27 VAL A C 10
ATOM 4518 O O . VAL A 1 27 ? -9.153 -2.316 -2.691 1.00 0.34 27 VAL A O 10
ATOM 4531 N N . CYS A 1 28 ? -9.682 -3.538 -4.483 1.00 0.50 28 CYS A N 10
ATOM 4532 C CA . CYS A 1 28 ? -11.111 -3.382 -4.270 1.00 0.46 28 CYS A CA 10
ATOM 4533 C C . CYS A 1 28 ? -11.684 -4.654 -3.647 1.00 0.51 28 CYS A C 10
ATOM 4534 O O . CYS A 1 28 ? -11.867 -5.660 -4.332 1.00 0.62 28 CYS A O 10
ATOM 4541 N N . PRO A 1 29 ? -11.965 -4.629 -2.335 1.00 0.49 29 PRO A N 10
ATOM 4542 C CA . PRO A 1 29 ? -12.477 -5.788 -1.610 1.00 0.60 29 PRO A CA 10
ATOM 4543 C C . PRO A 1 29 ? -13.988 -5.948 -1.761 1.00 0.64 29 PRO A C 10
ATOM 4544 O O . PRO A 1 29 ? -14.742 -4.987 -1.605 1.00 0.66 29 PRO A O 10
ATOM 4555 N N . PRO A 1 30 ? -14.448 -7.174 -2.067 1.00 0.79 30 PRO A N 10
ATOM 4556 C CA . PRO A 1 30 ? -15.879 -7.486 -2.196 1.00 0.94 30 PRO A CA 10
ATOM 4557 C C . PRO A 1 30 ? -16.659 -7.219 -0.909 1.00 0.98 30 PRO A C 10
ATOM 4558 O O . PRO A 1 30 ? -17.883 -7.092 -0.930 1.00 1.14 30 PRO A O 10
ATOM 4569 N N . SER A 1 31 ? -15.948 -7.132 0.209 1.00 0.97 31 SER A N 10
ATOM 4570 C CA . SER A 1 31 ? -16.580 -6.876 1.496 1.00 1.14 31 SER A CA 10
ATOM 4571 C C . SER A 1 31 ? -16.618 -5.380 1.805 1.00 1.04 31 SER A C 10
ATOM 4572 O O . SER A 1 31 ? -16.968 -4.973 2.910 1.00 1.09 31 SER A O 10
ATOM 4580 N N . CYS A 1 32 ? -16.252 -4.567 0.826 1.00 0.99 32 CYS A N 10
ATOM 4581 C CA . CYS A 1 32 ? -16.281 -3.124 0.986 1.00 0.99 32 CYS A CA 10
ATOM 4582 C C . CYS A 1 32 ? -17.335 -2.523 0.064 1.00 1.20 32 CYS A C 10
ATOM 4583 O O . CYS A 1 32 ? -18.479 -2.308 0.527 1.00 1.94 32 CYS A O 10
ATOM 4591 N N . SER A 1 1 ? -12.054 -1.753 5.579 1.00 2.56 1 SER A N 11
ATOM 4592 C CA . SER A 1 1 ? -12.441 -0.329 5.524 1.00 1.77 1 SER A CA 11
ATOM 4593 C C . SER A 1 1 ? -12.378 0.178 4.089 1.00 1.47 1 SER A C 11
ATOM 4594 O O . SER A 1 1 ? -11.575 -0.305 3.291 1.00 2.09 1 SER A O 11
ATOM 4604 N N . CYS A 1 2 ? -13.226 1.139 3.759 1.00 1.18 2 CYS A N 11
ATOM 4605 C CA . CYS A 1 2 ? -13.251 1.700 2.418 1.00 0.90 2 CYS A CA 11
ATOM 4606 C C . CYS A 1 2 ? -12.984 3.201 2.457 1.00 0.90 2 CYS A C 11
ATOM 4607 O O . CYS A 1 2 ? -13.907 3.995 2.642 1.00 1.08 2 CYS A O 11
ATOM 4614 N N . PRO A 1 3 ? -11.710 3.610 2.312 1.00 0.83 3 PRO A N 11
ATOM 4615 C CA . PRO A 1 3 ? -11.344 5.027 2.223 1.00 0.91 3 PRO A CA 11
ATOM 4616 C C . PRO A 1 3 ? -11.940 5.662 0.973 1.00 0.87 3 PRO A C 11
ATOM 4617 O O . PRO A 1 3 ? -12.447 6.787 1.003 1.00 1.04 3 PRO A O 11
ATOM 4628 N N . GLY A 1 4 ? -11.873 4.920 -0.122 1.00 0.76 4 GLY A N 11
ATOM 4629 C CA . GLY A 1 4 ? -12.502 5.332 -1.352 1.00 0.91 4 GLY A CA 11
ATOM 4630 C C . GLY A 1 4 ? -13.412 4.246 -1.873 1.00 0.98 4 GLY A C 11
ATOM 4631 O O . GLY A 1 4 ? -14.163 3.642 -1.104 1.00 1.87 4 GLY A O 11
ATOM 4635 N N . GLU A 1 5 ? -13.345 3.982 -3.167 1.00 0.85 5 GLU A N 11
ATOM 4636 C CA . GLU A 1 5 ? -14.090 2.879 -3.754 1.00 0.78 5 GLU A CA 11
ATOM 4637 C C . GLU A 1 5 ? -13.469 1.562 -3.307 1.00 0.60 5 GLU A C 11
ATOM 4638 O O . GLU A 1 5 ? -14.129 0.713 -2.707 1.00 0.58 5 GLU A O 11
ATOM 4650 N N . CYS A 1 6 ? -12.191 1.412 -3.614 1.00 0.51 6 CYS A N 11
ATOM 4651 C CA . CYS A 1 6 ? -11.409 0.277 -3.161 1.00 0.37 6 CYS A CA 11
ATOM 4652 C C . CYS A 1 6 ? -10.569 0.683 -1.959 1.00 0.33 6 CYS A C 11
ATOM 4653 O O . CYS A 1 6 ? -10.506 1.865 -1.606 1.00 0.43 6 CYS A O 11
ATOM 4660 N N . ASN A 1 7 ? -9.943 -0.287 -1.313 1.00 0.28 7 ASN A N 11
ATOM 4661 C CA . ASN A 1 7 ? -9.105 0.009 -0.162 1.00 0.29 7 ASN A CA 11
ATOM 4662 C C . ASN A 1 7 ? -7.719 0.405 -0.620 1.00 0.27 7 ASN A C 11
ATOM 4663 O O . ASN A 1 7 ? -6.960 -0.415 -1.131 1.00 0.32 7 ASN A O 11
ATOM 4674 N N . CYS A 1 8 ? -7.386 1.646 -0.390 1.00 0.28 8 CYS A N 11
ATOM 4675 C CA . CYS A 1 8 ? -6.097 2.183 -0.786 1.00 0.32 8 CYS A CA 11
ATOM 4676 C C . CYS A 1 8 ? -5.353 2.652 0.452 1.00 0.33 8 CYS A C 11
ATOM 4677 O O . CYS A 1 8 ? -5.915 3.375 1.277 1.00 0.36 8 CYS A O 11
ATOM 4684 N N . HIS A 1 9 ? -4.107 2.239 0.595 1.00 0.38 9 HIS A N 11
ATOM 4685 C CA . HIS A 1 9 ? -3.326 2.605 1.767 1.00 0.50 9 HIS A CA 11
ATOM 4686 C C . HIS A 1 9 ? -1.876 2.873 1.384 1.00 0.42 9 HIS A C 11
ATOM 4687 O O . HIS A 1 9 ? -1.320 2.216 0.500 1.00 0.39 9 HIS A O 11
ATOM 4702 N N . TRP A 1 10 ? -1.282 3.854 2.042 1.00 0.47 10 TRP A N 11
ATOM 4703 C CA . TRP A 1 10 ? 0.113 4.203 1.822 1.00 0.46 10 TRP A CA 11
ATOM 4704 C C . TRP A 1 10 ? 1.008 3.272 2.621 1.00 0.48 10 TRP A C 11
ATOM 4705 O O . TRP A 1 10 ? 0.968 3.263 3.852 1.00 0.55 10 TRP A O 11
ATOM 4726 N N . GLU A 1 11 ? 1.805 2.486 1.924 1.00 0.46 11 GLU A N 11
ATOM 4727 C CA . GLU A 1 11 ? 2.646 1.501 2.573 1.00 0.51 11 GLU A CA 11
ATOM 4728 C C . GLU A 1 11 ? 4.116 1.817 2.338 1.00 0.41 11 GLU A C 11
ATOM 4729 O O . GLU A 1 11 ? 4.497 2.287 1.265 1.00 0.47 11 GLU A O 11
ATOM 4741 N N . LEU A 1 12 ? 4.932 1.587 3.357 1.00 0.37 12 LEU A N 11
ATOM 4742 C CA . LEU A 1 12 ? 6.361 1.823 3.256 1.00 0.38 12 LEU A CA 11
ATOM 4743 C C . LEU A 1 12 ? 7.078 0.501 3.011 1.00 0.42 12 LEU A C 11
ATOM 4744 O O . LEU A 1 12 ? 6.919 -0.450 3.780 1.00 0.58 12 LEU A O 11
ATOM 4760 N N . PHE A 1 13 ? 7.854 0.436 1.944 1.00 0.38 13 PHE A N 11
ATOM 4761 C CA . PHE A 1 13 ? 8.524 -0.800 1.576 1.00 0.47 13 PHE A CA 11
ATOM 4762 C C . PHE A 1 13 ? 10.037 -0.639 1.630 1.00 0.38 13 PHE A C 11
ATOM 4763 O O . PHE A 1 13 ? 10.601 0.270 1.018 1.00 0.33 13 PHE A O 11
ATOM 4780 N N . CYS A 1 14 ? 10.681 -1.516 2.383 1.00 0.48 14 CYS A N 11
ATOM 4781 C CA . CYS A 1 14 ? 12.132 -1.544 2.470 1.00 0.44 14 CYS A CA 11
ATOM 4782 C C . CYS A 1 14 ? 12.661 -2.750 1.710 1.00 0.60 14 CYS A C 11
ATOM 4783 O O . CYS A 1 14 ? 12.225 -3.878 1.943 1.00 0.80 14 CYS A O 11
ATOM 4790 N N . GLU A 1 15 ? 13.598 -2.518 0.802 1.00 0.64 15 GLU A N 11
ATOM 4791 C CA . GLU A 1 15 ? 14.050 -3.574 -0.090 1.00 0.90 15 GLU A CA 11
ATOM 4792 C C . GLU A 1 15 ? 15.237 -4.336 0.488 1.00 0.98 15 GLU A C 11
ATOM 4793 O O . GLU A 1 15 ? 16.367 -4.166 0.041 1.00 1.00 15 GLU A O 11
ATOM 4805 N N . GLU A 1 16 ? 14.966 -5.157 1.499 1.00 1.13 16 GLU A N 11
ATOM 4806 C CA . GLU A 1 16 ? 15.963 -6.069 2.060 1.00 1.35 16 GLU A CA 11
ATOM 4807 C C . GLU A 1 16 ? 17.213 -5.316 2.523 1.00 1.23 16 GLU A C 11
ATOM 4808 O O . GLU A 1 16 ? 18.325 -5.572 2.057 1.00 1.32 16 GLU A O 11
ATOM 4820 N N . GLY A 1 17 ? 17.020 -4.352 3.410 1.00 1.12 17 GLY A N 11
ATOM 4821 C CA . GLY A 1 17 ? 18.140 -3.622 3.969 1.00 1.14 17 GLY A CA 11
ATOM 4822 C C . GLY A 1 17 ? 18.497 -2.390 3.162 1.00 0.96 17 GLY A C 11
ATOM 4823 O O . GLY A 1 17 ? 19.324 -1.582 3.585 1.00 1.07 17 GLY A O 11
ATOM 4827 N N . ARG A 1 18 ? 17.889 -2.250 1.994 1.00 0.79 18 ARG A N 11
ATOM 4828 C CA . ARG A 1 18 ? 18.118 -1.084 1.152 1.00 0.74 18 ARG A CA 11
ATOM 4829 C C . ARG A 1 18 ? 17.188 0.048 1.555 1.00 0.69 18 ARG A C 11
ATOM 4830 O O . ARG A 1 18 ? 16.495 -0.038 2.572 1.00 0.70 18 ARG A O 11
ATOM 4851 N N . LEU A 1 19 ? 17.177 1.105 0.761 1.00 0.76 19 LEU A N 11
ATOM 4852 C CA . LEU A 1 19 ? 16.391 2.284 1.069 1.00 0.81 19 LEU A CA 11
ATOM 4853 C C . LEU A 1 19 ? 14.905 1.949 1.040 1.00 0.61 19 LEU A C 11
ATOM 4854 O O . LEU A 1 19 ? 14.467 1.056 0.306 1.00 0.54 19 LEU A O 11
ATOM 4870 N N . CYS A 1 20 ? 14.141 2.662 1.840 1.00 0.61 20 CYS A N 11
ATOM 4871 C CA . CYS A 1 20 ? 12.717 2.421 1.948 1.00 0.47 20 CYS A CA 11
ATOM 4872 C C . CYS A 1 20 ? 11.953 3.507 1.219 1.00 0.49 20 CYS A C 11
ATOM 4873 O O . CYS A 1 20 ? 12.265 4.691 1.343 1.00 0.77 20 CYS A O 11
ATOM 4880 N N . THR A 1 21 ? 10.959 3.098 0.460 1.00 0.31 21 THR A N 11
ATOM 4881 C CA . THR A 1 21 ? 10.156 4.022 -0.308 1.00 0.39 21 THR A CA 11
ATOM 4882 C C . THR A 1 21 ? 8.680 3.766 -0.049 1.00 0.36 21 THR A C 11
ATOM 4883 O O . THR A 1 21 ? 8.278 2.638 0.257 1.00 0.31 21 THR A O 11
ATOM 4894 N N . GLY A 1 22 ? 7.882 4.815 -0.134 1.00 0.49 22 GLY A N 11
ATOM 4895 C CA . GLY A 1 22 ? 6.462 4.674 0.053 1.00 0.47 22 GLY A CA 11
ATOM 4896 C C . GLY A 1 22 ? 5.745 4.532 -1.266 1.00 0.45 22 GLY A C 11
ATOM 4897 O O . GLY A 1 22 ? 6.133 5.147 -2.259 1.00 0.51 22 GLY A O 11
ATOM 4901 N N . TYR A 1 23 ? 4.711 3.717 -1.287 1.00 0.41 23 TYR A N 11
ATOM 4902 C CA . TYR A 1 23 ? 3.924 3.524 -2.490 1.00 0.43 23 TYR A CA 11
ATOM 4903 C C . TYR A 1 23 ? 2.467 3.352 -2.114 1.00 0.41 23 TYR A C 11
ATOM 4904 O O . TYR A 1 23 ? 2.152 2.886 -1.015 1.00 0.40 23 TYR A O 11
ATOM 4922 N N . ARG A 1 24 ? 1.575 3.750 -3.002 1.00 0.47 24 ARG A N 11
ATOM 4923 C CA . ARG A 1 24 ? 0.163 3.591 -2.741 1.00 0.48 24 ARG A CA 11
ATOM 4924 C C . ARG A 1 24 ? -0.281 2.201 -3.173 1.00 0.46 24 ARG A C 11
ATOM 4925 O O . ARG A 1 24 ? -0.172 1.824 -4.341 1.00 0.56 24 ARG A O 11
ATOM 4946 N N . HIS A 1 25 ? -0.724 1.423 -2.209 1.00 0.42 25 HIS A N 11
ATOM 4947 C CA . HIS A 1 25 ? -1.175 0.075 -2.475 1.00 0.45 25 HIS A CA 11
ATOM 4948 C C . HIS A 1 25 ? -2.673 0.007 -2.264 1.00 0.39 25 HIS A C 11
ATOM 4949 O O . HIS A 1 25 ? -3.163 0.245 -1.160 1.00 0.41 25 HIS A O 11
ATOM 4964 N N . CYS A 1 26 ? -3.401 -0.283 -3.324 1.00 0.43 26 CYS A N 11
ATOM 4965 C CA . CYS A 1 26 ? -4.846 -0.278 -3.261 1.00 0.39 26 CYS A CA 11
ATOM 4966 C C . CYS A 1 26 ? -5.426 -1.529 -3.896 1.00 0.47 26 CYS A C 11
ATOM 4967 O O . CYS A 1 26 ? -5.154 -1.846 -5.056 1.00 0.61 26 CYS A O 11
ATOM 4974 N N . VAL A 1 27 ? -6.227 -2.227 -3.119 1.00 0.43 27 VAL A N 11
ATOM 4975 C CA . VAL A 1 27 ? -6.903 -3.430 -3.562 1.00 0.53 27 VAL A CA 11
ATOM 4976 C C . VAL A 1 27 ? -8.391 -3.273 -3.296 1.00 0.42 27 VAL A C 11
ATOM 4977 O O . VAL A 1 27 ? -8.778 -2.608 -2.338 1.00 0.34 27 VAL A O 11
ATOM 4990 N N . CYS A 1 28 ? -9.224 -3.847 -4.142 1.00 0.50 28 CYS A N 11
ATOM 4991 C CA . CYS A 1 28 ? -10.660 -3.773 -3.940 1.00 0.46 28 CYS A CA 11
ATOM 4992 C C . CYS A 1 28 ? -11.141 -5.016 -3.196 1.00 0.51 28 CYS A C 11
ATOM 4993 O O . CYS A 1 28 ? -11.239 -6.096 -3.777 1.00 0.62 28 CYS A O 11
ATOM 5000 N N . PRO A 1 29 ? -11.424 -4.885 -1.892 1.00 0.49 29 PRO A N 11
ATOM 5001 C CA . PRO A 1 29 ? -11.894 -5.997 -1.065 1.00 0.60 29 PRO A CA 11
ATOM 5002 C C . PRO A 1 29 ? -13.318 -6.425 -1.414 1.00 0.64 29 PRO A C 11
ATOM 5003 O O . PRO A 1 29 ? -14.116 -5.605 -1.875 1.00 0.66 29 PRO A O 11
ATOM 5014 N N . PRO A 1 30 ? -13.653 -7.708 -1.214 1.00 0.79 30 PRO A N 11
ATOM 5015 C CA . PRO A 1 30 ? -14.988 -8.231 -1.520 1.00 0.94 30 PRO A CA 11
ATOM 5016 C C . PRO A 1 30 ? -16.095 -7.421 -0.852 1.00 0.98 30 PRO A C 11
ATOM 5017 O O . PRO A 1 30 ? -16.989 -6.894 -1.521 1.00 1.14 30 PRO A O 11
ATOM 5028 N N . SER A 1 31 ? -15.990 -7.276 0.462 1.00 0.97 31 SER A N 11
ATOM 5029 C CA . SER A 1 31 ? -17.021 -6.622 1.254 1.00 1.14 31 SER A CA 11
ATOM 5030 C C . SER A 1 31 ? -16.817 -5.107 1.293 1.00 1.04 31 SER A C 11
ATOM 5031 O O . SER A 1 31 ? -17.250 -4.432 2.227 1.00 1.09 31 SER A O 11
ATOM 5039 N N . CYS A 1 32 ? -16.154 -4.581 0.280 1.00 0.99 32 CYS A N 11
ATOM 5040 C CA . CYS A 1 32 ? -15.918 -3.157 0.181 1.00 0.99 32 CYS A CA 11
ATOM 5041 C C . CYS A 1 32 ? -16.551 -2.624 -1.094 1.00 1.20 32 CYS A C 11
ATOM 5042 O O . CYS A 1 32 ? -16.106 -3.020 -2.191 1.00 1.94 32 CYS A O 11
ATOM 5050 N N . SER A 1 1 ? -11.121 1.058 6.012 1.00 2.56 1 SER A N 12
ATOM 5051 C CA . SER A 1 1 ? -10.639 2.295 5.369 1.00 1.77 1 SER A CA 12
ATOM 5052 C C . SER A 1 1 ? -10.868 2.231 3.861 1.00 1.47 1 SER A C 12
ATOM 5053 O O . SER A 1 1 ? -10.106 1.594 3.131 1.00 2.09 1 SER A O 12
ATOM 5063 N N . CYS A 1 2 ? -11.933 2.874 3.404 1.00 1.18 2 CYS A N 12
ATOM 5064 C CA . CYS A 1 2 ? -12.245 2.938 1.982 1.00 0.90 2 CYS A CA 12
ATOM 5065 C C . CYS A 1 2 ? -12.126 4.371 1.472 1.00 0.90 2 CYS A C 12
ATOM 5066 O O . CYS A 1 2 ? -13.096 5.127 1.501 1.00 1.08 2 CYS A O 12
ATOM 5073 N N . PRO A 1 3 ? -10.926 4.769 1.021 1.00 0.83 3 PRO A N 12
ATOM 5074 C CA . PRO A 1 3 ? -10.693 6.107 0.469 1.00 0.91 3 PRO A CA 12
ATOM 5075 C C . PRO A 1 3 ? -11.493 6.332 -0.812 1.00 0.87 3 PRO A C 12
ATOM 5076 O O . PRO A 1 3 ? -12.211 7.326 -0.946 1.00 1.04 3 PRO A O 12
ATOM 5087 N N . GLY A 1 4 ? -11.364 5.402 -1.747 1.00 0.76 4 GLY A N 12
ATOM 5088 C CA . GLY A 1 4 ? -12.146 5.460 -2.964 1.00 0.91 4 GLY A CA 12
ATOM 5089 C C . GLY A 1 4 ? -13.154 4.336 -3.015 1.00 0.98 4 GLY A C 12
ATOM 5090 O O . GLY A 1 4 ? -13.919 4.148 -2.067 1.00 1.87 4 GLY A O 12
ATOM 5094 N N . GLU A 1 5 ? -13.156 3.583 -4.106 1.00 0.85 5 GLU A N 12
ATOM 5095 C CA . GLU A 1 5 ? -14.014 2.411 -4.206 1.00 0.78 5 GLU A CA 12
ATOM 5096 C C . GLU A 1 5 ? -13.287 1.188 -3.661 1.00 0.60 5 GLU A C 12
ATOM 5097 O O . GLU A 1 5 ? -13.885 0.336 -3.011 1.00 0.58 5 GLU A O 12
ATOM 5109 N N . CYS A 1 6 ? -11.993 1.114 -3.929 1.00 0.51 6 CYS A N 12
ATOM 5110 C CA . CYS A 1 6 ? -11.157 0.057 -3.388 1.00 0.37 6 CYS A CA 12
ATOM 5111 C C . CYS A 1 6 ? -10.392 0.580 -2.184 1.00 0.33 6 CYS A C 12
ATOM 5112 O O . CYS A 1 6 ? -10.391 1.781 -1.906 1.00 0.43 6 CYS A O 12
ATOM 5119 N N . ASN A 1 7 ? -9.752 -0.322 -1.465 1.00 0.28 7 ASN A N 12
ATOM 5120 C CA . ASN A 1 7 ? -9.034 0.054 -0.253 1.00 0.29 7 ASN A CA 12
ATOM 5121 C C . ASN A 1 7 ? -7.585 0.382 -0.564 1.00 0.27 7 ASN A C 12
ATOM 5122 O O . ASN A 1 7 ? -6.812 -0.492 -0.951 1.00 0.32 7 ASN A O 12
ATOM 5133 N N . CYS A 1 8 ? -7.217 1.641 -0.389 1.00 0.28 8 CYS A N 12
ATOM 5134 C CA . CYS A 1 8 ? -5.837 2.056 -0.572 1.00 0.32 8 CYS A CA 12
ATOM 5135 C C . CYS A 1 8 ? -5.189 2.342 0.769 1.00 0.33 8 CYS A C 12
ATOM 5136 O O . CYS A 1 8 ? -5.775 2.996 1.630 1.00 0.36 8 CYS A O 12
ATOM 5143 N N . HIS A 1 9 ? -3.988 1.828 0.940 1.00 0.38 9 HIS A N 12
ATOM 5144 C CA . HIS A 1 9 ? -3.218 2.044 2.154 1.00 0.50 9 HIS A CA 12
ATOM 5145 C C . HIS A 1 9 ? -1.826 2.526 1.788 1.00 0.42 9 HIS A C 12
ATOM 5146 O O . HIS A 1 9 ? -1.260 2.094 0.779 1.00 0.39 9 HIS A O 12
ATOM 5161 N N . TRP A 1 10 ? -1.284 3.429 2.585 1.00 0.47 10 TRP A N 12
ATOM 5162 C CA . TRP A 1 10 ? 0.078 3.881 2.383 1.00 0.46 10 TRP A CA 12
ATOM 5163 C C . TRP A 1 10 ? 1.017 2.870 3.005 1.00 0.48 10 TRP A C 12
ATOM 5164 O O . TRP A 1 10 ? 1.076 2.726 4.227 1.00 0.55 10 TRP A O 12
ATOM 5185 N N . GLU A 1 11 ? 1.762 2.188 2.161 1.00 0.46 11 GLU A N 12
ATOM 5186 C CA . GLU A 1 11 ? 2.602 1.094 2.603 1.00 0.51 11 GLU A CA 12
ATOM 5187 C C . GLU A 1 11 ? 4.064 1.464 2.456 1.00 0.41 11 GLU A C 12
ATOM 5188 O O . GLU A 1 11 ? 4.438 2.185 1.531 1.00 0.47 11 GLU A O 12
ATOM 5200 N N . LEU A 1 12 ? 4.883 0.978 3.370 1.00 0.37 12 LEU A N 12
ATOM 5201 C CA . LEU A 1 12 ? 6.307 1.233 3.317 1.00 0.38 12 LEU A CA 12
ATOM 5202 C C . LEU A 1 12 ? 7.020 0.029 2.731 1.00 0.42 12 LEU A C 12
ATOM 5203 O O . LEU A 1 12 ? 6.919 -1.082 3.254 1.00 0.58 12 LEU A O 12
ATOM 5219 N N . PHE A 1 13 ? 7.728 0.248 1.643 1.00 0.38 13 PHE A N 12
ATOM 5220 C CA . PHE A 1 13 ? 8.450 -0.819 0.975 1.00 0.47 13 PHE A CA 12
ATOM 5221 C C . PHE A 1 13 ? 9.944 -0.600 1.095 1.00 0.38 13 PHE A C 12
ATOM 5222 O O . PHE A 1 13 ? 10.457 0.458 0.734 1.00 0.33 13 PHE A O 12
ATOM 5239 N N . CYS A 1 14 ? 10.635 -1.596 1.609 1.00 0.48 14 CYS A N 12
ATOM 5240 C CA . CYS A 1 14 ? 12.078 -1.530 1.740 1.00 0.44 14 CYS A CA 12
ATOM 5241 C C . CYS A 1 14 ? 12.736 -2.353 0.643 1.00 0.60 14 CYS A C 12
ATOM 5242 O O . CYS A 1 14 ? 12.431 -3.533 0.475 1.00 0.80 14 CYS A O 12
ATOM 5249 N N . GLU A 1 15 ? 13.622 -1.717 -0.113 1.00 0.64 15 GLU A N 12
ATOM 5250 C CA . GLU A 1 15 ? 14.249 -2.353 -1.264 1.00 0.90 15 GLU A CA 12
ATOM 5251 C C . GLU A 1 15 ? 15.346 -3.331 -0.843 1.00 0.98 15 GLU A C 12
ATOM 5252 O O . GLU A 1 15 ? 16.534 -3.028 -0.954 1.00 1.00 15 GLU A O 12
ATOM 5264 N N . GLU A 1 16 ? 14.933 -4.502 -0.360 1.00 1.13 16 GLU A N 12
ATOM 5265 C CA . GLU A 1 16 ? 15.848 -5.579 -0.003 1.00 1.35 16 GLU A CA 12
ATOM 5266 C C . GLU A 1 16 ? 16.949 -5.114 0.951 1.00 1.23 16 GLU A C 12
ATOM 5267 O O . GLU A 1 16 ? 18.140 -5.258 0.662 1.00 1.32 16 GLU A O 12
ATOM 5279 N N . GLY A 1 17 ? 16.546 -4.548 2.080 1.00 1.12 17 GLY A N 12
ATOM 5280 C CA . GLY A 1 17 ? 17.503 -4.110 3.083 1.00 1.14 17 GLY A CA 12
ATOM 5281 C C . GLY A 1 17 ? 17.965 -2.681 2.868 1.00 0.96 17 GLY A C 12
ATOM 5282 O O . GLY A 1 17 ? 18.602 -2.086 3.735 1.00 1.07 17 GLY A O 12
ATOM 5286 N N . ARG A 1 18 ? 17.641 -2.132 1.710 1.00 0.79 18 ARG A N 12
ATOM 5287 C CA . ARG A 1 18 ? 17.982 -0.755 1.386 1.00 0.74 18 ARG A CA 12
ATOM 5288 C C . ARG A 1 18 ? 16.882 0.190 1.857 1.00 0.69 18 ARG A C 12
ATOM 5289 O O . ARG A 1 18 ? 15.985 -0.219 2.600 1.00 0.70 18 ARG A O 12
ATOM 5310 N N . LEU A 1 19 ? 16.961 1.445 1.436 1.00 0.76 19 LEU A N 12
ATOM 5311 C CA . LEU A 1 19 ? 16.077 2.487 1.930 1.00 0.81 19 LEU A CA 12
ATOM 5312 C C . LEU A 1 19 ? 14.629 2.174 1.582 1.00 0.61 19 LEU A C 12
ATOM 5313 O O . LEU A 1 19 ? 14.334 1.506 0.585 1.00 0.54 19 LEU A O 12
ATOM 5329 N N . CYS A 1 20 ? 13.729 2.649 2.419 1.00 0.61 20 CYS A N 12
ATOM 5330 C CA . CYS A 1 20 ? 12.326 2.303 2.302 1.00 0.47 20 CYS A CA 12
ATOM 5331 C C . CYS A 1 20 ? 11.520 3.476 1.763 1.00 0.49 20 CYS A C 12
ATOM 5332 O O . CYS A 1 20 ? 11.694 4.617 2.189 1.00 0.77 20 CYS A O 12
ATOM 5339 N N . THR A 1 21 ? 10.636 3.180 0.825 1.00 0.31 21 THR A N 12
ATOM 5340 C CA . THR A 1 21 ? 9.811 4.191 0.192 1.00 0.39 21 THR A CA 12
ATOM 5341 C C . THR A 1 21 ? 8.334 3.870 0.404 1.00 0.36 21 THR A C 12
ATOM 5342 O O . THR A 1 21 ? 7.958 2.706 0.550 1.00 0.31 21 THR A O 12
ATOM 5353 N N . GLY A 1 22 ? 7.507 4.903 0.451 1.00 0.49 22 GLY A N 12
ATOM 5354 C CA . GLY A 1 22 ? 6.084 4.704 0.607 1.00 0.47 22 GLY A CA 12
ATOM 5355 C C . GLY A 1 22 ? 5.379 4.676 -0.727 1.00 0.45 22 GLY A C 12
ATOM 5356 O O . GLY A 1 22 ? 5.731 5.432 -1.635 1.00 0.51 22 GLY A O 12
ATOM 5360 N N . TYR A 1 23 ? 4.388 3.814 -0.857 1.00 0.41 23 TYR A N 12
ATOM 5361 C CA . TYR A 1 23 ? 3.632 3.712 -2.093 1.00 0.43 23 TYR A CA 12
ATOM 5362 C C . TYR A 1 23 ? 2.165 3.452 -1.791 1.00 0.41 23 TYR A C 12
ATOM 5363 O O . TYR A 1 23 ? 1.825 2.906 -0.737 1.00 0.40 23 TYR A O 12
ATOM 5381 N N . ARG A 1 24 ? 1.301 3.858 -2.706 1.00 0.47 24 ARG A N 12
ATOM 5382 C CA . ARG A 1 24 ? -0.128 3.678 -2.531 1.00 0.48 24 ARG A CA 12
ATOM 5383 C C . ARG A 1 24 ? -0.524 2.262 -2.934 1.00 0.46 24 ARG A C 12
ATOM 5384 O O . ARG A 1 24 ? -0.607 1.945 -4.119 1.00 0.56 24 ARG A O 12
ATOM 5405 N N . HIS A 1 25 ? -0.760 1.416 -1.945 1.00 0.42 25 HIS A N 12
ATOM 5406 C CA . HIS A 1 25 ? -1.128 0.033 -2.202 1.00 0.45 25 HIS A CA 12
ATOM 5407 C C . HIS A 1 25 ? -2.638 -0.123 -2.114 1.00 0.39 25 HIS A C 12
ATOM 5408 O O . HIS A 1 25 ? -3.219 -0.015 -1.035 1.00 0.41 25 HIS A O 12
ATOM 5423 N N . CYS A 1 26 ? -3.270 -0.363 -3.248 1.00 0.43 26 CYS A N 12
ATOM 5424 C CA . CYS A 1 26 ? -4.717 -0.470 -3.294 1.00 0.39 26 CYS A CA 12
ATOM 5425 C C . CYS A 1 26 ? -5.157 -1.894 -3.591 1.00 0.47 26 CYS A C 12
ATOM 5426 O O . CYS A 1 26 ? -4.671 -2.529 -4.529 1.00 0.61 26 CYS A O 12
ATOM 5433 N N . VAL A 1 27 ? -6.067 -2.386 -2.773 1.00 0.43 27 VAL A N 12
ATOM 5434 C CA . VAL A 1 27 ? -6.679 -3.687 -2.974 1.00 0.53 27 VAL A CA 12
ATOM 5435 C C . VAL A 1 27 ? -8.190 -3.549 -2.879 1.00 0.42 27 VAL A C 12
ATOM 5436 O O . VAL A 1 27 ? -8.696 -2.720 -2.122 1.00 0.34 27 VAL A O 12
ATOM 5449 N N . CYS A 1 28 ? -8.915 -4.331 -3.650 1.00 0.50 28 CYS A N 12
ATOM 5450 C CA . CYS A 1 28 ? -10.364 -4.234 -3.652 1.00 0.46 28 CYS A CA 12
ATOM 5451 C C . CYS A 1 28 ? -10.969 -5.447 -2.943 1.00 0.51 28 CYS A C 12
ATOM 5452 O O . CYS A 1 28 ? -10.975 -6.551 -3.485 1.00 0.62 28 CYS A O 12
ATOM 5459 N N . PRO A 1 29 ? -11.457 -5.263 -1.709 1.00 0.49 29 PRO A N 12
ATOM 5460 C CA . PRO A 1 29 ? -12.075 -6.332 -0.935 1.00 0.60 29 PRO A CA 12
ATOM 5461 C C . PRO A 1 29 ? -13.578 -6.431 -1.197 1.00 0.64 29 PRO A C 12
ATOM 5462 O O . PRO A 1 29 ? -14.222 -5.441 -1.530 1.00 0.66 29 PRO A O 12
ATOM 5473 N N . PRO A 1 30 ? -14.157 -7.633 -1.052 1.00 0.79 30 PRO A N 12
ATOM 5474 C CA . PRO A 1 30 ? -15.588 -7.863 -1.306 1.00 0.94 30 PRO A CA 12
ATOM 5475 C C . PRO A 1 30 ? -16.498 -7.165 -0.295 1.00 0.98 30 PRO A C 12
ATOM 5476 O O . PRO A 1 30 ? -17.717 -7.157 -0.452 1.00 1.14 30 PRO A O 12
ATOM 5487 N N . SER A 1 31 ? -15.905 -6.588 0.744 1.00 0.97 31 SER A N 12
ATOM 5488 C CA . SER A 1 31 ? -16.664 -5.844 1.741 1.00 1.14 31 SER A CA 12
ATOM 5489 C C . SER A 1 31 ? -16.653 -4.353 1.410 1.00 1.04 31 SER A C 12
ATOM 5490 O O . SER A 1 31 ? -17.259 -3.544 2.111 1.00 1.09 31 SER A O 12
ATOM 5498 N N . CYS A 1 32 ? -15.960 -3.999 0.339 1.00 0.99 32 CYS A N 12
ATOM 5499 C CA . CYS A 1 32 ? -15.872 -2.616 -0.088 1.00 0.99 32 CYS A CA 12
ATOM 5500 C C . CYS A 1 32 ? -15.695 -2.569 -1.597 1.00 1.20 32 CYS A C 12
ATOM 5501 O O . CYS A 1 32 ? -14.545 -2.649 -2.068 1.00 1.94 32 CYS A O 12
ATOM 5509 N N . SER A 1 1 ? -14.835 3.195 5.315 1.00 2.56 1 SER A N 13
ATOM 5510 C CA . SER A 1 1 ? -13.960 2.176 4.701 1.00 1.77 1 SER A CA 13
ATOM 5511 C C . SER A 1 1 ? -13.840 2.406 3.200 1.00 1.47 1 SER A C 13
ATOM 5512 O O . SER A 1 1 ? -14.807 2.809 2.553 1.00 2.09 1 SER A O 13
ATOM 5522 N N . CYS A 1 2 ? -12.647 2.154 2.661 1.00 1.18 2 CYS A N 13
ATOM 5523 C CA . CYS A 1 2 ? -12.380 2.304 1.232 1.00 0.90 2 CYS A CA 13
ATOM 5524 C C . CYS A 1 2 ? -12.535 3.758 0.790 1.00 0.90 2 CYS A C 13
ATOM 5525 O O . CYS A 1 2 ? -13.616 4.187 0.390 1.00 1.08 2 CYS A O 13
ATOM 5532 N N . PRO A 1 3 ? -11.439 4.536 0.851 1.00 0.83 3 PRO A N 13
ATOM 5533 C CA . PRO A 1 3 ? -11.456 5.966 0.517 1.00 0.91 3 PRO A CA 13
ATOM 5534 C C . PRO A 1 3 ? -11.674 6.228 -0.975 1.00 0.87 3 PRO A C 13
ATOM 5535 O O . PRO A 1 3 ? -11.909 7.365 -1.385 1.00 1.04 3 PRO A O 13
ATOM 5546 N N . GLY A 1 4 ? -11.588 5.183 -1.783 1.00 0.76 4 GLY A N 13
ATOM 5547 C CA . GLY A 1 4 ? -11.817 5.334 -3.203 1.00 0.91 4 GLY A CA 13
ATOM 5548 C C . GLY A 1 4 ? -12.349 4.068 -3.831 1.00 0.98 4 GLY A C 13
ATOM 5549 O O . GLY A 1 4 ? -11.674 3.459 -4.667 1.00 1.87 4 GLY A O 13
ATOM 5553 N N . GLU A 1 5 ? -13.560 3.678 -3.418 1.00 0.85 5 GLU A N 13
ATOM 5554 C CA . GLU A 1 5 ? -14.217 2.449 -3.875 1.00 0.78 5 GLU A CA 13
ATOM 5555 C C . GLU A 1 5 ? -13.497 1.213 -3.335 1.00 0.60 5 GLU A C 13
ATOM 5556 O O . GLU A 1 5 ? -14.081 0.403 -2.611 1.00 0.58 5 GLU A O 13
ATOM 5568 N N . CYS A 1 6 ? -12.233 1.083 -3.690 1.00 0.51 6 CYS A N 13
ATOM 5569 C CA . CYS A 1 6 ? -11.376 0.044 -3.156 1.00 0.37 6 CYS A CA 13
ATOM 5570 C C . CYS A 1 6 ? -10.638 0.581 -1.941 1.00 0.33 6 CYS A C 13
ATOM 5571 O O . CYS A 1 6 ? -10.691 1.781 -1.654 1.00 0.43 6 CYS A O 13
ATOM 5578 N N . ASN A 1 7 ? -9.967 -0.295 -1.212 1.00 0.28 7 ASN A N 13
ATOM 5579 C CA . ASN A 1 7 ? -9.252 0.139 -0.022 1.00 0.29 7 ASN A CA 13
ATOM 5580 C C . ASN A 1 7 ? -7.837 0.542 -0.380 1.00 0.27 7 ASN A C 13
ATOM 5581 O O . ASN A 1 7 ? -7.007 -0.292 -0.750 1.00 0.32 7 ASN A O 13
ATOM 5592 N N . CYS A 1 8 ? -7.567 1.816 -0.233 1.00 0.28 8 CYS A N 13
ATOM 5593 C CA . CYS A 1 8 ? -6.277 2.379 -0.591 1.00 0.32 8 CYS A CA 13
ATOM 5594 C C . CYS A 1 8 ? -5.551 2.834 0.667 1.00 0.33 8 CYS A C 13
ATOM 5595 O O . CYS A 1 8 ? -6.144 3.488 1.528 1.00 0.36 8 CYS A O 13
ATOM 5602 N N . HIS A 1 9 ? -4.282 2.472 0.788 1.00 0.38 9 HIS A N 13
ATOM 5603 C CA . HIS A 1 9 ? -3.508 2.816 1.974 1.00 0.50 9 HIS A CA 13
ATOM 5604 C C . HIS A 1 9 ? -2.015 2.913 1.658 1.00 0.42 9 HIS A C 13
ATOM 5605 O O . HIS A 1 9 ? -1.525 2.310 0.699 1.00 0.39 9 HIS A O 13
ATOM 5620 N N . TRP A 1 10 ? -1.313 3.685 2.479 1.00 0.47 10 TRP A N 13
ATOM 5621 C CA . TRP A 1 10 ? 0.101 3.984 2.277 1.00 0.46 10 TRP A CA 13
ATOM 5622 C C . TRP A 1 10 ? 0.972 2.856 2.811 1.00 0.48 10 TRP A C 13
ATOM 5623 O O . TRP A 1 10 ? 0.986 2.579 4.011 1.00 0.55 10 TRP A O 13
ATOM 5644 N N . GLU A 1 11 ? 1.696 2.213 1.914 1.00 0.46 11 GLU A N 13
ATOM 5645 C CA . GLU A 1 11 ? 2.542 1.089 2.276 1.00 0.51 11 GLU A CA 13
ATOM 5646 C C . GLU A 1 11 ? 4.011 1.470 2.168 1.00 0.41 11 GLU A C 13
ATOM 5647 O O . GLU A 1 11 ? 4.397 2.240 1.289 1.00 0.47 11 GLU A O 13
ATOM 5659 N N . LEU A 1 12 ? 4.819 0.942 3.072 1.00 0.37 12 LEU A N 13
ATOM 5660 C CA . LEU A 1 12 ? 6.255 1.154 3.024 1.00 0.38 12 LEU A CA 13
ATOM 5661 C C . LEU A 1 12 ? 6.947 -0.113 2.545 1.00 0.42 12 LEU A C 13
ATOM 5662 O O . LEU A 1 12 ? 6.631 -1.213 3.002 1.00 0.58 12 LEU A O 13
ATOM 5678 N N . PHE A 1 13 ? 7.875 0.044 1.619 1.00 0.38 13 PHE A N 13
ATOM 5679 C CA . PHE A 1 13 ? 8.598 -1.087 1.065 1.00 0.47 13 PHE A CA 13
ATOM 5680 C C . PHE A 1 13 ? 10.099 -0.874 1.184 1.00 0.38 13 PHE A C 13
ATOM 5681 O O . PHE A 1 13 ? 10.640 0.125 0.708 1.00 0.33 13 PHE A O 13
ATOM 5698 N N . CYS A 1 14 ? 10.760 -1.810 1.834 1.00 0.48 14 CYS A N 13
ATOM 5699 C CA . CYS A 1 14 ? 12.206 -1.775 1.973 1.00 0.44 14 CYS A CA 13
ATOM 5700 C C . CYS A 1 14 ? 12.840 -2.687 0.933 1.00 0.60 14 CYS A C 13
ATOM 5701 O O . CYS A 1 14 ? 12.506 -3.870 0.844 1.00 0.80 14 CYS A O 13
ATOM 5708 N N . GLU A 1 15 ? 13.747 -2.139 0.140 1.00 0.64 15 GLU A N 13
ATOM 5709 C CA . GLU A 1 15 ? 14.292 -2.868 -0.993 1.00 0.90 15 GLU A CA 13
ATOM 5710 C C . GLU A 1 15 ? 15.459 -3.761 -0.592 1.00 0.98 15 GLU A C 13
ATOM 5711 O O . GLU A 1 15 ? 16.616 -3.452 -0.880 1.00 1.00 15 GLU A O 13
ATOM 5723 N N . GLU A 1 16 ? 15.145 -4.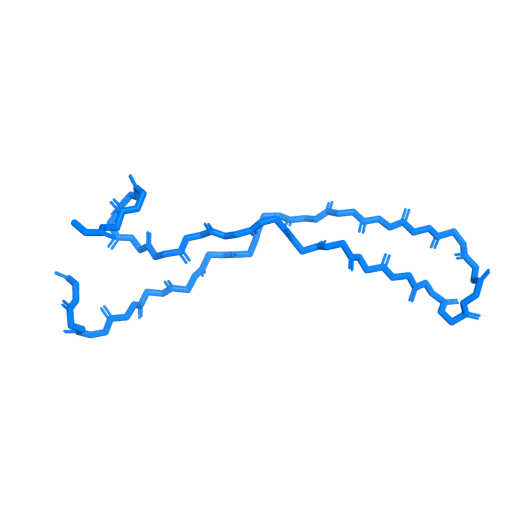859 0.091 1.00 1.13 16 GLU A N 13
ATOM 5724 C CA . GLU A 1 16 ? 16.123 -5.906 0.385 1.00 1.35 16 GLU A CA 13
ATOM 5725 C C . GLU A 1 16 ? 17.283 -5.363 1.222 1.00 1.23 16 GLU A C 13
ATOM 5726 O O . GLU A 1 16 ? 18.451 -5.454 0.835 1.00 1.32 16 GLU A O 13
ATOM 5738 N N . GLY A 1 17 ? 16.953 -4.773 2.360 1.00 1.12 17 GLY A N 13
ATOM 5739 C CA . GLY A 1 17 ? 17.975 -4.243 3.242 1.00 1.14 17 GLY A CA 13
ATOM 5740 C C . GLY A 1 17 ? 18.341 -2.809 2.917 1.00 0.96 17 GLY A C 13
ATOM 5741 O O . GLY A 1 17 ? 19.027 -2.144 3.690 1.00 1.07 17 GLY A O 13
ATOM 5745 N N . ARG A 1 18 ? 17.881 -2.330 1.772 1.00 0.79 18 ARG A N 13
ATOM 5746 C CA . ARG A 1 18 ? 18.147 -0.964 1.349 1.00 0.74 18 ARG A CA 13
ATOM 5747 C C . ARG A 1 18 ? 17.097 -0.010 1.900 1.00 0.69 18 ARG A C 13
ATOM 5748 O O . ARG A 1 18 ? 16.276 -0.394 2.736 1.00 0.70 18 ARG A O 13
ATOM 5769 N N . LEU A 1 19 ? 17.129 1.227 1.425 1.00 0.76 19 LEU A N 13
ATOM 5770 C CA . LEU A 1 19 ? 16.235 2.265 1.903 1.00 0.81 19 LEU A CA 13
ATOM 5771 C C . LEU A 1 19 ? 14.788 1.897 1.607 1.00 0.61 19 LEU A C 13
ATOM 5772 O O . LEU A 1 19 ? 14.492 1.184 0.642 1.00 0.54 19 LEU A O 13
ATOM 5788 N N . CYS A 1 20 ? 13.896 2.383 2.441 1.00 0.61 20 CYS A N 13
ATOM 5789 C CA . CYS A 1 20 ? 12.495 2.044 2.334 1.00 0.47 20 CYS A CA 13
ATOM 5790 C C . CYS A 1 20 ? 11.726 3.209 1.737 1.00 0.49 20 CYS A C 13
ATOM 5791 O O . CYS A 1 20 ? 11.954 4.364 2.092 1.00 0.77 20 CYS A O 13
ATOM 5798 N N . THR A 1 21 ? 10.839 2.896 0.815 1.00 0.31 21 THR A N 13
ATOM 5799 C CA . THR A 1 21 ? 10.058 3.901 0.125 1.00 0.39 21 THR A CA 13
ATOM 5800 C C . THR A 1 21 ? 8.575 3.672 0.378 1.00 0.36 21 THR A C 13
ATOM 5801 O O . THR A 1 21 ? 8.162 2.563 0.717 1.00 0.31 21 THR A O 13
ATOM 5812 N N . GLY A 1 22 ? 7.785 4.721 0.234 1.00 0.49 22 GLY A N 13
ATOM 5813 C CA . GLY A 1 22 ? 6.360 4.600 0.429 1.00 0.47 22 GLY A CA 13
ATOM 5814 C C . GLY A 1 22 ? 5.603 4.712 -0.875 1.00 0.45 22 GLY A C 13
ATOM 5815 O O . GLY A 1 22 ? 5.996 5.471 -1.765 1.00 0.51 22 GLY A O 13
ATOM 5819 N N . TYR A 1 23 ? 4.520 3.965 -0.991 1.00 0.41 23 TYR A N 13
ATOM 5820 C CA . TYR A 1 23 ? 3.695 3.999 -2.186 1.00 0.43 23 TYR A CA 13
ATOM 5821 C C . TYR A 1 23 ? 2.240 3.746 -1.815 1.00 0.41 23 TYR A C 13
ATOM 5822 O O . TYR A 1 23 ? 1.951 3.093 -0.809 1.00 0.40 23 TYR A O 13
ATOM 5840 N N . ARG A 1 24 ? 1.327 4.278 -2.614 1.00 0.47 24 ARG A N 13
ATOM 5841 C CA . ARG A 1 24 ? -0.091 4.111 -2.348 1.00 0.48 24 ARG A CA 13
ATOM 5842 C C . ARG A 1 24 ? -0.570 2.790 -2.927 1.00 0.46 24 ARG A C 13
ATOM 5843 O O . ARG A 1 24 ? -0.779 2.651 -4.132 1.00 0.56 24 ARG A O 13
ATOM 5864 N N . HIS A 1 25 ? -0.741 1.820 -2.057 1.00 0.42 25 HIS A N 13
ATOM 5865 C CA . HIS A 1 25 ? -1.141 0.492 -2.471 1.00 0.45 25 HIS A CA 13
ATOM 5866 C C . HIS A 1 25 ? -2.622 0.297 -2.200 1.00 0.39 25 HIS A C 13
ATOM 5867 O O . HIS A 1 25 ? -3.046 0.176 -1.048 1.00 0.41 25 HIS A O 13
ATOM 5882 N N . CYS A 1 26 ? -3.405 0.284 -3.262 1.00 0.43 26 CYS A N 13
ATOM 5883 C CA . CYS A 1 26 ? -4.840 0.147 -3.136 1.00 0.39 26 CYS A CA 13
ATOM 5884 C C . CYS A 1 26 ? -5.295 -1.207 -3.660 1.00 0.47 26 CYS A C 13
ATOM 5885 O O . CYS A 1 26 ? -4.936 -1.617 -4.765 1.00 0.61 26 CYS A O 13
ATOM 5892 N N . VAL A 1 27 ? -6.072 -1.900 -2.849 1.00 0.43 27 VAL A N 13
ATOM 5893 C CA . VAL A 1 27 ? -6.583 -3.209 -3.201 1.00 0.53 27 VAL A CA 13
ATOM 5894 C C . VAL A 1 27 ? -8.088 -3.242 -2.961 1.00 0.42 27 VAL A C 13
ATOM 5895 O O . VAL A 1 27 ? -8.592 -2.574 -2.058 1.00 0.34 27 VAL A O 13
ATOM 5908 N N . CYS A 1 28 ? -8.807 -3.981 -3.783 1.00 0.50 28 CYS A N 13
ATOM 5909 C CA . CYS A 1 28 ? -10.252 -4.045 -3.664 1.00 0.46 28 CYS A CA 13
ATOM 5910 C C . CYS A 1 28 ? -10.670 -5.343 -2.974 1.00 0.51 28 CYS A C 13
ATOM 5911 O O . CYS A 1 28 ? -10.630 -6.415 -3.577 1.00 0.62 28 CYS A O 13
ATOM 5918 N N . PRO A 1 29 ? -11.064 -5.266 -1.696 1.00 0.49 29 PRO A N 13
ATOM 5919 C CA . PRO A 1 29 ? -11.497 -6.427 -0.934 1.00 0.60 29 PRO A CA 13
ATOM 5920 C C . PRO A 1 29 ? -12.998 -6.692 -1.076 1.00 0.64 29 PRO A C 13
ATOM 5921 O O . PRO A 1 29 ? -13.808 -5.765 -1.058 1.00 0.66 29 PRO A O 13
ATOM 5932 N N . PRO A 1 30 ? -13.389 -7.971 -1.216 1.00 0.79 30 PRO A N 13
ATOM 5933 C CA . PRO A 1 30 ? -14.799 -8.366 -1.383 1.00 0.94 30 PRO A CA 13
ATOM 5934 C C . PRO A 1 30 ? -15.647 -8.085 -0.140 1.00 0.98 30 PRO A C 13
ATOM 5935 O O . PRO A 1 30 ? -16.871 -8.233 -0.163 1.00 1.14 30 PRO A O 13
ATOM 5946 N N . SER A 1 31 ? -14.989 -7.682 0.938 1.00 0.97 31 SER A N 13
ATOM 5947 C CA . SER A 1 31 ? -15.671 -7.340 2.178 1.00 1.14 31 SER A CA 13
ATOM 5948 C C . SER A 1 31 ? -16.121 -5.879 2.153 1.00 1.04 31 SER A C 13
ATOM 5949 O O . SER A 1 31 ? -16.865 -5.425 3.027 1.00 1.09 31 SER A O 13
ATOM 5957 N N . CYS A 1 32 ? -15.677 -5.151 1.139 1.00 0.99 32 CYS A N 13
ATOM 5958 C CA . CYS A 1 32 ? -16.004 -3.741 1.010 1.00 0.99 32 CYS A CA 13
ATOM 5959 C C . CYS A 1 32 ? -16.811 -3.509 -0.262 1.00 1.20 32 CYS A C 13
ATOM 5960 O O . CYS A 1 32 ? -16.200 -3.266 -1.325 1.00 1.94 32 CYS A O 13
ATOM 5968 N N . SER A 1 1 ? -14.758 1.177 5.179 1.00 2.56 1 SER A N 14
ATOM 5969 C CA . SER A 1 1 ? -13.285 1.148 5.261 1.00 1.77 1 SER A CA 14
ATOM 5970 C C . SER A 1 1 ? -12.665 1.271 3.869 1.00 1.47 1 SER A C 14
ATOM 5971 O O . SER A 1 1 ? -11.657 0.635 3.566 1.00 2.09 1 SER A O 14
ATOM 5981 N N . CYS A 1 2 ? -13.271 2.089 3.021 1.00 1.18 2 CYS A N 14
ATOM 5982 C CA . CYS A 1 2 ? -12.774 2.292 1.671 1.00 0.90 2 CYS A CA 14
ATOM 5983 C C . CYS A 1 2 ? -12.797 3.774 1.323 1.00 0.90 2 CYS A C 14
ATOM 5984 O O . CYS A 1 2 ? -13.867 4.359 1.147 1.00 1.08 2 CYS A O 14
ATOM 5991 N N . PRO A 1 3 ? -11.612 4.410 1.255 1.00 0.83 3 PRO A N 14
ATOM 5992 C CA . PRO A 1 3 ? -11.488 5.819 0.861 1.00 0.91 3 PRO A CA 14
ATOM 5993 C C . PRO A 1 3 ? -12.045 6.058 -0.538 1.00 0.87 3 PRO A C 14
ATOM 5994 O O . PRO A 1 3 ? -12.621 7.110 -0.821 1.00 1.04 3 PRO A O 14
ATOM 6005 N N . GLY A 1 4 ? -11.860 5.076 -1.410 1.00 0.76 4 GLY A N 14
ATOM 6006 C CA . GLY A 1 4 ? -12.486 5.106 -2.715 1.00 0.91 4 GLY A CA 14
ATOM 6007 C C . GLY A 1 4 ? -13.413 3.924 -2.893 1.00 0.98 4 GLY A C 14
ATOM 6008 O O . GLY A 1 4 ? -14.024 3.469 -1.925 1.00 1.87 4 GLY A O 14
ATOM 6012 N N . GLU A 1 5 ? -13.523 3.418 -4.112 1.00 0.85 5 GLU A N 14
ATOM 6013 C CA . GLU A 1 5 ? -14.282 2.196 -4.347 1.00 0.78 5 GLU A CA 14
ATOM 6014 C C . GLU A 1 5 ? -13.483 1.004 -3.842 1.00 0.60 5 GLU A C 14
ATOM 601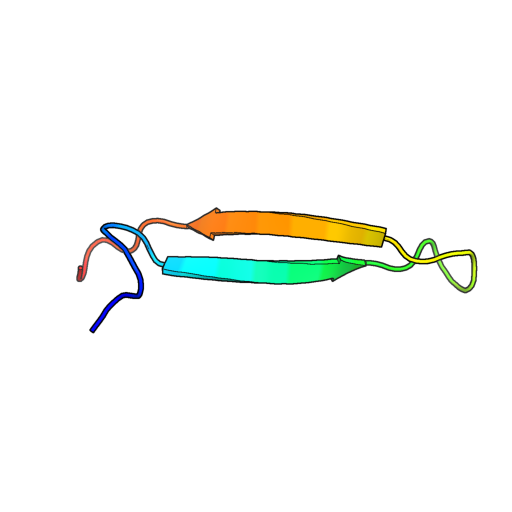5 O O . GLU A 1 5 ? -14.032 0.053 -3.284 1.00 0.58 5 GLU A O 14
ATOM 6027 N N . CYS A 1 6 ? -12.179 1.076 -4.047 1.00 0.51 6 CYS A N 14
ATOM 6028 C CA . CYS A 1 6 ? -11.256 0.111 -3.484 1.00 0.37 6 CYS A CA 14
ATOM 6029 C C . CYS A 1 6 ? -10.626 0.705 -2.236 1.00 0.33 6 CYS A C 14
ATOM 6030 O O . CYS A 1 6 ? -10.799 1.891 -1.948 1.00 0.43 6 CYS A O 14
ATOM 6037 N N . ASN A 1 7 ? -9.913 -0.112 -1.487 1.00 0.28 7 ASN A N 14
ATOM 6038 C CA . ASN A 1 7 ? -9.230 0.367 -0.302 1.00 0.29 7 ASN A CA 14
ATOM 6039 C C . ASN A 1 7 ? -7.759 0.543 -0.584 1.00 0.27 7 ASN A C 14
ATOM 6040 O O . ASN A 1 7 ? -7.064 -0.398 -0.969 1.00 0.32 7 ASN A O 14
ATOM 6051 N N . CYS A 1 8 ? -7.294 1.752 -0.406 1.00 0.28 8 CYS A N 14
ATOM 6052 C CA . CYS A 1 8 ? -5.893 2.046 -0.606 1.00 0.32 8 CYS A CA 14
ATOM 6053 C C . CYS A 1 8 ? -5.260 2.492 0.698 1.00 0.33 8 CYS A C 14
ATOM 6054 O O . CYS A 1 8 ? -5.895 3.155 1.521 1.00 0.36 8 CYS A O 14
ATOM 6061 N N . HIS A 1 9 ? -4.013 2.107 0.880 1.00 0.38 9 HIS A N 14
ATOM 6062 C CA . HIS A 1 9 ? -3.306 2.341 2.125 1.00 0.50 9 HIS A CA 14
ATOM 6063 C C . HIS A 1 9 ? -1.876 2.765 1.832 1.00 0.42 9 HIS A C 14
ATOM 6064 O O . HIS A 1 9 ? -1.273 2.311 0.858 1.00 0.39 9 HIS A O 14
ATOM 6079 N N . TRP A 1 10 ? -1.351 3.646 2.663 1.00 0.47 10 TRP A N 14
ATOM 6080 C CA . TRP A 1 10 ? 0.020 4.101 2.520 1.00 0.46 10 TRP A CA 14
ATOM 6081 C C . TRP A 1 10 ? 0.953 3.119 3.205 1.00 0.48 10 TRP A C 14
ATOM 6082 O O . TRP A 1 10 ? 0.902 2.950 4.423 1.00 0.55 10 TRP A O 14
ATOM 6103 N N . GLU A 1 11 ? 1.792 2.461 2.425 1.00 0.46 11 GLU A N 14
ATOM 6104 C CA . GLU A 1 11 ? 2.665 1.435 2.966 1.00 0.51 11 GLU A CA 14
ATOM 6105 C C . GLU A 1 11 ? 4.128 1.741 2.686 1.00 0.41 11 GLU A C 14
ATOM 6106 O O . GLU A 1 11 ? 4.470 2.341 1.667 1.00 0.47 11 GLU A O 14
ATOM 6118 N N . LEU A 1 12 ? 4.975 1.325 3.613 1.00 0.37 12 LEU A N 14
ATOM 6119 C CA . LEU A 1 12 ? 6.407 1.538 3.513 1.00 0.38 12 LEU A CA 14
ATOM 6120 C C . LEU A 1 12 ? 7.083 0.218 3.154 1.00 0.42 12 LEU A C 14
ATOM 6121 O O . LEU A 1 12 ? 6.879 -0.795 3.824 1.00 0.58 12 LEU A O 14
ATOM 6137 N N . PHE A 1 13 ? 7.866 0.226 2.090 1.00 0.38 13 PHE A N 14
ATOM 6138 C CA . PHE A 1 13 ? 8.544 -0.979 1.636 1.00 0.47 13 PHE A CA 14
ATOM 6139 C C . PHE A 1 13 ? 10.043 -0.737 1.519 1.00 0.38 13 PHE A C 14
ATOM 6140 O O . PHE A 1 13 ? 10.472 0.280 0.976 1.00 0.33 13 PHE A O 14
ATOM 6157 N N . CYS A 1 14 ? 10.832 -1.662 2.048 1.00 0.48 14 CYS A N 14
ATOM 6158 C CA . CYS A 1 14 ? 12.283 -1.579 1.958 1.00 0.44 14 CYS A CA 14
ATOM 6159 C C . CYS A 1 14 ? 12.804 -2.651 1.011 1.00 0.60 14 CYS A C 14
ATOM 6160 O O . CYS A 1 14 ? 12.341 -3.792 1.045 1.00 0.80 14 CYS A O 14
ATOM 6167 N N . GLU A 1 15 ? 13.760 -2.294 0.163 1.00 0.64 15 GLU A N 14
ATOM 6168 C CA . GLU A 1 15 ? 14.250 -3.222 -0.845 1.00 0.90 15 GLU A CA 14
ATOM 6169 C C . GLU A 1 15 ? 15.398 -4.075 -0.314 1.00 0.98 15 GLU A C 14
ATOM 6170 O O . GLU A 1 15 ? 16.565 -3.813 -0.597 1.00 1.00 15 GLU A O 14
ATOM 6182 N N . GLU A 1 16 ? 15.044 -5.090 0.474 1.00 1.13 16 GLU A N 14
ATOM 6183 C CA . GLU A 1 16 ? 16.003 -6.072 0.990 1.00 1.35 16 GLU A CA 14
ATOM 6184 C C . GLU A 1 16 ? 17.152 -5.394 1.747 1.00 1.23 16 GLU A C 14
ATOM 6185 O O . GLU A 1 16 ? 18.328 -5.570 1.416 1.00 1.32 16 GLU A O 14
ATOM 6197 N N . GLY A 1 17 ? 16.801 -4.601 2.748 1.00 1.12 17 GLY A N 14
ATOM 6198 C CA . GLY A 1 17 ? 17.803 -3.953 3.579 1.00 1.14 17 GLY A CA 14
ATOM 6199 C C . GLY A 1 17 ? 18.302 -2.648 2.990 1.00 0.96 17 GLY A C 14
ATOM 6200 O O . GLY A 1 17 ? 18.984 -1.877 3.663 1.00 1.07 17 GLY A O 14
ATOM 6204 N N . ARG A 1 18 ? 17.963 -2.402 1.736 1.00 0.79 18 ARG A N 14
ATOM 6205 C CA . ARG A 1 18 ? 18.327 -1.161 1.069 1.00 0.74 18 ARG A CA 14
ATOM 6206 C C . ARG A 1 18 ? 17.324 -0.071 1.419 1.00 0.69 18 ARG A C 14
ATOM 6207 O O . ARG A 1 18 ? 16.488 -0.260 2.306 1.00 0.70 18 ARG A O 14
ATOM 6228 N N . LEU A 1 19 ? 17.405 1.059 0.734 1.00 0.76 19 LEU A N 14
ATOM 6229 C CA . LEU A 1 19 ? 16.569 2.199 1.051 1.00 0.81 19 LEU A CA 14
ATOM 6230 C C . LEU A 1 19 ? 15.096 1.864 0.864 1.00 0.61 19 LEU A C 14
ATOM 6231 O O . LEU A 1 19 ? 14.727 0.996 0.068 1.00 0.54 19 LEU A O 14
ATOM 6247 N N . CYS A 1 20 ? 14.267 2.531 1.636 1.00 0.61 20 CYS A N 14
ATOM 6248 C CA . CYS A 1 20 ? 12.848 2.243 1.653 1.00 0.47 20 CYS A CA 14
ATOM 6249 C C . CYS A 1 20 ? 12.078 3.331 0.921 1.00 0.49 20 CYS A C 14
ATOM 6250 O O . CYS A 1 20 ? 12.604 4.415 0.672 1.00 0.77 20 CYS A O 14
ATOM 6257 N N . THR A 1 21 ? 10.843 3.030 0.558 1.00 0.31 21 THR A N 14
ATOM 6258 C CA . THR A 1 21 ? 9.998 3.991 -0.120 1.00 0.39 21 THR A CA 14
ATOM 6259 C C . THR A 1 21 ? 8.530 3.732 0.212 1.00 0.36 21 THR A C 14
ATOM 6260 O O . THR A 1 21 ? 8.136 2.595 0.488 1.00 0.31 21 THR A O 14
ATOM 6271 N N . GLY A 1 22 ? 7.737 4.794 0.223 1.00 0.49 22 GLY A N 14
ATOM 6272 C CA . GLY A 1 22 ? 6.321 4.661 0.490 1.00 0.47 22 GLY A CA 14
ATOM 6273 C C . GLY A 1 22 ? 5.516 4.672 -0.787 1.00 0.45 22 GLY A C 14
ATOM 6274 O O . GLY A 1 22 ? 5.810 5.447 -1.702 1.00 0.51 22 GLY A O 14
ATOM 6278 N N . TYR A 1 23 ? 4.506 3.823 -0.860 1.00 0.41 23 TYR A N 14
ATOM 6279 C CA . TYR A 1 23 ? 3.710 3.700 -2.071 1.00 0.43 23 TYR A CA 14
ATOM 6280 C C . TYR A 1 23 ? 2.238 3.510 -1.733 1.00 0.41 23 TYR A C 14
ATOM 6281 O O . TYR A 1 23 ? 1.891 3.109 -0.619 1.00 0.40 23 TYR A O 14
ATOM 6299 N N . ARG A 1 24 ? 1.382 3.815 -2.697 1.00 0.47 24 ARG A N 14
ATOM 6300 C CA . ARG A 1 24 ? -0.049 3.626 -2.538 1.00 0.48 24 ARG A CA 14
ATOM 6301 C C . ARG A 1 24 ? -0.434 2.200 -2.896 1.00 0.46 24 ARG A C 14
ATOM 6302 O O . ARG A 1 24 ? -0.378 1.809 -4.064 1.00 0.56 24 ARG A O 14
ATOM 6323 N N . HIS A 1 25 ? -0.802 1.418 -1.898 1.00 0.42 25 HIS A N 14
ATOM 6324 C CA . HIS A 1 25 ? -1.295 0.076 -2.150 1.00 0.45 25 HIS A CA 14
ATOM 6325 C C . HIS A 1 25 ? -2.816 0.104 -2.170 1.00 0.39 25 HIS A C 14
ATOM 6326 O O . HIS A 1 25 ? -3.453 0.190 -1.121 1.00 0.41 25 HIS A O 14
ATOM 6341 N N . CYS A 1 26 ? -3.392 0.023 -3.358 1.00 0.43 26 CYS A N 14
ATOM 6342 C CA . CYS A 1 26 ? -4.833 0.133 -3.506 1.00 0.39 26 CYS A CA 14
ATOM 6343 C C . CYS A 1 26 ? -5.419 -1.180 -4.013 1.00 0.47 26 CYS A C 14
ATOM 6344 O O . CYS A 1 26 ? -5.155 -1.604 -5.139 1.00 0.61 26 CYS A O 14
ATOM 6351 N N . VAL A 1 27 ? -6.199 -1.825 -3.168 1.00 0.43 27 VAL A N 14
ATOM 6352 C CA . VAL A 1 27 ? -6.837 -3.086 -3.513 1.00 0.53 27 VAL A CA 14
ATOM 6353 C C . VAL A 1 27 ? -8.322 -3.044 -3.153 1.00 0.42 27 VAL A C 14
ATOM 6354 O O . VAL A 1 27 ? -8.704 -2.478 -2.129 1.00 0.34 27 VAL A O 14
ATOM 6367 N N . CYS A 1 28 ? -9.163 -3.609 -4.002 1.00 0.50 28 CYS A N 14
ATOM 6368 C CA . CYS A 1 28 ? -10.587 -3.674 -3.721 1.00 0.46 28 CYS A CA 14
ATOM 6369 C C . CYS A 1 28 ? -10.898 -4.853 -2.806 1.00 0.51 28 CYS A C 14
ATOM 6370 O O . CYS A 1 28 ? -10.650 -6.007 -3.157 1.00 0.62 28 CYS A O 14
ATOM 6377 N N . PRO A 1 29 ? -11.406 -4.571 -1.599 1.00 0.49 29 PRO A N 14
ATOM 6378 C CA . PRO A 1 29 ? -11.794 -5.605 -0.642 1.00 0.60 29 PRO A CA 14
ATOM 6379 C C . PRO A 1 29 ? -13.072 -6.319 -1.068 1.00 0.64 29 PRO A C 14
ATOM 6380 O O . PRO A 1 29 ? -14.041 -5.680 -1.486 1.00 0.66 29 PRO A O 14
ATOM 6391 N N . PRO A 1 30 ? -13.090 -7.659 -0.970 1.00 0.79 30 PRO A N 14
ATOM 6392 C CA . PRO A 1 30 ? -14.269 -8.463 -1.307 1.00 0.94 30 PRO A CA 14
ATOM 6393 C C . PRO A 1 30 ? -15.455 -8.170 -0.388 1.00 0.98 30 PRO A C 14
ATOM 6394 O O . PRO A 1 30 ? -16.591 -8.527 -0.694 1.00 1.14 30 PRO A O 14
ATOM 6405 N N . SER A 1 31 ? -15.186 -7.521 0.736 1.00 0.97 31 SER A N 14
ATOM 6406 C CA . SER A 1 31 ? -16.234 -7.152 1.675 1.00 1.14 31 SER A CA 14
ATOM 6407 C C . SER A 1 31 ? -16.480 -5.642 1.664 1.00 1.04 31 SER A C 14
ATOM 6408 O O . SER A 1 31 ? -16.929 -5.063 2.658 1.00 1.09 31 SER A O 14
ATOM 6416 N N . CYS A 1 32 ? -16.166 -5.005 0.544 1.00 0.99 32 CYS A N 14
ATOM 6417 C CA . CYS A 1 32 ? -16.428 -3.584 0.371 1.00 0.99 32 CYS A CA 14
ATOM 6418 C C . CYS A 1 32 ? -17.356 -3.375 -0.822 1.00 1.20 32 CYS A C 14
ATOM 6419 O O . CYS A 1 32 ? -16.869 -3.408 -1.973 1.00 1.94 32 CYS A O 14
ATOM 6427 N N . SER A 1 1 ? -13.926 2.843 5.832 1.00 2.56 1 SER A N 15
ATOM 6428 C CA . SER A 1 1 ? -13.043 1.686 5.567 1.00 1.77 1 SER A CA 15
ATOM 6429 C C . SER A 1 1 ? -12.478 1.736 4.149 1.00 1.47 1 SER A C 15
ATOM 6430 O O . SER A 1 1 ? -11.376 1.248 3.894 1.00 2.09 1 SER A O 15
ATOM 6440 N N . CYS A 1 2 ? -13.224 2.340 3.234 1.00 1.18 2 CYS A N 15
ATOM 6441 C CA . CYS A 1 2 ? -12.820 2.405 1.837 1.00 0.90 2 CYS A CA 15
ATOM 6442 C C . CYS A 1 2 ? -12.554 3.856 1.434 1.00 0.90 2 CYS A C 15
ATOM 6443 O O . CYS A 1 2 ? -13.473 4.573 1.035 1.00 1.08 2 CYS A O 15
ATOM 6450 N N . PRO A 1 3 ? -11.289 4.305 1.541 1.00 0.83 3 PRO A N 15
ATOM 6451 C CA . PRO A 1 3 ? -10.908 5.702 1.285 1.00 0.91 3 PRO A CA 15
ATOM 6452 C C . PRO A 1 3 ? -11.222 6.147 -0.138 1.00 0.87 3 PRO A C 15
ATOM 6453 O O . PRO A 1 3 ? -11.647 7.279 -0.366 1.00 1.04 3 PRO A O 15
ATOM 6464 N N . GLY A 1 4 ? -11.011 5.253 -1.090 1.00 0.76 4 GLY A N 15
ATOM 6465 C CA . GLY A 1 4 ? -11.273 5.581 -2.473 1.00 0.91 4 GLY A CA 15
ATOM 6466 C C . GLY A 1 4 ? -12.016 4.475 -3.179 1.00 0.98 4 GLY A C 15
ATOM 6467 O O . GLY A 1 4 ? -11.503 3.905 -4.143 1.00 1.87 4 GLY A O 15
ATOM 6471 N N . GLU A 1 5 ? -13.223 4.175 -2.687 1.00 0.85 5 GLU A N 15
ATOM 6472 C CA . GLU A 1 5 ? -14.064 3.090 -3.206 1.00 0.78 5 GLU A CA 15
ATOM 6473 C C . GLU A 1 5 ? -13.482 1.721 -2.846 1.00 0.60 5 GLU A C 15
ATOM 6474 O O . GLU A 1 5 ? -14.181 0.847 -2.334 1.00 0.58 5 GLU A O 15
ATOM 6486 N N . CYS A 1 6 ? -12.208 1.546 -3.129 1.00 0.51 6 CYS A N 15
ATOM 6487 C CA . CYS A 1 6 ? -11.477 0.364 -2.719 1.00 0.37 6 CYS A CA 15
ATOM 6488 C C . CYS A 1 6 ? -10.675 0.679 -1.470 1.00 0.33 6 CYS A C 15
ATOM 6489 O O . CYS A 1 6 ? -10.574 1.842 -1.060 1.00 0.43 6 CYS A O 15
ATOM 6496 N N . ASN A 1 7 ? -10.112 -0.346 -0.859 1.00 0.28 7 ASN A N 15
ATOM 6497 C CA . ASN A 1 7 ? -9.297 -0.146 0.329 1.00 0.29 7 ASN A CA 15
ATOM 6498 C C . ASN A 1 7 ? -7.855 0.077 -0.082 1.00 0.27 7 ASN A C 15
ATOM 6499 O O . ASN A 1 7 ? -7.198 -0.825 -0.598 1.00 0.32 7 ASN A O 15
ATOM 6510 N N . CYS A 1 8 ? -7.354 1.274 0.145 1.00 0.28 8 CYS A N 15
ATOM 6511 C CA . CYS A 1 8 ? -6.006 1.597 -0.274 1.00 0.32 8 CYS A CA 15
ATOM 6512 C C . CYS A 1 8 ? -5.138 1.908 0.925 1.00 0.33 8 CYS A C 15
ATOM 6513 O O . CYS A 1 8 ? -5.599 2.482 1.911 1.00 0.36 8 CYS A O 15
ATOM 6520 N N . HIS A 1 9 ? -3.884 1.513 0.837 1.00 0.38 9 HIS A N 15
ATOM 6521 C CA . HIS A 1 9 ? -2.958 1.651 1.949 1.00 0.50 9 HIS A CA 15
ATOM 6522 C C . HIS A 1 9 ? -1.632 2.213 1.472 1.00 0.42 9 HIS A C 15
ATOM 6523 O O . HIS A 1 9 ? -1.141 1.843 0.403 1.00 0.39 9 HIS A O 15
ATOM 6538 N N . TRP A 1 10 ? -1.063 3.114 2.253 1.00 0.47 10 TRP A N 15
ATOM 6539 C CA . TRP A 1 10 ? 0.283 3.587 1.998 1.00 0.46 10 TRP A CA 15
ATOM 6540 C C . TRP A 1 10 ? 1.263 2.540 2.493 1.00 0.48 10 TRP A C 15
ATOM 6541 O O . TRP A 1 10 ? 1.353 2.283 3.693 1.00 0.55 10 TRP A O 15
ATOM 6562 N N . GLU A 1 11 ? 1.981 1.934 1.571 1.00 0.46 11 GLU A N 15
ATOM 6563 C CA . GLU A 1 11 ? 2.861 0.834 1.905 1.00 0.51 11 GLU A CA 15
ATOM 6564 C C . GLU A 1 11 ? 4.314 1.268 1.844 1.00 0.41 11 GLU A C 15
ATOM 6565 O O . GLU A 1 11 ? 4.810 1.690 0.800 1.00 0.47 11 GLU A O 15
ATOM 6577 N N . LEU A 1 12 ? 4.975 1.182 2.984 1.00 0.37 12 LEU A N 15
ATOM 6578 C CA . LEU A 1 12 ? 6.380 1.527 3.092 1.00 0.38 12 LEU A CA 15
ATOM 6579 C C . LEU A 1 12 ? 7.207 0.258 2.951 1.00 0.42 12 LEU A C 15
ATOM 6580 O O . LEU A 1 12 ? 7.135 -0.639 3.793 1.00 0.58 12 LEU A O 15
ATOM 6596 N N . PHE A 1 13 ? 7.979 0.180 1.886 1.00 0.38 13 PHE A N 15
ATOM 6597 C CA . PHE A 1 13 ? 8.755 -1.015 1.591 1.00 0.47 13 PHE A CA 15
ATOM 6598 C C . PHE A 1 13 ? 10.247 -0.718 1.599 1.00 0.38 13 PHE A C 15
ATOM 6599 O O . PHE A 1 13 ? 10.721 0.170 0.890 1.00 0.33 13 PHE A O 15
ATOM 6616 N N . CYS A 1 14 ? 10.974 -1.458 2.416 1.00 0.48 14 CYS A N 15
ATOM 6617 C CA . CYS A 1 14 ? 12.421 -1.341 2.483 1.00 0.44 14 CYS A CA 15
ATOM 6618 C C . CYS A 1 14 ? 13.068 -2.438 1.650 1.00 0.60 14 CYS A C 15
ATOM 6619 O O . CYS A 1 14 ? 12.734 -3.616 1.792 1.00 0.80 14 CYS A O 15
ATOM 6626 N N . GLU A 1 15 ? 13.982 -2.058 0.773 1.00 0.64 15 GLU A N 15
ATOM 6627 C CA . GLU A 1 15 ? 14.569 -3.008 -0.155 1.00 0.90 15 GLU A CA 15
ATOM 6628 C C . GLU A 1 15 ? 15.818 -3.664 0.424 1.00 0.98 15 GLU A C 15
ATOM 6629 O O . GLU A 1 15 ? 16.940 -3.271 0.104 1.00 1.00 15 GLU A O 15
ATOM 6641 N N . GLU A 1 16 ? 15.605 -4.652 1.293 1.00 1.13 16 GLU A N 15
ATOM 6642 C CA . GLU A 1 16 ? 16.686 -5.490 1.807 1.00 1.35 16 GLU A CA 15
ATOM 6643 C C . GLU A 1 16 ? 17.715 -4.657 2.576 1.00 1.23 16 GLU A C 15
ATOM 6644 O O . GLU A 1 16 ? 18.904 -4.644 2.246 1.00 1.32 16 GLU A O 15
ATOM 6656 N N . GLY A 1 17 ? 17.240 -3.932 3.578 1.00 1.12 17 GLY A N 15
ATOM 6657 C CA . GLY A 1 17 ? 18.122 -3.128 4.407 1.00 1.14 17 GLY A CA 15
ATOM 6658 C C . GLY A 1 17 ? 18.488 -1.807 3.762 1.00 0.96 17 GLY A C 15
ATOM 6659 O O . GLY A 1 17 ? 19.048 -0.921 4.408 1.00 1.07 17 GLY A O 15
ATOM 6663 N N . ARG A 1 18 ? 18.173 -1.675 2.483 1.00 0.79 18 ARG A N 15
ATOM 6664 C CA . ARG A 1 18 ? 18.426 -0.447 1.750 1.00 0.74 18 ARG A CA 15
ATOM 6665 C C . ARG A 1 18 ? 17.271 0.527 1.923 1.00 0.69 18 ARG A C 15
ATOM 6666 O O . ARG A 1 18 ? 16.378 0.292 2.742 1.00 0.70 18 ARG A O 15
ATOM 6687 N N . LEU A 1 19 ? 17.283 1.607 1.155 1.00 0.76 19 LEU A N 15
ATOM 6688 C CA . LEU A 1 19 ? 16.338 2.693 1.344 1.00 0.81 19 LEU A CA 15
ATOM 6689 C C . LEU A 1 19 ? 14.912 2.206 1.134 1.00 0.61 19 LEU A C 15
ATOM 6690 O O . LEU A 1 19 ? 14.659 1.261 0.382 1.00 0.54 19 LEU A O 15
ATOM 6706 N N . CYS A 1 20 ? 13.993 2.846 1.823 1.00 0.61 20 CYS A N 15
ATOM 6707 C CA . CYS A 1 20 ? 12.604 2.436 1.809 1.00 0.47 20 CYS A CA 15
ATOM 6708 C C . CYS A 1 20 ? 11.778 3.412 0.985 1.00 0.49 20 CYS A C 15
ATOM 6709 O O . CYS A 1 20 ? 12.045 4.615 0.981 1.00 0.77 20 CYS A O 15
ATOM 6716 N N . THR A 1 21 ? 10.791 2.892 0.278 1.00 0.31 21 THR A N 15
ATOM 6717 C CA . THR A 1 21 ? 9.923 3.719 -0.536 1.00 0.39 21 THR A CA 15
ATOM 6718 C C . THR A 1 21 ? 8.468 3.503 -0.139 1.00 0.36 21 THR A C 15
ATOM 6719 O O . THR A 1 21 ? 8.087 2.414 0.295 1.00 0.31 21 THR A O 15
ATOM 6730 N N . GLY A 1 22 ? 7.672 4.550 -0.257 1.00 0.49 22 GLY A N 15
ATOM 6731 C CA . GLY A 1 22 ? 6.263 4.441 0.024 1.00 0.47 22 GLY A CA 15
ATOM 6732 C C . GLY A 1 22 ? 5.442 4.605 -1.227 1.00 0.45 22 GLY A C 15
ATOM 6733 O O . GLY A 1 22 ? 5.769 5.427 -2.084 1.00 0.51 22 GLY A O 15
ATOM 6737 N N . TYR A 1 23 ? 4.389 3.825 -1.347 1.00 0.41 23 TYR A N 15
ATOM 6738 C CA . TYR A 1 23 ? 3.498 3.929 -2.487 1.00 0.43 23 TYR A CA 15
ATOM 6739 C C . TYR A 1 23 ? 2.083 3.565 -2.076 1.00 0.41 23 TYR A C 15
ATOM 6740 O O . TYR A 1 23 ? 1.878 2.736 -1.186 1.00 0.40 23 TYR A O 15
ATOM 6758 N N . ARG A 1 24 ? 1.110 4.207 -2.704 1.00 0.47 24 ARG A N 15
ATOM 6759 C CA . ARG A 1 24 ? -0.284 3.947 -2.396 1.00 0.48 24 ARG A CA 15
ATOM 6760 C C . ARG A 1 24 ? -0.744 2.684 -3.114 1.00 0.46 24 ARG A C 15
ATOM 6761 O O . ARG A 1 24 ? -0.960 2.670 -4.327 1.00 0.56 24 ARG A O 15
ATOM 6782 N N . HIS A 1 25 ? -0.860 1.614 -2.357 1.00 0.42 25 HIS A N 15
ATOM 6783 C CA . HIS A 1 25 ? -1.244 0.332 -2.912 1.00 0.45 25 HIS A CA 15
ATOM 6784 C C . HIS A 1 25 ? -2.713 0.074 -2.619 1.00 0.39 25 HIS A C 15
ATOM 6785 O O . HIS A 1 25 ? -3.093 -0.203 -1.480 1.00 0.41 25 HIS A O 15
ATOM 6800 N N . CYS A 1 26 ? -3.538 0.181 -3.646 1.00 0.43 26 CYS A N 15
ATOM 6801 C CA . CYS A 1 26 ? -4.975 0.077 -3.476 1.00 0.39 26 CYS A CA 15
ATOM 6802 C C . CYS A 1 26 ? -5.473 -1.309 -3.868 1.00 0.47 26 CYS A C 15
ATOM 6803 O O . CYS A 1 26 ? -5.118 -1.832 -4.926 1.00 0.61 26 CYS A O 15
ATOM 6810 N N . VAL A 1 27 ? -6.282 -1.905 -3.004 1.00 0.43 27 VAL A N 15
ATOM 6811 C CA . VAL A 1 27 ? -6.872 -3.208 -3.268 1.00 0.53 27 VAL A CA 15
ATOM 6812 C C . VAL A 1 27 ? -8.386 -3.140 -3.068 1.00 0.42 27 VAL A C 15
ATOM 6813 O O . VAL A 1 27 ? -8.871 -2.404 -2.212 1.00 0.34 27 VAL A O 15
ATOM 6826 N N . CYS A 1 28 ? -9.135 -3.883 -3.861 1.00 0.50 28 CYS A N 15
ATOM 6827 C CA . CYS A 1 28 ? -10.587 -3.799 -3.803 1.00 0.46 28 CYS A CA 15
ATOM 6828 C C . CYS A 1 28 ? -11.190 -5.093 -3.263 1.00 0.51 28 CYS A C 15
ATOM 6829 O O . CYS A 1 28 ? -11.174 -6.123 -3.937 1.00 0.62 28 CYS A O 15
ATOM 6836 N N . PRO A 1 29 ? -11.724 -5.058 -2.034 1.00 0.49 29 PRO A N 15
ATOM 6837 C CA . PRO A 1 29 ? -12.355 -6.218 -1.413 1.00 0.60 29 PRO A CA 15
ATOM 6838 C C . PRO A 1 29 ? -13.829 -6.354 -1.803 1.00 0.64 29 PRO A C 15
ATOM 6839 O O . PRO A 1 29 ? -14.501 -5.361 -2.095 1.00 0.66 29 PRO A O 15
ATOM 6850 N N . PRO A 1 30 ? -14.354 -7.592 -1.814 1.00 0.79 30 PRO A N 15
ATOM 6851 C CA . PRO A 1 30 ? -15.754 -7.862 -2.163 1.00 0.94 30 PRO A CA 15
ATOM 6852 C C . PRO A 1 30 ? -16.714 -7.509 -1.028 1.00 0.98 30 PRO A C 15
ATOM 6853 O O . PRO A 1 30 ? -17.921 -7.740 -1.117 1.00 1.14 30 PRO A O 15
ATOM 6864 N N . SER A 1 31 ? -16.164 -6.955 0.041 1.00 0.97 31 SER A N 15
ATOM 6865 C CA . SER A 1 31 ? -16.943 -6.552 1.198 1.00 1.14 31 SER A CA 15
ATOM 6866 C C . SER A 1 31 ? -17.163 -5.039 1.207 1.00 1.04 31 SER A C 15
ATOM 6867 O O . SER A 1 31 ? -17.586 -4.465 2.212 1.00 1.09 31 SER A O 15
ATOM 6875 N N . CYS A 1 32 ? -16.868 -4.401 0.084 1.00 0.99 32 CYS A N 15
ATOM 6876 C CA . CYS A 1 32 ? -17.039 -2.962 -0.042 1.00 0.99 32 CYS A CA 15
ATOM 6877 C C . CYS A 1 32 ? -17.655 -2.625 -1.395 1.00 1.20 32 CYS A C 15
ATOM 6878 O O . CYS A 1 32 ? -18.893 -2.443 -1.454 1.00 1.94 32 CYS A O 15
#

Foldseek 3Di:
DDPPQFNWDWDWAADPVHDIDTDIGTDHDPVD

Solvent-accessible surface area: 3100 Å² total; per-residue (Å²): 169,30,104,47,161,34,41,43,111,159,68,116,114,54,94,174,82,179,157,68,82,24,104,184,73,72,81,83,34,147,116,93